Protein AF-A0A6P7YG13-F1 (afdb_monomer)

Foldseek 3Di:
DDDDDDDDDDDDDDDDDDDDDDDDDDDDDDDDDDDDDDPDPVVVVVVVVVVVVVVVVVVVVVVVVVVVVVVVVVVVVVVVVVVVVVVVVVVVVVVVVVVVVVVVVVVVVVVVVVVVVVVVVVVVVVVVVVVVVVVVVVVVVVVVVCVVVPDPDDDDDDDDDDDDDDDDDPPPPPDLPNFKDKDKDKDWDWFKDKDFAQKKKFFFPDLQLLVLLQVVQWDWFAFPNDIWIKGKDWAWTDKIKIWMKIKIWGQFKKKKAPADLVDDPVVSQVQVQVVQCDCVLLHHAWDDWAADNVRRMIMTGHPDGRSLVSNQVDQWDWRQDPVGTDIMGMHTDMDIDIGDIDIDTDTDSRMIMMHRGDDDPVCQVSVQVRVQVCQCDVVSSHRGIPDMGHHNHDMDIDIHGPPDPPPPPDD

Mean predicted aligned error: 18.88 Å

Organism: NCBI:txid1415580

Solvent-accessible surface area (backbone atoms only — not comparable to full-atom values): 24177 Å² total; per-residue (Å²): 140,83,84,90,81,90,85,86,84,89,77,90,81,88,79,82,86,85,85,89,82,81,90,86,89,80,86,90,90,88,84,92,88,80,82,85,91,80,89,78,73,63,60,59,64,52,48,54,51,53,51,54,50,50,53,50,51,51,54,48,52,50,51,51,50,54,50,51,52,53,52,51,51,55,47,52,56,50,50,52,53,48,49,54,50,50,52,52,51,53,53,49,52,53,53,50,52,50,51,52,52,51,51,51,54,52,49,57,52,51,52,53,51,51,52,53,52,52,52,51,53,53,50,52,52,50,51,53,52,50,53,49,53,55,49,50,53,50,50,52,54,47,48,55,53,43,64,77,60,67,70,92,64,82,79,76,93,71,93,80,80,92,86,81,87,82,87,79,74,82,88,81,58,94,52,84,65,86,51,42,52,80,43,79,43,85,47,72,52,66,32,71,41,82,45,44,42,28,26,30,42,41,30,32,74,46,46,68,33,35,52,43,35,50,73,61,29,66,48,74,46,72,56,99,87,42,80,34,52,34,34,43,41,79,34,78,49,62,75,28,48,35,33,32,43,40,35,36,37,37,31,30,25,29,34,38,30,68,50,79,83,89,55,57,68,70,63,46,41,56,50,49,48,62,55,43,37,35,57,90,74,29,29,34,60,65,70,46,69,51,76,40,80,90,76,30,30,31,41,40,31,34,72,51,76,49,27,26,58,48,34,48,74,46,52,71,43,88,44,80,55,98,90,48,78,45,68,28,34,38,38,61,30,68,51,76,43,85,42,75,76,41,78,48,68,50,63,48,59,28,34,37,32,35,33,71,46,73,71,68,82,89,39,51,65,61,53,38,51,48,52,48,60,50,41,48,33,60,92,65,35,26,38,65,72,70,44,76,49,59,34,58,70,64,74,49,77,47,73,45,74,80,92,61,95,62,75,93,79,77,132

Secondary structure (DSSP, 8-state):
--PPP----------------------------------SSHHHHHHHHHHHHHHHHHHHHHHHHHHHHHHHHHHHHHHHHHHHHHHHHHHHHHHHHHHHHHHHHHHHHHHHHHHHHHHHHHHHHHHHHHHHHHHHHHHHHHHHHHHHT----PPPP------------GGG-SSGGGGEEEEEEEEEPPEEEEEETTEEEEEESSHHHHHHHHHH-EEEEEETTEEEEEEEEEEEEEEEEEEEEEEEEEEEEEEEES--SSS-HHHHHHHHHHHHT-GGGT---EEEEEEETTTTEEEEEESSTTHHHHHTT-SEEEEE-SS-EEEEEEEEEEEEEEEEEEEEEEEEEEEEEEE-----TT-HHHHHHHHHHHHH-GGGT---EEEEEEESSSEEEEEE-----S-----

Structure (mmCIF, N/CA/C/O backbone):
data_AF-A0A6P7YG13-F1
#
_entry.id   AF-A0A6P7YG13-F1
#
loop_
_atom_site.group_PDB
_atom_site.id
_atom_site.type_symbol
_atom_site.label_atom_id
_atom_site.label_alt_id
_atom_site.label_comp_id
_atom_site.label_asym_id
_atom_site.label_entity_id
_atom_site.label_seq_id
_atom_site.pdbx_PDB_ins_code
_atom_site.Cartn_x
_atom_site.Cartn_y
_atom_site.Cartn_z
_atom_site.occupancy
_atom_site.B_iso_or_equiv
_atom_site.auth_seq_id
_atom_site.auth_comp_id
_atom_site.auth_asym_id
_atom_site.auth_atom_id
_atom_site.pdbx_PDB_model_num
ATOM 1 N N . MET A 1 1 ? -5.675 3.403 -57.516 1.00 39.41 1 MET A N 1
ATOM 2 C CA . MET A 1 1 ? -5.525 4.857 -57.701 1.00 39.41 1 MET A CA 1
ATOM 3 C C . MET A 1 1 ? -4.204 5.234 -57.063 1.00 39.41 1 MET A C 1
ATOM 5 O O . MET A 1 1 ? -4.060 4.993 -55.878 1.00 39.41 1 MET A O 1
ATOM 9 N N . ASP A 1 2 ? -3.159 5.697 -57.721 1.00 40.81 2 ASP A N 1
ATOM 10 C CA . ASP A 1 2 ? -2.789 5.782 -59.126 1.00 40.81 2 ASP A CA 1
ATOM 11 C C . ASP A 1 2 ? -1.257 5.713 -59.114 1.00 40.81 2 ASP A C 1
ATOM 13 O O . ASP A 1 2 ? -0.608 6.373 -58.304 1.00 40.81 2 ASP A O 1
ATOM 17 N N . MET A 1 3 ? -0.688 4.875 -59.974 1.00 40.44 3 MET A N 1
ATOM 18 C CA . MET A 1 3 ? 0.736 4.896 -60.305 1.00 40.44 3 MET A CA 1
ATOM 19 C C . MET A 1 3 ? 0.918 5.710 -61.588 1.00 40.44 3 MET A C 1
ATOM 21 O O . MET A 1 3 ? 0.089 5.562 -62.489 1.00 40.44 3 MET A O 1
ATOM 25 N N . PRO A 1 4 ? 2.031 6.437 -61.782 1.00 54.47 4 PRO A N 1
ATOM 26 C CA . PRO A 1 4 ? 2.436 6.841 -63.117 1.00 54.47 4 PRO A CA 1
ATOM 27 C C . PRO A 1 4 ? 3.324 5.776 -63.777 1.00 54.47 4 PRO A C 1
ATOM 29 O O . PRO A 1 4 ? 4.248 5.224 -63.179 1.00 54.47 4 PRO A O 1
ATOM 32 N N . ARG A 1 5 ? 2.994 5.507 -65.044 1.00 38.03 5 ARG A N 1
ATOM 33 C CA . ARG A 1 5 ? 3.626 4.564 -65.972 1.00 38.03 5 ARG A CA 1
ATOM 34 C C . ARG A 1 5 ? 4.939 5.079 -66.579 1.00 38.03 5 ARG A C 1
ATOM 36 O O . ARG A 1 5 ? 5.155 6.270 -66.754 1.00 38.03 5 ARG A O 1
ATOM 43 N N . ALA A 1 6 ? 5.713 4.076 -66.981 1.00 39.41 6 ALA A N 1
ATOM 44 C CA . ALA A 1 6 ? 6.891 3.999 -67.842 1.00 39.41 6 ALA A CA 1
ATOM 45 C C . ALA A 1 6 ? 6.974 4.890 -69.104 1.00 39.41 6 ALA A C 1
ATOM 47 O O . ALA A 1 6 ? 5.971 5.168 -69.759 1.00 39.41 6 ALA A O 1
ATOM 48 N N . ALA A 1 7 ? 8.223 5.120 -69.540 1.00 38.38 7 ALA A N 1
ATOM 49 C CA . ALA A 1 7 ? 8.634 5.238 -70.947 1.00 38.38 7 ALA A CA 1
ATOM 50 C C . ALA A 1 7 ? 10.020 4.556 -71.178 1.00 38.38 7 ALA A C 1
ATOM 52 O O . ALA A 1 7 ? 10.769 4.426 -70.208 1.00 38.38 7 ALA A O 1
ATOM 53 N N . PRO A 1 8 ? 10.353 4.070 -72.402 1.00 48.00 8 PRO A N 1
ATOM 54 C CA . PRO A 1 8 ? 11.296 2.955 -72.621 1.00 48.00 8 PRO A CA 1
ATOM 55 C C . PRO A 1 8 ? 12.539 3.385 -73.487 1.00 48.00 8 PRO A C 1
ATOM 57 O O . PRO A 1 8 ? 12.836 4.578 -73.502 1.00 48.00 8 PRO A O 1
ATOM 60 N N . PRO A 1 9 ? 13.363 2.506 -74.128 1.00 48.88 9 PRO A N 1
ATOM 61 C CA . PRO A 1 9 ? 14.831 2.601 -74.085 1.00 48.88 9 PRO A CA 1
ATOM 62 C C . PRO A 1 9 ? 15.502 3.100 -75.386 1.00 48.88 9 PRO A C 1
ATOM 64 O O . PRO A 1 9 ? 15.000 2.894 -76.490 1.00 48.88 9 PRO A O 1
ATOM 67 N N . TYR A 1 10 ? 16.708 3.671 -75.280 1.00 35.62 10 TYR A N 1
ATOM 68 C CA . TYR A 1 10 ? 17.528 4.045 -76.442 1.00 35.62 10 TYR A CA 1
ATOM 69 C C . TYR A 1 10 ? 18.450 2.904 -76.915 1.00 35.62 10 TYR A C 1
ATOM 71 O O . TYR A 1 10 ? 19.444 2.559 -76.285 1.00 35.62 10 TYR A O 1
ATOM 79 N N . SER A 1 11 ? 18.045 2.328 -78.050 1.00 37.72 11 SER A N 1
ATOM 80 C CA . SER A 1 11 ? 18.819 1.928 -79.240 1.00 37.72 11 SER A CA 1
ATOM 81 C C . SER A 1 11 ? 20.284 1.460 -79.119 1.00 37.72 11 SER A C 1
ATOM 83 O O . SER A 1 11 ? 21.211 2.252 -78.969 1.00 37.72 11 SER A O 1
ATOM 85 N N . ASN A 1 12 ? 20.469 0.172 -79.429 1.00 36.00 12 ASN A N 1
ATOM 86 C CA . ASN A 1 12 ? 21.680 -0.441 -79.985 1.00 36.00 12 ASN A CA 1
ATOM 87 C C . ASN A 1 12 ? 22.087 0.205 -81.325 1.00 36.00 12 ASN A C 1
ATOM 89 O O . ASN A 1 12 ? 21.314 0.157 -82.283 1.00 36.00 12 ASN A O 1
ATOM 93 N N . SER A 1 13 ? 23.334 0.660 -81.454 1.00 37.59 13 SER A N 1
ATOM 94 C CA . SER A 1 13 ? 23.982 0.910 -82.747 1.00 37.59 13 SER A CA 1
ATOM 95 C C . SER A 1 13 ? 25.093 -0.119 -82.988 1.00 37.59 13 SER A C 1
ATOM 97 O O . SER A 1 13 ? 26.220 -0.012 -82.516 1.00 37.59 13 SER A O 1
ATOM 99 N N . LYS A 1 14 ? 24.760 -1.158 -83.764 1.00 39.66 14 LYS A N 1
ATOM 100 C CA . LYS A 1 14 ? 25.746 -1.989 -84.465 1.00 39.66 14 LYS A CA 1
ATOM 101 C C . LYS A 1 14 ? 26.306 -1.162 -85.620 1.00 39.66 14 LYS A C 1
ATOM 103 O O . LYS A 1 14 ? 25.555 -0.845 -86.542 1.00 39.66 14 LYS A O 1
ATOM 108 N N . GLN A 1 15 ? 27.601 -0.856 -85.613 1.00 36.72 15 GLN A N 1
ATOM 109 C CA . GLN A 1 15 ? 28.272 -0.276 -86.776 1.00 36.72 15 GLN A CA 1
ATOM 110 C C . GLN A 1 15 ? 29.193 -1.310 -87.431 1.00 36.72 15 GLN A C 1
ATOM 112 O O . GLN A 1 15 ? 29.951 -2.026 -86.780 1.00 36.72 15 GLN A O 1
ATOM 117 N N . LYS A 1 16 ? 28.982 -1.437 -88.741 1.00 36.97 16 LYS A N 1
ATOM 118 C CA . LYS A 1 16 ? 29.449 -2.474 -89.660 1.00 36.97 16 LYS A CA 1
ATOM 119 C C . LYS A 1 16 ? 30.972 -2.510 -89.792 1.00 36.97 16 LYS A C 1
ATOM 121 O O . LYS A 1 16 ? 31.605 -1.489 -90.035 1.00 36.97 16 LYS A O 1
ATOM 126 N N . VAL A 1 17 ? 31.512 -3.725 -89.769 1.00 37.38 17 VAL A N 1
ATOM 127 C CA . VAL A 1 17 ? 32.840 -4.073 -90.281 1.00 37.38 17 VAL A CA 1
ATOM 128 C C . VAL A 1 17 ? 32.757 -4.077 -91.812 1.00 37.38 17 VAL A C 1
ATOM 130 O O . VAL A 1 17 ? 32.051 -4.901 -92.392 1.00 37.38 17 VAL A O 1
ATOM 133 N N . GLY A 1 18 ? 33.415 -3.121 -92.467 1.00 32.47 18 GLY A N 1
ATOM 134 C CA . GLY A 1 18 ? 33.535 -3.053 -93.924 1.00 32.47 18 GLY A CA 1
ATOM 135 C C . GLY A 1 18 ? 34.788 -3.785 -94.392 1.00 32.47 18 GLY A C 1
ATOM 136 O O . GLY A 1 18 ? 35.898 -3.299 -94.207 1.00 32.47 18 GLY A O 1
ATOM 137 N N . CYS A 1 19 ? 34.601 -4.962 -94.983 1.00 35.16 19 CYS A N 1
ATOM 138 C CA . CYS A 1 19 ? 35.624 -5.726 -95.689 1.00 35.16 19 CYS A CA 1
ATOM 139 C C . CYS A 1 19 ? 35.695 -5.207 -97.138 1.00 35.16 19 CYS A C 1
ATOM 141 O O . CYS A 1 19 ? 34.668 -5.202 -97.813 1.00 35.16 19 CYS A O 1
ATOM 143 N N . PHE A 1 20 ? 36.867 -4.790 -97.628 1.00 30.66 20 PHE A N 1
ATOM 144 C CA . PHE A 1 20 ? 37.090 -4.508 -99.053 1.00 30.66 20 PHE A CA 1
ATOM 145 C C . PHE A 1 20 ? 38.036 -5.567 -99.640 1.00 30.66 20 PHE A C 1
ATOM 147 O O . PHE A 1 20 ? 39.196 -5.679 -99.246 1.00 30.66 20 PHE A O 1
ATOM 154 N N . ARG A 1 21 ? 37.503 -6.362 -100.574 1.00 34.44 21 ARG A N 1
ATOM 155 C CA . ARG A 1 21 ? 38.194 -7.320 -101.453 1.00 34.44 21 ARG A CA 1
ATOM 156 C C . ARG A 1 21 ? 37.575 -7.190 -102.854 1.00 34.44 21 ARG A C 1
ATOM 158 O O . ARG A 1 21 ? 36.363 -7.028 -102.952 1.00 34.44 21 ARG A O 1
ATOM 165 N N . GLY A 1 22 ? 38.399 -7.328 -103.894 1.00 32.56 22 GLY A N 1
ATOM 166 C CA . GLY A 1 22 ? 38.042 -7.305 -105.329 1.00 32.56 22 GLY A CA 1
ATOM 167 C C . GLY A 1 22 ? 38.830 -6.193 -106.028 1.00 32.56 22 GLY A C 1
ATOM 168 O O . GLY A 1 22 ? 38.611 -5.033 -105.715 1.00 32.56 22 GLY A O 1
ATOM 169 N N . VAL A 1 23 ? 39.894 -6.420 -106.807 1.00 39.12 23 VAL A N 1
ATOM 170 C CA . VAL A 1 23 ? 40.117 -7.295 -107.981 1.00 39.12 23 VAL A CA 1
ATOM 171 C C . VAL A 1 23 ? 39.091 -7.055 -109.090 1.00 39.12 23 VAL A C 1
ATOM 173 O O . VAL A 1 23 ? 37.941 -7.461 -108.968 1.00 39.12 23 VAL A O 1
ATOM 176 N N . GLY A 1 24 ? 39.545 -6.432 -110.181 1.00 31.62 24 GLY A N 1
ATOM 177 C CA . GLY A 1 24 ? 38.806 -6.254 -111.429 1.00 31.62 24 GLY A CA 1
ATOM 178 C C . GLY A 1 24 ? 39.726 -5.697 -112.516 1.00 31.62 24 GLY A C 1
ATOM 179 O O . GLY A 1 24 ? 40.086 -4.525 -112.482 1.00 31.62 24 GLY A O 1
ATOM 180 N N . ALA A 1 25 ? 40.146 -6.572 -113.427 1.00 36.91 25 ALA A N 1
ATOM 181 C CA . ALA A 1 25 ? 40.834 -6.265 -114.678 1.00 36.91 25 ALA A CA 1
ATOM 182 C C . ALA A 1 25 ? 39.821 -5.890 -115.778 1.00 36.91 25 ALA A C 1
ATOM 184 O O . ALA A 1 25 ? 38.680 -6.326 -115.678 1.00 36.91 25 ALA A O 1
ATOM 185 N N . LEU A 1 26 ? 40.259 -5.147 -116.808 1.00 35.56 26 LEU A N 1
ATOM 186 C CA . LEU A 1 26 ? 39.712 -5.041 -118.185 1.00 35.56 26 LEU A CA 1
ATOM 187 C C . LEU A 1 26 ? 40.699 -4.154 -118.987 1.00 35.56 26 LEU A C 1
ATOM 189 O O . LEU A 1 26 ? 40.990 -3.036 -118.573 1.00 35.56 26 LEU A O 1
ATOM 193 N N . GLU A 1 27 ? 41.521 -4.708 -119.889 1.00 32.78 27 GLU A N 1
ATOM 194 C CA . GLU A 1 27 ? 41.313 -4.835 -121.355 1.00 32.78 27 GLU A CA 1
ATOM 195 C C . GLU A 1 27 ? 40.880 -3.526 -122.050 1.00 32.78 27 GLU A C 1
ATOM 197 O O . GLU A 1 27 ? 39.810 -3.001 -121.789 1.00 32.78 27 GLU A O 1
ATOM 202 N N . LYS A 1 28 ? 41.797 -2.845 -122.759 1.00 36.94 28 LYS A N 1
ATOM 203 C CA . LYS A 1 28 ? 42.150 -2.947 -124.201 1.00 36.94 28 LYS A CA 1
ATOM 204 C C . LYS A 1 28 ? 41.135 -2.279 -125.144 1.00 36.94 28 LYS A C 1
ATOM 206 O O . LYS A 1 28 ? 40.105 -2.859 -125.443 1.00 36.94 28 LYS A O 1
ATOM 211 N N . GLU A 1 29 ? 41.557 -1.183 -125.778 1.00 33.06 29 GLU A N 1
ATOM 212 C CA . GLU A 1 29 ? 41.127 -0.807 -127.132 1.00 33.06 29 GLU A CA 1
ATOM 213 C C . GLU A 1 29 ? 42.330 -0.337 -127.971 1.00 33.06 29 GLU A C 1
ATOM 215 O O . GLU A 1 29 ? 43.277 0.271 -127.470 1.00 33.06 29 GLU A O 1
ATOM 220 N N . ARG A 1 30 ? 42.302 -0.706 -129.257 1.00 34.28 30 ARG A N 1
ATOM 221 C CA . ARG A 1 30 ? 43.267 -0.401 -130.326 1.00 34.28 30 ARG A CA 1
ATOM 222 C C . ARG A 1 30 ? 42.595 0.518 -131.352 1.00 34.28 30 ARG A C 1
ATOM 224 O O . ARG A 1 30 ? 41.482 0.211 -131.751 1.00 34.28 30 ARG A O 1
ATOM 231 N N . SER A 1 31 ? 43.353 1.448 -131.934 1.00 31.62 31 SER A N 1
ATOM 232 C CA . SER A 1 31 ? 43.333 1.816 -133.373 1.00 31.62 31 SER A CA 1
ATOM 233 C C . SER A 1 31 ? 44.463 2.838 -133.612 1.00 31.62 31 SER A C 1
ATOM 235 O O . SER A 1 31 ? 44.502 3.835 -132.906 1.00 31.62 31 SER A O 1
ATOM 237 N N . ALA A 1 32 ? 45.540 2.593 -134.370 1.00 34.16 32 ALA A N 1
ATOM 238 C CA . ALA A 1 32 ? 45.721 2.296 -135.803 1.00 34.16 32 ALA A CA 1
ATOM 239 C C . ALA A 1 32 ? 45.992 3.554 -136.660 1.00 34.16 32 ALA A C 1
ATOM 241 O O . ALA A 1 32 ? 45.076 4.323 -136.918 1.00 34.16 32 ALA A O 1
ATOM 242 N N . THR A 1 33 ? 47.251 3.706 -137.105 1.00 31.30 33 THR A N 1
ATOM 243 C CA . THR A 1 33 ? 47.833 4.372 -138.312 1.00 31.30 33 THR A CA 1
ATOM 244 C C . THR A 1 33 ? 49.268 4.786 -137.939 1.00 31.30 33 THR A C 1
ATOM 246 O O . THR A 1 33 ? 49.494 5.199 -136.813 1.00 31.30 33 THR A O 1
ATOM 249 N N . GLY A 1 34 ? 50.343 4.695 -138.718 1.00 28.77 34 GLY A N 1
ATOM 250 C CA . GLY A 1 34 ? 50.681 4.278 -140.076 1.00 28.77 34 GLY A CA 1
ATOM 251 C C . GLY A 1 34 ? 52.128 4.779 -140.314 1.00 28.77 34 GLY A C 1
ATOM 252 O O . GLY A 1 34 ? 52.533 5.750 -139.685 1.00 28.77 34 GLY A O 1
ATOM 253 N N . GLY A 1 35 ? 52.908 4.142 -141.194 1.00 29.77 35 GLY A N 1
ATOM 254 C CA . GLY A 1 35 ? 54.095 4.774 -141.806 1.00 29.77 35 GLY A CA 1
ATOM 255 C C . GLY A 1 35 ? 55.477 4.554 -141.160 1.00 29.77 35 GLY A C 1
ATOM 256 O O . GLY A 1 35 ? 55.863 5.228 -140.219 1.00 29.77 35 GLY A O 1
ATOM 257 N N . GLY A 1 36 ? 56.230 3.625 -141.758 1.00 34.06 36 GLY A N 1
ATOM 258 C CA . GLY A 1 36 ? 57.643 3.719 -142.170 1.00 34.06 36 GLY A CA 1
ATOM 259 C C . GLY A 1 36 ? 58.702 4.508 -141.376 1.00 34.06 36 GLY A C 1
ATOM 260 O O . GLY A 1 36 ? 58.690 5.729 -141.335 1.00 34.06 36 GLY A O 1
ATOM 261 N N . LEU A 1 37 ? 59.755 3.762 -141.002 1.00 41.94 37 LEU A N 1
ATOM 262 C CA . LEU A 1 37 ? 61.182 4.144 -141.040 1.00 41.94 37 LEU A CA 1
ATOM 263 C C . LEU A 1 37 ? 61.666 5.267 -140.100 1.00 41.94 37 LEU A C 1
ATOM 265 O O . LEU A 1 37 ? 61.880 6.391 -140.533 1.00 41.94 37 LEU A O 1
ATOM 269 N N . GLN A 1 38 ? 61.995 4.901 -138.851 1.00 42.41 38 GLN A N 1
ATOM 270 C CA . GLN A 1 38 ? 63.160 5.410 -138.089 1.00 42.41 38 GLN A CA 1
ATOM 271 C C . GLN A 1 38 ? 63.307 4.647 -136.752 1.00 42.41 38 GLN A C 1
ATOM 273 O O . GLN A 1 38 ? 63.108 5.167 -135.655 1.00 42.41 38 GLN A O 1
ATOM 278 N N . GLN A 1 39 ? 63.641 3.357 -136.829 1.00 49.38 39 GLN A N 1
ATOM 279 C CA . GLN A 1 39 ? 64.084 2.575 -135.669 1.00 49.38 39 GLN A CA 1
ATOM 280 C C . GLN A 1 39 ? 65.565 2.882 -135.402 1.00 49.38 39 GLN A C 1
ATOM 282 O O . GLN A 1 39 ? 66.353 2.845 -136.339 1.00 49.38 39 GLN A O 1
ATOM 287 N N . ILE A 1 40 ? 65.904 3.179 -134.135 1.00 48.97 40 ILE A N 1
ATOM 288 C CA . ILE A 1 40 ? 67.207 3.020 -133.428 1.00 48.97 40 ILE A CA 1
ATOM 289 C C . ILE A 1 40 ? 67.533 4.188 -132.457 1.00 48.97 40 ILE A C 1
ATOM 291 O O . ILE A 1 40 ? 68.254 3.964 -131.492 1.00 48.97 40 ILE A O 1
ATOM 295 N N . LYS A 1 41 ? 66.933 5.391 -132.559 1.00 46.66 41 LYS A N 1
ATOM 296 C CA . LYS A 1 41 ? 67.161 6.484 -131.563 1.00 46.66 41 LYS A CA 1
ATOM 297 C C . LYS A 1 41 ? 66.035 6.729 -130.540 1.00 46.66 41 LYS A C 1
ATOM 299 O O . LYS A 1 41 ? 66.313 7.263 -129.470 1.00 46.66 41 LYS A O 1
ATOM 304 N N . HIS A 1 42 ? 64.803 6.278 -130.799 1.00 48.41 42 HIS A N 1
ATOM 305 C CA . HIS A 1 42 ? 63.671 6.407 -129.858 1.00 48.41 42 HIS A CA 1
ATOM 306 C C . HIS A 1 42 ? 63.563 5.282 -128.806 1.00 48.41 42 HIS A C 1
ATOM 308 O O . HIS A 1 42 ? 62.905 5.472 -127.785 1.00 48.41 42 HIS A O 1
ATOM 314 N N . SER A 1 43 ? 64.214 4.125 -129.000 1.00 52.41 43 SER A N 1
ATOM 315 C CA . SER A 1 43 ? 64.168 3.023 -128.020 1.00 52.41 43 SER A CA 1
ATOM 316 C C . SER A 1 43 ? 65.036 3.288 -126.785 1.00 52.41 43 SER A C 1
ATOM 318 O O . SER A 1 43 ? 64.658 2.883 -125.692 1.00 52.41 43 SER A O 1
ATOM 320 N N . SER A 1 44 ? 66.145 4.021 -126.935 1.00 52.28 44 SER A N 1
ATOM 321 C CA . SER A 1 44 ? 67.041 4.393 -125.829 1.00 52.28 44 SER A CA 1
ATOM 322 C C . SER A 1 44 ? 66.356 5.354 -124.844 1.00 52.28 44 SER A C 1
ATOM 324 O O . SER A 1 44 ? 66.251 5.082 -123.653 1.00 52.28 44 SER A O 1
ATOM 326 N N . THR A 1 45 ? 65.722 6.413 -125.361 1.00 57.59 45 THR A N 1
ATOM 327 C CA . THR A 1 45 ? 64.955 7.386 -124.559 1.00 57.59 45 THR A CA 1
ATOM 328 C C . THR A 1 45 ? 63.682 6.802 -123.935 1.00 57.59 45 THR A C 1
ATOM 330 O O . THR A 1 45 ? 63.254 7.260 -122.878 1.00 57.59 45 THR A O 1
ATOM 333 N N . SER A 1 46 ? 63.072 5.784 -124.552 1.00 64.19 46 SER A N 1
ATOM 334 C CA . SER A 1 46 ? 61.943 5.044 -123.968 1.00 64.19 46 SER A CA 1
ATOM 335 C C . SER A 1 46 ? 62.384 4.074 -122.866 1.00 64.19 46 SER A C 1
ATOM 337 O O . SER A 1 46 ? 61.657 3.879 -121.895 1.00 64.19 46 SER A O 1
ATOM 339 N N . MET A 1 47 ? 63.569 3.474 -123.004 1.00 70.56 47 MET A N 1
ATOM 340 C CA . MET A 1 47 ? 64.136 2.551 -122.021 1.00 70.56 47 MET A CA 1
ATOM 341 C C . MET A 1 47 ? 64.586 3.286 -120.751 1.00 70.56 47 MET A C 1
ATOM 343 O O . MET A 1 47 ? 64.353 2.790 -119.651 1.00 70.56 47 MET A O 1
ATOM 347 N N . GLU A 1 48 ? 65.156 4.488 -120.875 1.00 74.69 48 GLU A N 1
ATOM 348 C CA . GLU A 1 48 ? 65.489 5.337 -119.722 1.00 74.69 48 GLU A CA 1
ATOM 349 C C . GLU A 1 48 ? 64.242 5.740 -118.909 1.00 74.69 48 GLU A C 1
ATOM 351 O O . GLU A 1 48 ? 64.267 5.677 -117.680 1.00 74.69 48 GLU A O 1
ATOM 356 N N . LYS A 1 49 ? 63.122 6.080 -119.570 1.00 78.44 49 LYS A N 1
ATOM 357 C CA . LYS A 1 49 ? 61.847 6.399 -118.895 1.00 78.44 49 LYS A CA 1
ATOM 358 C C . LYS A 1 49 ? 61.293 5.212 -118.104 1.00 78.44 49 LYS A C 1
ATOM 360 O O . LYS A 1 49 ? 60.926 5.375 -116.946 1.00 78.44 49 LYS A O 1
ATOM 365 N N . LEU A 1 50 ? 61.313 4.015 -118.694 1.00 79.69 50 LEU A N 1
ATOM 366 C CA . LEU A 1 50 ? 60.883 2.779 -118.029 1.00 79.69 50 LEU A CA 1
ATOM 367 C C . LEU A 1 50 ? 61.762 2.428 -116.818 1.00 79.69 50 LEU A C 1
ATOM 369 O O . LEU A 1 50 ? 61.250 1.946 -115.811 1.00 79.69 50 LEU A O 1
ATOM 373 N N . LYS A 1 51 ? 63.074 2.700 -116.875 1.00 81.69 51 LYS A N 1
ATOM 374 C CA . LYS A 1 51 ? 63.973 2.535 -115.718 1.00 81.69 51 LYS A CA 1
ATOM 375 C C . LYS A 1 51 ? 63.656 3.525 -114.593 1.00 81.69 51 LYS A C 1
ATOM 377 O O . LYS A 1 51 ? 63.663 3.128 -113.432 1.00 81.69 51 LYS A O 1
ATOM 382 N N . MET A 1 52 ? 63.365 4.788 -114.919 1.00 84.69 52 MET A N 1
ATOM 383 C CA . MET A 1 52 ? 62.962 5.792 -113.922 1.00 84.69 52 MET A CA 1
ATOM 384 C C . MET A 1 52 ? 61.608 5.457 -113.287 1.00 84.69 52 MET A C 1
ATOM 386 O O . MET A 1 52 ? 61.455 5.599 -112.076 1.00 84.69 52 MET A O 1
ATOM 390 N N . GLU A 1 53 ? 60.645 4.968 -114.071 1.00 84.81 53 GLU A N 1
ATOM 391 C CA . GLU A 1 53 ? 59.359 4.484 -113.558 1.00 84.81 53 GLU A CA 1
ATOM 392 C C . GLU A 1 53 ? 59.530 3.249 -112.669 1.00 84.81 53 GLU A C 1
ATOM 394 O O . GLU A 1 53 ? 58.951 3.198 -111.587 1.00 84.81 53 GLU A O 1
ATOM 399 N N . LEU A 1 54 ? 60.361 2.281 -113.069 1.00 85.31 54 LEU A N 1
ATOM 400 C CA . LEU A 1 54 ? 60.667 1.110 -112.246 1.00 85.31 54 LEU A CA 1
ATOM 401 C C . LEU A 1 54 ? 61.291 1.520 -110.907 1.00 85.31 54 LEU A C 1
ATOM 403 O O . LEU A 1 54 ? 60.839 1.054 -109.866 1.00 85.31 54 LEU A O 1
ATOM 407 N N . ALA A 1 55 ? 62.272 2.425 -110.924 1.00 87.19 55 ALA A N 1
ATOM 408 C CA . ALA A 1 55 ? 62.885 2.963 -109.712 1.00 87.19 55 ALA A CA 1
ATOM 409 C C . ALA A 1 55 ? 61.873 3.728 -108.839 1.00 87.19 55 ALA A C 1
ATOM 411 O O . ALA A 1 55 ? 61.877 3.581 -107.617 1.00 87.19 55 ALA A O 1
ATOM 412 N N . HIS A 1 56 ? 60.964 4.500 -109.448 1.00 91.75 56 HIS A N 1
ATOM 413 C CA . HIS A 1 56 ? 59.880 5.172 -108.731 1.00 91.75 56 HIS A CA 1
ATOM 414 C C . HIS A 1 56 ? 58.960 4.166 -108.033 1.00 91.75 56 HIS A C 1
ATOM 416 O O . HIS A 1 56 ? 58.701 4.304 -106.838 1.00 91.75 56 HIS A O 1
ATOM 422 N N . TRP A 1 57 ? 58.496 3.138 -108.750 1.00 91.50 57 TRP A N 1
ATOM 423 C CA . TRP A 1 57 ? 57.629 2.100 -108.192 1.00 91.50 57 TRP A CA 1
ATOM 424 C C . TRP A 1 57 ? 58.336 1.260 -107.128 1.00 91.50 57 TRP A C 1
ATOM 426 O O . TRP A 1 57 ? 57.724 0.949 -106.112 1.00 91.50 57 TRP A O 1
ATOM 436 N N . GLN A 1 58 ? 59.624 0.956 -107.298 1.00 91.50 58 GLN A N 1
ATOM 437 C CA . GLN A 1 58 ? 60.435 0.281 -106.281 1.00 91.50 58 GLN A CA 1
ATOM 438 C C . GLN A 1 58 ? 60.538 1.108 -104.994 1.00 91.50 58 GLN A C 1
ATOM 440 O O . GLN A 1 58 ? 60.328 0.575 -103.907 1.00 91.50 58 GLN A O 1
ATOM 445 N N . GLU A 1 59 ? 60.780 2.416 -105.100 1.00 93.19 59 GLU A N 1
ATOM 446 C CA . GLU A 1 59 ? 60.834 3.314 -103.941 1.00 93.19 59 GLU A CA 1
ATOM 447 C C . GLU A 1 59 ? 59.455 3.518 -103.287 1.00 93.19 59 GLU A C 1
ATOM 449 O O . GLU A 1 59 ? 59.361 3.701 -102.073 1.00 93.19 59 GLU A O 1
ATOM 454 N N . GLN A 1 60 ? 58.365 3.482 -104.060 1.00 92.38 60 GLN A N 1
ATOM 455 C CA . GLN A 1 60 ? 57.002 3.484 -103.511 1.00 92.38 60 GLN A CA 1
ATOM 456 C C . GLN A 1 60 ? 56.683 2.175 -102.780 1.00 92.38 60 GLN A C 1
ATOM 458 O O . GLN A 1 60 ? 56.132 2.218 -101.682 1.00 92.38 60 GLN A O 1
ATOM 463 N N . CYS A 1 61 ? 57.067 1.021 -103.339 1.00 90.56 61 CYS A N 1
ATOM 464 C CA . CYS A 1 61 ? 56.933 -0.275 -102.671 1.00 90.56 61 CYS A CA 1
ATOM 465 C C . CYS A 1 61 ? 57.722 -0.301 -101.359 1.00 90.56 61 CYS A C 1
ATOM 467 O O . CYS A 1 61 ? 57.167 -0.679 -100.332 1.00 90.56 61 CYS A O 1
ATOM 469 N N . ARG A 1 62 ? 58.968 0.191 -101.368 1.00 93.69 62 ARG A N 1
ATOM 470 C CA . ARG A 1 62 ? 59.809 0.294 -100.169 1.00 93.69 62 ARG A CA 1
ATOM 471 C C . ARG A 1 62 ? 59.162 1.174 -99.095 1.00 93.69 62 ARG A C 1
ATOM 473 O O . ARG A 1 62 ? 59.045 0.756 -97.951 1.00 93.69 62 ARG A O 1
ATOM 480 N N . ARG A 1 63 ? 58.662 2.361 -99.464 1.00 92.88 63 ARG A N 1
ATOM 481 C CA . ARG A 1 63 ? 57.941 3.251 -98.534 1.00 92.88 63 ARG A CA 1
ATOM 482 C C . ARG A 1 63 ? 56.660 2.623 -97.985 1.00 92.88 63 ARG A C 1
ATOM 484 O O . ARG A 1 63 ? 56.361 2.790 -96.809 1.00 92.88 63 ARG A O 1
ATOM 491 N N . ALA A 1 64 ? 55.913 1.895 -98.812 1.00 93.06 64 ALA A N 1
ATOM 492 C CA . ALA A 1 64 ? 54.722 1.179 -98.368 1.00 93.06 64 ALA A CA 1
ATOM 493 C C . ALA A 1 64 ? 55.062 0.018 -97.414 1.00 93.06 64 ALA A C 1
ATOM 495 O O . ALA A 1 64 ? 54.302 -0.248 -96.483 1.00 93.06 64 ALA A O 1
ATOM 496 N N . GLU A 1 65 ? 56.194 -0.662 -97.615 1.00 92.50 65 GLU A N 1
ATOM 497 C CA . GLU A 1 65 ? 56.706 -1.694 -96.706 1.00 92.50 65 GLU A CA 1
ATOM 498 C C . GLU A 1 65 ? 57.173 -1.102 -95.367 1.00 92.50 65 GLU A C 1
ATOM 500 O O . GLU A 1 65 ? 56.791 -1.617 -94.311 1.00 92.50 65 GLU A O 1
ATOM 505 N N . ASP A 1 66 ? 57.899 0.018 -95.390 1.00 94.81 66 ASP A N 1
ATOM 506 C CA . ASP A 1 66 ? 58.292 0.765 -94.186 1.00 94.81 66 ASP A CA 1
ATOM 507 C C . ASP A 1 66 ? 57.046 1.235 -93.406 1.00 94.81 66 ASP A C 1
ATOM 509 O O . ASP A 1 66 ? 56.932 1.027 -92.199 1.00 94.81 66 ASP A O 1
ATOM 513 N N . GLU A 1 67 ? 56.040 1.785 -94.091 1.00 95.81 67 GLU A N 1
ATOM 514 C CA . GLU A 1 67 ? 54.785 2.203 -93.454 1.00 95.81 67 GLU A CA 1
ATOM 515 C C . GLU A 1 67 ? 54.011 1.009 -92.877 1.00 95.81 67 GLU A C 1
ATOM 517 O O . GLU A 1 67 ? 53.505 1.060 -91.755 1.00 95.81 67 GLU A O 1
ATOM 522 N N . LYS A 1 68 ? 53.960 -0.115 -93.603 1.00 94.81 68 LYS A N 1
ATOM 523 C CA . LYS A 1 68 ? 53.327 -1.351 -93.126 1.00 94.81 68 LYS A CA 1
ATOM 524 C C . LYS A 1 68 ? 53.993 -1.867 -91.851 1.00 94.81 68 LYS A C 1
ATOM 526 O O . LYS A 1 68 ? 53.288 -2.288 -90.933 1.00 94.81 68 LYS A O 1
ATOM 531 N N . THR A 1 69 ? 55.324 -1.864 -91.789 1.00 95.06 69 THR A N 1
ATOM 532 C CA . THR A 1 69 ? 56.060 -2.309 -90.593 1.00 95.06 69 THR A CA 1
ATOM 533 C C . THR A 1 69 ? 55.838 -1.365 -89.412 1.00 95.06 69 THR A C 1
ATOM 535 O O . THR A 1 69 ? 55.532 -1.839 -88.317 1.00 95.06 69 THR A O 1
ATOM 538 N N . ASN A 1 70 ? 55.850 -0.048 -89.640 1.00 95.31 70 ASN A N 1
ATOM 539 C CA . ASN A 1 70 ? 55.512 0.949 -88.620 1.00 95.31 70 ASN A CA 1
ATOM 540 C C . ASN A 1 70 ? 54.079 0.784 -88.087 1.00 95.31 70 ASN A C 1
ATOM 542 O O . ASN A 1 70 ? 53.856 0.821 -86.875 1.00 95.31 70 ASN A O 1
ATOM 546 N N . LEU A 1 71 ? 53.096 0.555 -88.964 1.00 95.75 71 LEU A N 1
ATOM 547 C CA . LEU A 1 71 ? 51.708 0.311 -88.560 1.00 95.75 71 LEU A CA 1
ATOM 548 C C . LEU A 1 71 ? 51.558 -0.977 -87.745 1.00 95.75 71 LEU A C 1
ATOM 550 O O . LEU A 1 71 ? 50.790 -1.002 -86.783 1.00 95.75 71 LEU A O 1
ATOM 554 N N . LEU A 1 72 ? 52.287 -2.039 -88.102 1.00 95.62 72 LEU A N 1
ATOM 555 C CA . LEU A 1 72 ? 52.290 -3.287 -87.339 1.00 95.62 72 LEU A CA 1
ATOM 556 C C . LEU A 1 72 ? 52.856 -3.089 -85.931 1.00 95.62 72 LEU A C 1
ATOM 558 O O . LEU A 1 72 ? 52.257 -3.591 -84.984 1.00 95.62 72 LEU A O 1
ATOM 562 N N . LEU A 1 73 ? 53.944 -2.327 -85.786 1.00 95.12 73 LEU A N 1
ATOM 563 C CA . LEU A 1 73 ? 54.521 -2.018 -84.476 1.00 95.12 73 LEU A CA 1
ATOM 564 C C . LEU A 1 73 ? 53.530 -1.235 -83.602 1.00 95.12 73 LEU A C 1
ATOM 566 O O . LEU A 1 73 ? 53.208 -1.667 -82.501 1.00 95.12 73 LEU A O 1
ATOM 570 N N . ARG A 1 74 ? 52.929 -0.165 -84.143 1.00 94.88 74 ARG A N 1
ATOM 571 C CA . ARG A 1 74 ? 51.907 0.625 -83.428 1.00 94.88 74 ARG A CA 1
ATOM 572 C C . ARG A 1 74 ? 50.684 -0.202 -83.035 1.00 94.88 74 ARG A C 1
ATOM 574 O O . ARG A 1 74 ? 50.063 0.064 -82.009 1.00 94.88 74 ARG A O 1
ATOM 581 N N . LYS A 1 75 ? 50.299 -1.174 -83.867 1.00 96.69 75 LYS A N 1
ATOM 582 C CA . LYS A 1 75 ? 49.200 -2.095 -83.569 1.00 96.69 75 LYS A CA 1
ATOM 583 C C . LYS A 1 75 ? 49.560 -3.018 -82.402 1.00 96.69 75 LYS A C 1
ATOM 585 O O . LYS A 1 75 ? 48.712 -3.215 -81.542 1.00 96.69 75 LYS A O 1
ATOM 590 N N . LEU A 1 76 ? 50.779 -3.561 -82.374 1.00 95.94 76 LEU A N 1
ATOM 591 C CA . LEU A 1 76 ? 51.250 -4.392 -81.262 1.00 95.94 76 LEU A CA 1
ATOM 592 C C . LEU A 1 76 ? 51.249 -3.599 -79.950 1.00 95.94 76 LEU A C 1
ATOM 594 O O . LEU A 1 76 ? 50.631 -4.052 -78.992 1.00 95.94 76 LEU A O 1
ATOM 598 N N . ASP A 1 77 ? 51.794 -2.377 -79.950 1.00 95.25 77 ASP A N 1
ATOM 599 C CA . ASP A 1 77 ? 51.761 -1.495 -78.774 1.00 95.25 77 ASP A CA 1
ATOM 600 C C . ASP A 1 77 ? 50.317 -1.221 -78.311 1.00 95.25 77 ASP A C 1
ATOM 602 O O . ASP A 1 77 ? 50.004 -1.247 -77.121 1.00 95.25 77 ASP A O 1
ATOM 606 N N . ALA A 1 78 ? 49.400 -0.980 -79.255 1.00 94.81 78 ALA A N 1
ATOM 607 C CA . ALA A 1 78 ? 47.989 -0.759 -78.948 1.00 94.81 78 ALA A CA 1
ATOM 608 C C . ALA A 1 78 ? 47.286 -2.019 -78.409 1.00 94.81 78 ALA A C 1
ATOM 610 O O . ALA A 1 78 ? 46.430 -1.905 -77.528 1.00 94.81 78 ALA A O 1
ATOM 611 N N . ASP A 1 79 ? 47.620 -3.205 -78.924 1.00 95.12 79 ASP A N 1
ATOM 612 C CA . ASP A 1 79 ? 47.076 -4.485 -78.462 1.00 95.12 79 ASP A CA 1
ATOM 613 C C . ASP A 1 79 ? 47.584 -4.823 -77.047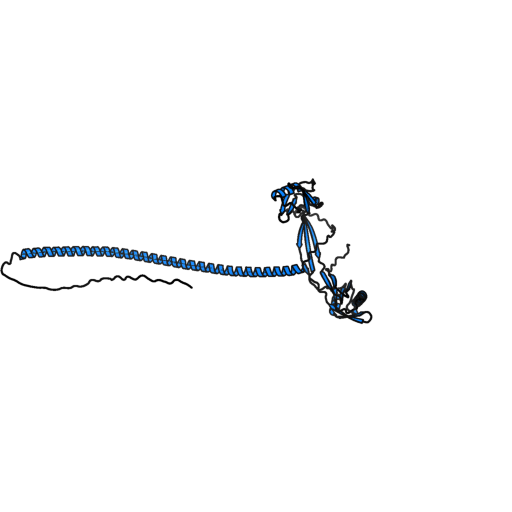 1.00 95.12 79 ASP A C 1
ATOM 615 O O . ASP A 1 79 ? 46.787 -5.265 -76.212 1.00 95.12 79 ASP A O 1
ATOM 619 N N . ASP A 1 80 ? 48.852 -4.534 -76.738 1.00 96.00 80 ASP A N 1
ATOM 620 C CA . ASP A 1 80 ? 49.426 -4.698 -75.396 1.00 96.00 80 ASP A CA 1
ATOM 621 C C . ASP A 1 80 ? 48.781 -3.735 -74.389 1.00 96.00 80 ASP A C 1
ATOM 623 O O . ASP A 1 80 ? 48.273 -4.170 -73.351 1.00 96.00 80 ASP A O 1
ATOM 627 N N . LEU A 1 81 ? 48.656 -2.447 -74.736 1.00 96.19 81 LEU A N 1
ATOM 628 C CA . LEU A 1 81 ? 47.943 -1.465 -73.905 1.00 96.19 81 LEU A CA 1
ATOM 629 C C . LEU A 1 81 ? 46.476 -1.854 -73.681 1.00 96.19 81 LEU A C 1
ATOM 631 O O . LEU A 1 81 ? 45.931 -1.697 -72.584 1.00 96.19 81 LEU A O 1
ATOM 635 N N . LYS A 1 82 ? 45.811 -2.383 -74.714 1.00 95.75 82 LYS A N 1
ATOM 636 C CA . LYS A 1 82 ? 44.437 -2.880 -74.608 1.00 95.75 82 LYS A CA 1
ATOM 637 C C . LYS A 1 82 ? 44.357 -4.074 -73.662 1.00 95.75 82 LYS A C 1
ATOM 639 O O . LYS A 1 82 ? 43.419 -4.140 -72.866 1.00 95.75 82 LYS A O 1
ATOM 644 N N . LYS A 1 83 ? 45.307 -5.008 -73.734 1.00 96.69 83 LYS A N 1
ATOM 645 C CA . LYS A 1 83 ? 45.364 -6.170 -72.842 1.00 96.69 83 LYS A CA 1
ATOM 646 C C . LYS A 1 83 ? 45.532 -5.732 -71.387 1.00 96.69 83 LYS A C 1
ATOM 648 O O . LYS A 1 83 ? 44.733 -6.143 -70.546 1.00 96.69 83 LYS A O 1
ATOM 653 N N . GLU A 1 84 ? 46.473 -4.832 -71.109 1.00 96.62 84 GLU A N 1
ATOM 654 C CA . GLU A 1 84 ? 46.680 -4.273 -69.767 1.00 96.62 84 GLU A CA 1
ATOM 655 C C . GLU A 1 84 ? 45.427 -3.556 -69.238 1.00 96.62 84 GLU A C 1
ATOM 657 O O . GLU A 1 84 ? 45.021 -3.745 -68.086 1.00 96.62 84 GLU A O 1
ATOM 662 N N . ALA A 1 85 ? 44.762 -2.764 -70.087 1.00 95.50 85 ALA A N 1
ATOM 663 C CA . ALA A 1 85 ? 43.523 -2.084 -69.725 1.00 95.50 85 ALA A CA 1
ATOM 664 C C . ALA A 1 85 ? 42.395 -3.078 -69.395 1.00 95.50 85 ALA A C 1
ATOM 666 O O . ALA A 1 85 ? 41.697 -2.905 -68.392 1.00 95.50 85 ALA A O 1
ATOM 667 N N . VAL A 1 86 ? 42.234 -4.140 -70.193 1.00 96.12 86 VAL A N 1
ATOM 668 C CA . VAL A 1 86 ? 41.232 -5.194 -69.961 1.00 96.12 86 VAL A CA 1
ATOM 669 C C . VAL A 1 86 ? 41.510 -5.944 -68.659 1.00 96.12 86 VAL A C 1
ATOM 671 O O . VAL A 1 86 ? 40.583 -6.165 -67.875 1.00 96.12 86 VAL A O 1
ATOM 674 N N . GLU A 1 87 ? 42.765 -6.294 -68.379 1.00 96.12 87 GLU A N 1
ATOM 675 C CA . GLU A 1 87 ? 43.153 -6.947 -67.124 1.00 96.12 87 GLU A CA 1
ATOM 676 C C . GLU A 1 87 ? 42.864 -6.049 -65.913 1.00 96.12 87 GLU A C 1
ATOM 678 O O . GLU A 1 87 ? 42.283 -6.501 -64.919 1.00 96.12 87 GLU A O 1
ATOM 683 N N . LYS A 1 88 ? 43.181 -4.751 -66.010 1.00 97.06 88 LYS A N 1
ATOM 684 C CA . LYS A 1 88 ? 42.893 -3.768 -64.958 1.00 97.06 88 LYS A CA 1
ATOM 685 C C . LYS A 1 88 ? 41.393 -3.630 -64.701 1.00 97.06 88 LYS A C 1
ATOM 687 O O . LYS A 1 88 ? 40.977 -3.666 -63.543 1.00 97.06 88 LYS A O 1
ATOM 692 N N . VAL A 1 89 ? 40.582 -3.512 -65.754 1.00 95.88 89 VAL A N 1
ATOM 693 C CA . VAL A 1 89 ? 39.115 -3.431 -65.642 1.00 95.88 89 VAL A CA 1
ATOM 694 C C . VAL A 1 89 ? 38.550 -4.709 -65.029 1.00 95.88 89 VAL A C 1
ATOM 696 O O . VAL A 1 89 ? 37.766 -4.635 -64.087 1.00 95.88 89 VAL A O 1
ATOM 699 N N . THR A 1 90 ? 39.002 -5.879 -65.483 1.00 95.25 90 THR A N 1
ATOM 700 C CA . THR A 1 90 ? 38.555 -7.174 -64.944 1.00 95.25 90 THR A CA 1
ATOM 701 C C . THR A 1 90 ? 38.861 -7.285 -63.450 1.00 95.25 90 THR A C 1
ATOM 703 O O . THR A 1 90 ? 38.001 -7.675 -62.662 1.00 95.25 90 THR A O 1
ATOM 706 N N . ARG A 1 91 ? 40.057 -6.860 -63.025 1.00 96.75 91 ARG A N 1
ATOM 707 C CA . ARG A 1 91 ? 40.452 -6.851 -61.611 1.00 96.75 91 ARG A CA 1
ATOM 708 C C . ARG A 1 91 ? 39.605 -5.898 -60.767 1.00 96.75 91 ARG A C 1
ATOM 710 O O . ARG A 1 91 ? 39.282 -6.228 -59.628 1.00 96.75 91 ARG A O 1
ATOM 717 N N . LEU A 1 92 ? 39.276 -4.719 -61.298 1.00 95.88 92 LEU A N 1
ATOM 718 C CA . LEU A 1 92 ? 38.410 -3.755 -60.615 1.00 95.88 92 LEU A CA 1
ATOM 719 C C . LEU A 1 92 ? 36.978 -4.285 -60.487 1.00 95.88 92 LEU A C 1
ATOM 721 O O . LEU A 1 92 ? 36.434 -4.227 -59.388 1.00 95.88 92 LEU A O 1
ATOM 725 N N . MET A 1 93 ? 36.423 -4.883 -61.546 1.00 94.25 93 MET A N 1
ATOM 726 C CA . MET A 1 93 ? 35.093 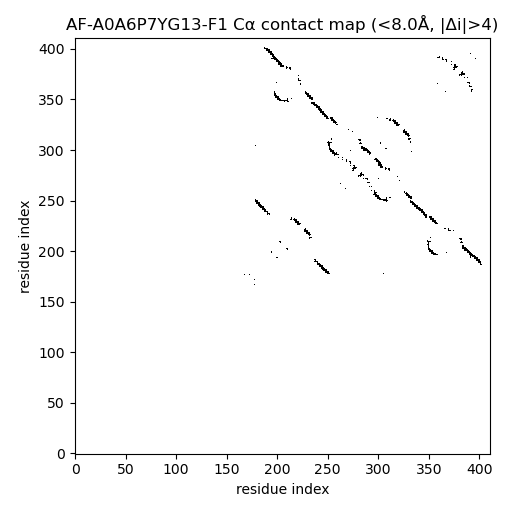-5.505 -61.506 1.00 94.25 93 MET A CA 1
ATOM 727 C C . MET A 1 93 ? 35.009 -6.629 -60.466 1.00 94.25 93 MET A C 1
ATOM 729 O O . MET A 1 93 ? 34.033 -6.705 -59.722 1.00 94.25 93 MET A O 1
ATOM 733 N N . SER A 1 94 ? 36.036 -7.481 -60.356 1.00 94.12 94 SER A N 1
ATOM 734 C CA . SER A 1 94 ? 36.064 -8.527 -59.323 1.00 94.12 94 SER A CA 1
ATOM 735 C C . SER A 1 94 ? 36.062 -7.941 -57.908 1.00 94.12 94 SER A C 1
ATOM 737 O O . SER A 1 94 ? 35.287 -8.387 -57.066 1.00 94.12 94 SER A O 1
ATOM 739 N N . LYS A 1 95 ? 36.862 -6.894 -57.657 1.00 95.25 95 LYS A N 1
ATOM 740 C CA . LYS A 1 95 ? 36.897 -6.203 -56.355 1.00 95.25 95 LYS A CA 1
ATOM 741 C C . LYS A 1 95 ? 35.581 -5.500 -56.020 1.00 95.25 95 LYS A C 1
ATOM 743 O O . LYS A 1 95 ? 35.190 -5.451 -54.858 1.00 95.25 95 LYS A O 1
ATOM 748 N N . GLU A 1 96 ? 34.914 -4.921 -57.013 1.00 94.31 96 GLU A N 1
ATOM 749 C CA . GLU A 1 96 ? 33.601 -4.296 -56.834 1.00 94.31 96 GLU A CA 1
ATOM 750 C C . GLU A 1 96 ? 32.548 -5.341 -56.450 1.00 94.31 96 GLU A C 1
ATOM 752 O O . GLU A 1 96 ? 31.843 -5.172 -55.456 1.00 94.31 96 GLU A O 1
ATOM 757 N N . LYS A 1 97 ? 32.544 -6.487 -57.140 1.00 94.12 97 LYS A N 1
ATOM 758 C CA . LYS A 1 97 ? 31.659 -7.614 -56.828 1.00 94.12 97 LYS A CA 1
ATOM 759 C C . LYS A 1 97 ? 31.887 -8.181 -55.422 1.00 94.12 97 LYS A C 1
ATOM 761 O O . LYS A 1 97 ? 30.923 -8.529 -54.743 1.00 94.12 97 LYS A O 1
ATOM 766 N N . GLU A 1 98 ? 33.139 -8.276 -54.975 1.00 95.00 98 GLU A N 1
ATOM 767 C CA . GLU A 1 98 ? 33.475 -8.684 -53.603 1.00 95.00 98 GLU A CA 1
ATOM 768 C C . GLU A 1 98 ? 32.908 -7.704 -52.571 1.00 95.00 98 GLU A C 1
ATOM 770 O O . GLU A 1 98 ? 32.217 -8.128 -51.643 1.00 95.00 98 GLU A O 1
ATOM 775 N N . LYS A 1 99 ? 33.116 -6.396 -52.775 1.00 93.94 99 LYS A N 1
ATOM 776 C CA . LYS A 1 99 ? 32.574 -5.351 -51.894 1.00 93.94 99 LYS A CA 1
ATOM 777 C C . LYS A 1 99 ? 31.052 -5.372 -51.832 1.00 93.94 99 LYS A C 1
ATOM 779 O O . LYS A 1 99 ? 30.484 -5.189 -50.758 1.00 93.94 99 LYS A O 1
ATOM 784 N N . ASP A 1 100 ? 30.378 -5.586 -52.955 1.00 93.88 100 ASP A N 1
ATOM 785 C CA . ASP A 1 100 ? 28.918 -5.657 -52.969 1.00 93.88 100 ASP A CA 1
ATOM 786 C C . ASP A 1 100 ? 28.406 -6.914 -52.261 1.00 93.88 100 ASP A C 1
ATOM 788 O O . ASP A 1 100 ? 27.445 -6.835 -51.497 1.00 93.88 100 ASP A O 1
ATOM 792 N N . ASN A 1 101 ? 29.096 -8.048 -52.404 1.00 94.88 101 ASN A N 1
ATOM 793 C CA . ASN A 1 101 ? 28.777 -9.259 -51.651 1.00 94.88 101 ASN A CA 1
ATOM 794 C C . ASN A 1 101 ? 28.970 -9.065 -50.133 1.00 94.88 101 ASN A C 1
ATOM 796 O O . ASN A 1 101 ? 28.146 -9.513 -49.337 1.00 94.88 101 ASN A O 1
ATOM 800 N N . GLU A 1 102 ? 30.028 -8.367 -49.711 1.00 95.25 102 GLU A N 1
ATOM 801 C CA . GLU A 1 102 ? 30.239 -8.005 -48.303 1.00 95.25 102 GLU A CA 1
ATOM 802 C C . GLU A 1 102 ? 29.137 -7.083 -47.770 1.00 95.25 102 GLU A C 1
ATOM 804 O O . GLU A 1 102 ? 28.610 -7.328 -46.683 1.00 95.25 102 GLU A O 1
ATOM 809 N N . LYS A 1 103 ? 28.732 -6.066 -48.543 1.00 94.19 103 LYS A N 1
ATOM 810 C CA . LYS A 1 103 ? 27.617 -5.179 -48.176 1.00 94.19 103 LYS A CA 1
ATOM 811 C C . LYS A 1 103 ? 26.309 -5.948 -48.002 1.00 94.19 103 LYS A C 1
ATOM 813 O O . LYS A 1 103 ? 25.586 -5.681 -47.045 1.00 94.19 103 LYS A O 1
ATOM 818 N N . VAL A 1 104 ? 26.011 -6.896 -48.894 1.00 96.06 104 VAL A N 1
ATOM 819 C CA . VAL A 1 104 ? 24.806 -7.738 -48.802 1.00 96.06 104 VAL A CA 1
ATOM 820 C C . VAL A 1 104 ? 24.836 -8.577 -47.526 1.00 96.06 104 VAL A C 1
ATOM 822 O O . VAL A 1 104 ? 23.905 -8.496 -46.727 1.00 96.06 104 VAL A O 1
ATOM 825 N N . LYS A 1 105 ? 25.941 -9.285 -47.258 1.00 95.19 105 LYS A N 1
ATOM 826 C CA . LYS A 1 105 ? 26.103 -10.079 -46.026 1.00 95.19 105 LYS A CA 1
ATOM 827 C C . LYS A 1 105 ? 25.976 -9.233 -44.760 1.00 95.19 105 LYS A C 1
ATOM 829 O O . LYS A 1 105 ? 25.391 -9.669 -43.766 1.00 95.19 105 LYS A O 1
ATOM 834 N N . LEU A 1 106 ? 26.534 -8.023 -44.778 1.00 95.19 106 LEU A N 1
ATOM 835 C CA . LEU A 1 106 ? 26.450 -7.098 -43.654 1.00 95.19 106 LEU A CA 1
ATOM 836 C C . LEU A 1 106 ? 25.005 -6.632 -43.429 1.00 95.19 106 LEU A C 1
ATOM 838 O O . LEU A 1 106 ? 24.540 -6.622 -42.290 1.00 95.19 106 LEU A O 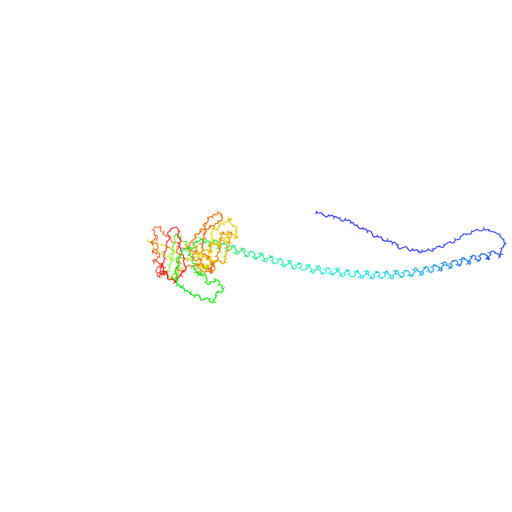1
ATOM 842 N N . LYS A 1 107 ? 24.276 -6.316 -44.505 1.00 95.94 107 LYS A N 1
ATOM 843 C CA . LYS A 1 107 ? 22.859 -5.943 -44.447 1.00 95.94 107 LYS A CA 1
ATOM 844 C C . LYS A 1 107 ? 22.000 -7.066 -43.854 1.00 95.94 107 LYS A C 1
ATOM 846 O O . LYS A 1 107 ? 21.268 -6.816 -42.902 1.00 95.94 107 LYS A O 1
ATOM 851 N N . GLU A 1 108 ? 22.176 -8.303 -44.316 1.00 95.69 108 GLU A N 1
ATOM 852 C CA . GLU A 1 108 ? 21.480 -9.487 -43.780 1.00 95.69 108 GLU A CA 1
ATOM 853 C C . GLU A 1 108 ? 21.807 -9.751 -42.297 1.00 95.69 108 GLU A C 1
ATOM 855 O O . GLU A 1 108 ? 20.993 -10.283 -41.539 1.00 95.69 108 GLU A O 1
ATOM 860 N N . CYS A 1 109 ? 23.018 -9.405 -41.847 1.00 95.06 109 CYS A N 1
ATOM 861 C CA . CYS A 1 109 ? 23.396 -9.486 -40.435 1.00 95.06 109 CYS A CA 1
ATOM 862 C C . CYS A 1 109 ? 22.636 -8.457 -39.584 1.00 95.06 109 CYS A C 1
ATOM 864 O O . CYS A 1 109 ? 22.142 -8.793 -38.506 1.00 95.06 109 CYS A O 1
ATOM 866 N N . TYR A 1 110 ? 22.510 -7.218 -40.069 1.00 92.69 110 TYR A N 1
ATOM 867 C CA . TYR A 1 110 ? 21.749 -6.177 -39.378 1.00 92.69 110 TYR A CA 1
ATOM 868 C C . TYR A 1 110 ? 20.245 -6.458 -39.369 1.00 92.69 110 TYR A C 1
ATOM 870 O O . TYR A 1 110 ? 19.623 -6.289 -38.324 1.00 92.69 110 TYR A O 1
ATOM 878 N N . GLU A 1 111 ? 19.677 -6.947 -40.472 1.00 95.44 111 GLU A N 1
ATOM 879 C CA . GLU A 1 111 ? 18.260 -7.335 -40.544 1.00 95.44 111 GLU A CA 1
ATOM 880 C C . GLU A 1 111 ? 17.924 -8.414 -39.503 1.00 95.44 111 GLU A C 1
ATOM 882 O O . GLU A 1 111 ? 16.986 -8.246 -38.726 1.00 95.44 111 GLU A O 1
ATOM 887 N N . ARG A 1 112 ? 18.769 -9.446 -39.358 1.00 96.19 112 ARG A N 1
ATOM 888 C CA . ARG A 1 112 ? 18.595 -10.467 -38.307 1.00 96.19 112 ARG A CA 1
ATOM 889 C C . ARG A 1 112 ? 18.632 -9.893 -36.891 1.00 96.19 112 ARG A C 1
ATOM 891 O O . ARG A 1 112 ? 17.844 -10.313 -36.046 1.00 96.19 112 ARG A O 1
ATOM 898 N N . LYS A 1 113 ? 19.530 -8.940 -36.619 1.00 96.25 113 LYS A N 1
ATOM 899 C CA . LYS A 1 113 ? 19.596 -8.269 -35.307 1.00 96.25 113 LYS A CA 1
ATOM 900 C C . LYS A 1 113 ? 18.345 -7.435 -35.038 1.00 96.25 113 LYS A C 1
ATOM 902 O O . LYS A 1 113 ? 17.850 -7.442 -33.915 1.00 96.25 113 LYS A O 1
ATOM 907 N N . ILE A 1 114 ? 17.833 -6.738 -36.051 1.00 96.62 114 ILE A N 1
ATOM 908 C CA . ILE A 1 114 ? 16.592 -5.962 -35.949 1.00 96.62 114 ILE A CA 1
ATOM 909 C C . ILE A 1 114 ? 15.414 -6.891 -35.639 1.00 96.62 114 ILE A C 1
ATOM 911 O O . ILE A 1 114 ? 14.645 -6.604 -34.725 1.00 96.62 114 ILE A O 1
ATOM 915 N N . ASP A 1 115 ? 15.310 -8.033 -36.320 1.00 96.38 115 ASP A N 1
ATOM 916 C CA . ASP A 1 115 ? 14.261 -9.022 -36.055 1.00 96.38 115 ASP A CA 1
ATOM 917 C C . ASP A 1 115 ? 14.341 -9.592 -34.636 1.00 96.38 115 ASP A C 1
ATOM 919 O O . ASP A 1 115 ? 13.318 -9.749 -33.967 1.00 96.38 115 ASP A O 1
ATOM 923 N N . GLU A 1 116 ? 15.549 -9.878 -34.146 1.00 96.94 116 GLU A N 1
ATOM 924 C CA . GLU A 1 116 ? 15.754 -10.349 -32.776 1.00 96.94 116 GLU A CA 1
ATOM 925 C C . GLU A 1 116 ? 15.331 -9.294 -31.743 1.00 96.94 116 GLU A C 1
ATOM 927 O O . GLU A 1 116 ? 14.606 -9.612 -30.798 1.00 96.94 116 GLU A O 1
ATOM 932 N N . ILE A 1 117 ? 15.728 -8.034 -31.944 1.00 97.12 117 ILE A N 1
ATOM 933 C CA . ILE A 1 117 ? 15.325 -6.913 -31.085 1.00 97.12 117 ILE A CA 1
ATOM 934 C C . ILE A 1 117 ? 13.803 -6.739 -31.115 1.00 97.12 117 ILE A C 1
ATOM 936 O O . ILE A 1 117 ? 13.183 -6.599 -30.064 1.00 97.12 117 ILE A O 1
ATOM 940 N N . ASN A 1 118 ? 13.178 -6.808 -32.292 1.00 96.00 118 ASN A N 1
ATOM 941 C CA . ASN A 1 118 ? 11.729 -6.678 -32.433 1.00 96.00 118 ASN A CA 1
ATOM 942 C C . ASN A 1 118 ? 10.973 -7.807 -31.721 1.00 96.00 118 ASN A C 1
ATOM 944 O O . ASN A 1 118 ? 9.961 -7.543 -31.070 1.00 96.00 118 ASN A O 1
ATOM 948 N N . ARG A 1 119 ? 11.476 -9.048 -31.783 1.00 96.69 119 ARG A N 1
ATOM 949 C CA . ARG A 1 119 ? 10.909 -10.177 -31.026 1.00 96.69 119 ARG A CA 1
ATOM 950 C C . ARG A 1 119 ? 11.002 -9.944 -29.520 1.00 96.69 119 ARG A C 1
ATOM 952 O O . ARG A 1 119 ? 9.984 -10.058 -28.842 1.00 96.69 119 ARG A O 1
ATOM 959 N N . LYS A 1 120 ? 12.177 -9.549 -29.016 1.00 97.19 120 LYS A N 1
ATOM 960 C CA . LYS A 1 120 ? 12.378 -9.241 -27.587 1.00 97.19 120 LYS A CA 1
ATOM 961 C C . LYS A 1 120 ? 11.490 -8.086 -27.126 1.00 97.19 120 LYS A C 1
ATOM 963 O O . LYS A 1 120 ? 10.849 -8.183 -26.088 1.00 97.19 120 LYS A O 1
ATOM 968 N N . ASN A 1 121 ? 11.376 -7.025 -27.923 1.00 96.19 121 ASN A N 1
ATOM 969 C CA . ASN A 1 121 ? 10.497 -5.895 -27.620 1.00 96.19 121 ASN A CA 1
ATOM 970 C C . ASN A 1 121 ? 9.021 -6.312 -27.563 1.00 96.19 121 ASN A C 1
ATOM 972 O O . ASN A 1 121 ? 8.284 -5.846 -26.696 1.00 96.19 121 ASN A O 1
ATOM 976 N N . ALA A 1 122 ? 8.579 -7.197 -28.461 1.00 96.81 122 ALA A N 1
ATOM 977 C CA . ALA A 1 122 ? 7.215 -7.716 -28.441 1.00 96.81 122 ALA A CA 1
ATOM 978 C C . ALA A 1 122 ? 6.941 -8.586 -27.203 1.00 96.81 122 ALA A C 1
ATOM 980 O O . ALA A 1 122 ? 5.856 -8.502 -26.631 1.00 96.81 122 ALA A O 1
ATOM 981 N N . GLU A 1 123 ? 7.912 -9.394 -26.779 1.00 96.62 123 GLU A N 1
ATOM 982 C CA . GLU A 1 123 ? 7.826 -10.212 -25.565 1.00 96.62 123 GLU A CA 1
ATOM 983 C C . GLU A 1 123 ? 7.777 -9.347 -24.300 1.00 96.62 123 GLU A C 1
ATOM 985 O O . GLU A 1 123 ? 6.838 -9.467 -23.516 1.00 96.62 123 GLU A O 1
ATOM 990 N N . ILE A 1 124 ? 8.696 -8.386 -24.166 1.00 96.75 124 ILE A N 1
ATOM 991 C CA . ILE A 1 124 ? 8.711 -7.427 -23.051 1.00 96.75 124 ILE A CA 1
ATOM 992 C C . ILE A 1 124 ? 7.390 -6.654 -22.983 1.00 96.75 124 ILE A C 1
ATOM 994 O O . ILE A 1 124 ? 6.822 -6.485 -21.907 1.00 96.75 124 ILE A O 1
ATOM 998 N N . LYS A 1 125 ? 6.849 -6.222 -24.128 1.00 96.38 125 LYS A N 1
ATOM 999 C CA . LYS A 1 125 ? 5.565 -5.511 -24.172 1.00 96.38 125 LYS A CA 1
ATOM 1000 C C . LYS A 1 125 ? 4.398 -6.377 -23.686 1.00 96.38 125 LYS A C 1
ATOM 1002 O O . LYS A 1 125 ? 3.504 -5.858 -23.019 1.00 96.38 125 LYS A O 1
ATOM 1007 N N . LYS A 1 126 ? 4.395 -7.678 -23.999 1.00 96.19 126 LYS A N 1
ATOM 1008 C CA . LYS A 1 126 ? 3.390 -8.619 -23.476 1.00 96.19 126 LYS A CA 1
ATOM 1009 C C . LYS A 1 126 ? 3.519 -8.790 -21.966 1.00 96.19 126 LYS A C 1
ATOM 1011 O O . LYS A 1 126 ? 2.496 -8.785 -21.289 1.00 96.19 126 LYS A O 1
ATOM 1016 N N . GLU A 1 127 ? 4.742 -8.887 -21.450 1.00 96.44 127 GLU A N 1
ATOM 1017 C CA . GLU A 1 127 ? 4.973 -9.028 -20.010 1.00 96.44 127 GLU A CA 1
ATOM 1018 C C . GLU A 1 127 ? 4.541 -7.773 -19.246 1.00 96.44 127 GLU A C 1
ATOM 1020 O O . GLU A 1 127 ? 3.832 -7.876 -18.251 1.00 96.44 127 GLU A O 1
ATOM 1025 N N . ILE A 1 128 ? 4.852 -6.579 -19.766 1.00 95.31 128 ILE A N 1
ATOM 1026 C CA . ILE A 1 128 ? 4.367 -5.310 -19.201 1.00 95.31 128 ILE A CA 1
ATOM 1027 C C . ILE A 1 128 ? 2.836 -5.285 -19.158 1.00 95.31 128 ILE A C 1
ATOM 1029 O O . ILE A 1 128 ? 2.264 -4.911 -18.138 1.00 95.31 128 ILE A O 1
ATOM 1033 N N . GLN A 1 129 ? 2.159 -5.703 -20.234 1.00 95.81 129 GLN A N 1
ATOM 1034 C CA . GLN A 1 129 ? 0.695 -5.738 -20.256 1.00 95.81 129 GLN A CA 1
ATOM 1035 C C . GLN A 1 129 ? 0.130 -6.729 -19.233 1.00 95.81 129 GLN A C 1
ATOM 1037 O O . GLN A 1 129 ? -0.851 -6.427 -18.557 1.00 95.81 129 GLN A O 1
ATOM 1042 N N . LYS A 1 130 ? 0.741 -7.912 -19.118 1.00 96.62 130 LYS A N 1
ATOM 1043 C CA . LYS A 1 130 ? 0.330 -8.941 -18.163 1.00 96.62 130 LYS A CA 1
ATOM 1044 C C . LYS A 1 130 ? 0.489 -8.450 -16.723 1.00 96.62 130 LYS A C 1
ATOM 1046 O O . LYS A 1 130 ? -0.474 -8.504 -15.966 1.00 96.62 130 LYS A O 1
ATOM 1051 N N . LEU A 1 131 ? 1.659 -7.913 -16.382 1.00 94.81 131 LEU A N 1
ATOM 1052 C CA . LEU A 1 131 ? 1.932 -7.339 -15.064 1.00 94.81 131 LEU A CA 1
ATOM 1053 C C . LEU A 1 131 ? 1.013 -6.150 -14.763 1.00 94.81 131 LEU A C 1
ATOM 1055 O O . LEU A 1 131 ? 0.529 -6.032 -13.643 1.00 94.81 131 LEU A O 1
ATOM 1059 N N . GLY A 1 132 ? 0.723 -5.305 -15.757 1.00 95.06 132 GLY A N 1
ATOM 1060 C CA . GLY A 1 132 ? -0.238 -4.209 -15.625 1.00 95.06 132 GLY A CA 1
ATOM 1061 C C . GLY A 1 132 ? -1.644 -4.704 -15.282 1.00 95.06 132 GLY A C 1
ATOM 1062 O O . GLY A 1 132 ? -2.256 -4.196 -14.349 1.00 95.06 132 GLY A O 1
ATOM 1063 N N . ASN A 1 133 ? -2.129 -5.742 -15.969 1.00 94.00 133 ASN A N 1
ATOM 1064 C CA . ASN A 1 133 ? -3.435 -6.339 -15.681 1.00 94.00 133 ASN A CA 1
ATOM 1065 C C . ASN A 1 133 ? -3.477 -7.017 -14.298 1.00 94.00 133 ASN A C 1
ATOM 1067 O O . ASN A 1 133 ? -4.476 -6.907 -13.594 1.00 94.00 133 ASN A O 1
ATOM 1071 N N . GLU A 1 134 ? -2.411 -7.722 -13.902 1.00 94.62 134 GLU A N 1
ATOM 1072 C CA . GLU A 1 134 ? -2.306 -8.330 -12.566 1.00 94.62 134 GLU A CA 1
ATOM 1073 C C . GLU A 1 134 ? -2.290 -7.270 -11.460 1.00 94.62 134 GLU A C 1
ATOM 1075 O O . GLU A 1 134 ? -2.899 -7.460 -10.406 1.00 94.62 134 GLU A O 1
ATOM 1080 N N . LEU A 1 135 ? -1.603 -6.153 -11.699 1.00 90.56 135 LEU A N 1
ATOM 1081 C CA . LEU A 1 135 ? -1.540 -5.037 -10.768 1.00 90.56 135 LEU A CA 1
ATOM 1082 C C . LEU A 1 135 ? -2.903 -4.350 -10.633 1.00 90.56 135 LEU A C 1
ATOM 1084 O O . LEU A 1 135 ? -3.347 -4.127 -9.511 1.00 90.56 135 LEU A O 1
ATOM 1088 N N . GLU A 1 136 ? -3.587 -4.088 -11.748 1.00 93.44 136 GLU A N 1
ATOM 1089 C CA . GLU A 1 136 ? -4.943 -3.529 -11.754 1.00 93.44 136 GLU A CA 1
ATOM 1090 C C . GLU A 1 136 ? -5.917 -4.438 -10.994 1.00 93.44 136 GLU A C 1
ATOM 1092 O O . GLU A 1 136 ? -6.613 -3.980 -10.097 1.00 93.44 136 GLU A O 1
ATOM 1097 N N . ALA A 1 137 ? -5.891 -5.750 -11.255 1.00 91.06 137 ALA A N 1
ATOM 1098 C CA . ALA A 1 137 ? -6.731 -6.709 -10.539 1.00 91.06 137 ALA A CA 1
ATOM 1099 C C . ALA A 1 137 ? -6.460 -6.710 -9.025 1.00 91.06 137 ALA A C 1
ATOM 1101 O O . ALA A 1 137 ? -7.393 -6.811 -8.226 1.00 91.06 137 ALA A O 1
ATOM 1102 N N . LYS A 1 138 ? -5.192 -6.566 -8.610 1.00 87.38 138 LYS A N 1
ATOM 1103 C CA . LYS A 1 138 ? -4.842 -6.414 -7.191 1.00 87.38 138 LYS A CA 1
ATOM 1104 C C . LYS A 1 138 ? -5.337 -5.095 -6.609 1.00 87.38 138 LYS A C 1
ATOM 1106 O O . LYS A 1 138 ? -5.790 -5.104 -5.468 1.00 87.38 138 LYS A O 1
ATOM 1111 N N . TYR A 1 139 ? -5.263 -3.992 -7.353 1.00 77.81 139 TYR A N 1
ATOM 1112 C CA . TYR A 1 139 ? -5.798 -2.706 -6.908 1.00 77.81 139 TYR A CA 1
ATOM 1113 C C . TYR A 1 139 ? -7.320 -2.731 -6.791 1.00 77.81 139 TYR A C 1
ATOM 1115 O O . TYR A 1 139 ? -7.824 -2.280 -5.771 1.00 77.81 139 TYR A O 1
ATOM 1123 N N . SER A 1 140 ? -8.043 -3.323 -7.746 1.00 81.56 140 SER A N 1
ATOM 1124 C CA . SER A 1 140 ? -9.499 -3.481 -7.650 1.00 81.56 140 SER A CA 1
ATOM 1125 C C . SER A 1 140 ? -9.893 -4.365 -6.465 1.00 81.56 140 SER A C 1
ATOM 1127 O O . SER A 1 140 ? -10.745 -3.976 -5.676 1.00 81.56 140 SER A O 1
ATOM 1129 N N . ALA A 1 141 ? -9.218 -5.503 -6.259 1.00 78.00 141 ALA A N 1
ATOM 1130 C CA . ALA A 1 141 ? -9.465 -6.360 -5.095 1.00 78.00 141 ALA A CA 1
ATOM 1131 C C . ALA A 1 141 ? -9.138 -5.651 -3.767 1.00 78.00 141 ALA A C 1
ATOM 1133 O O . ALA A 1 141 ? -9.836 -5.825 -2.769 1.00 78.00 141 ALA A O 1
ATOM 1134 N N . TYR A 1 142 ? -8.076 -4.837 -3.746 1.00 71.75 142 TYR A N 1
ATOM 1135 C CA . TYR A 1 142 ? -7.755 -3.989 -2.602 1.00 71.75 142 TYR A CA 1
ATOM 1136 C C . TYR A 1 142 ? -8.812 -2.907 -2.385 1.00 71.75 142 TYR A C 1
ATOM 1138 O O . TYR A 1 142 ? -9.150 -2.636 -1.241 1.00 71.75 142 TYR A O 1
ATOM 1146 N N . GLU A 1 143 ? -9.339 -2.293 -3.442 1.00 72.06 143 GLU A N 1
ATOM 1147 C CA . GLU A 1 143 ? -10.365 -1.259 -3.345 1.00 72.06 143 GLU A CA 1
ATOM 1148 C C . GLU A 1 143 ? -11.696 -1.835 -2.853 1.00 72.06 143 GLU A C 1
ATOM 1150 O O . GLU A 1 143 ? -12.295 -1.251 -1.956 1.00 72.06 143 GLU A O 1
ATOM 1155 N N . GLU A 1 144 ? -12.114 -3.002 -3.348 1.00 71.44 144 GLU A N 1
ATOM 1156 C CA . GLU A 1 144 ? -13.275 -3.743 -2.838 1.00 71.44 144 GLU A CA 1
ATOM 1157 C C . GLU A 1 144 ? -13.105 -4.063 -1.345 1.00 71.44 144 GLU A C 1
ATOM 1159 O O . GLU A 1 144 ? -13.943 -3.687 -0.524 1.00 71.44 144 GLU A O 1
ATOM 1164 N N . MET A 1 145 ? -11.960 -4.642 -0.962 1.00 59.44 145 MET A N 1
ATOM 1165 C CA . MET A 1 145 ? -11.640 -4.936 0.440 1.00 59.44 145 MET A CA 1
ATOM 1166 C C . MET A 1 145 ? -11.543 -3.660 1.293 1.00 59.44 145 MET A C 1
ATOM 1168 O O . MET A 1 145 ? -11.996 -3.627 2.432 1.00 59.44 145 MET A O 1
ATOM 1172 N N . SER A 1 146 ? -10.987 -2.576 0.752 1.00 60.91 146 SER A N 1
ATOM 1173 C CA . SER A 1 146 ? -10.891 -1.284 1.429 1.00 60.91 146 SER A CA 1
ATOM 1174 C C . SER A 1 146 ? -12.271 -0.671 1.635 1.00 60.91 146 SER A C 1
ATOM 1176 O O . SER A 1 146 ? -12.535 -0.163 2.718 1.00 60.91 146 SER A O 1
ATOM 1178 N N . GLN A 1 147 ? -13.164 -0.739 0.644 1.00 60.31 147 GLN A N 1
ATOM 1179 C CA . GLN A 1 147 ? -14.543 -0.264 0.756 1.00 60.31 147 GLN A CA 1
ATOM 1180 C C . GLN A 1 147 ? -15.328 -1.045 1.815 1.00 60.31 147 GLN A C 1
ATOM 1182 O O . GLN A 1 147 ? -16.062 -0.429 2.586 1.00 60.31 147 GLN A O 1
ATOM 1187 N N . GLU A 1 148 ? -15.125 -2.360 1.912 1.00 55.03 148 GLU A N 1
ATOM 1188 C CA . GLU A 1 148 ? -15.702 -3.193 2.978 1.00 55.03 148 GLU A CA 1
ATOM 1189 C C . GLU A 1 148 ? -15.131 -2.865 4.368 1.00 55.03 148 GLU A C 1
ATOM 1191 O O . GLU A 1 148 ? -15.828 -2.985 5.376 1.00 55.03 148 GLU A O 1
ATOM 1196 N N . LEU A 1 149 ? -13.875 -2.412 4.425 1.00 52.12 149 LEU A N 1
ATOM 1197 C CA . LEU A 1 149 ? -13.156 -2.068 5.652 1.00 52.12 149 LEU A CA 1
ATOM 1198 C C . LEU A 1 149 ? -13.065 -0.555 5.907 1.00 52.12 149 LEU A C 1
ATOM 1200 O O . LEU A 1 149 ? -12.267 -0.138 6.751 1.00 52.12 149 LEU A O 1
ATOM 1204 N N . LYS A 1 150 ? -13.855 0.283 5.212 1.00 42.59 150 LYS A N 1
ATOM 1205 C CA . LYS A 1 150 ? -13.912 1.738 5.441 1.00 42.59 150 LYS A CA 1
ATOM 1206 C C . LYS A 1 150 ? -14.502 2.017 6.824 1.00 42.59 150 LYS A C 1
ATOM 1208 O O . LYS A 1 150 ? -15.685 2.298 6.995 1.00 42.59 150 LYS A O 1
ATOM 1213 N N . PHE A 1 151 ? -13.634 1.954 7.822 1.00 52.00 151 PHE A N 1
ATOM 1214 C CA . PHE A 1 151 ? -13.869 2.403 9.179 1.00 52.00 151 PHE A CA 1
ATOM 1215 C C . PHE A 1 151 ? -13.096 3.703 9.369 1.00 52.00 151 PHE A C 1
ATOM 1217 O O . PHE A 1 151 ? -11.964 3.705 9.844 1.00 52.00 151 PHE A O 1
ATOM 1224 N N . GLU A 1 152 ? -13.705 4.825 8.996 1.00 41.03 152 GLU A N 1
ATOM 1225 C CA . GLU A 1 152 ? -13.245 6.118 9.492 1.00 41.03 152 GLU A CA 1
ATOM 1226 C C . GLU A 1 152 ? -13.777 6.251 10.921 1.00 41.03 152 GLU A C 1
ATOM 1228 O O . GLU A 1 152 ? -14.927 6.615 11.164 1.00 41.03 152 GLU A O 1
ATOM 1233 N N . LYS A 1 153 ? -12.970 5.803 11.881 1.00 51.03 153 LYS A N 1
ATOM 1234 C CA . LYS A 1 153 ? -13.226 6.016 13.301 1.00 51.03 153 LYS A CA 1
ATOM 1235 C C . LYS A 1 153 ? -12.014 6.700 13.890 1.00 51.03 153 LYS A C 1
ATOM 1237 O O . LYS A 1 153 ? -10.906 6.171 13.819 1.00 51.03 153 LYS A O 1
ATOM 1242 N N . GLU A 1 154 ? -12.245 7.863 14.482 1.00 47.84 154 GLU A N 1
ATOM 1243 C CA . GLU A 1 154 ? -11.271 8.486 15.364 1.00 47.84 154 GLU A CA 1
ATOM 1244 C C . GLU A 1 154 ? -10.924 7.483 16.468 1.00 47.84 154 GLU A C 1
ATOM 1246 O O . GLU A 1 154 ? -11.808 6.856 17.066 1.00 47.84 154 GLU A O 1
ATOM 1251 N N . LEU A 1 155 ? -9.625 7.261 16.678 1.00 53.62 155 LEU A N 1
ATOM 1252 C CA . LEU A 1 155 ? -9.177 6.415 17.772 1.00 53.62 155 LEU A CA 1
ATOM 1253 C C . LEU A 1 155 ? -9.639 7.072 19.076 1.00 53.62 155 LEU A C 1
ATOM 1255 O O . LEU A 1 155 ? -9.376 8.259 19.269 1.00 53.62 155 LEU A O 1
ATOM 1259 N N . PRO A 1 156 ? -10.331 6.336 19.960 1.00 57.97 156 PRO A N 1
ATOM 1260 C CA . PRO A 1 156 ? -10.809 6.913 21.202 1.00 57.97 156 PRO A CA 1
ATOM 1261 C C . PRO A 1 156 ? -9.618 7.364 22.048 1.00 57.97 156 PRO A C 1
ATOM 1263 O O . PRO A 1 156 ? -8.613 6.653 22.149 1.00 57.97 156 PRO A O 1
ATOM 1266 N N . GLU A 1 157 ? -9.748 8.527 22.683 1.00 56.19 157 GLU A N 1
ATOM 1267 C CA . GLU A 1 157 ? -8.800 8.953 23.706 1.00 56.19 157 GLU A CA 1
ATOM 1268 C C . GLU A 1 157 ? -8.784 7.906 24.826 1.00 56.19 157 GLU A C 1
ATOM 1270 O O . GLU A 1 157 ? -9.826 7.534 25.371 1.00 56.19 157 GLU A O 1
ATOM 1275 N N . LYS A 1 158 ? -7.595 7.380 25.135 1.00 62.16 158 LYS A N 1
ATOM 1276 C CA . LYS A 1 158 ? -7.415 6.368 26.174 1.00 62.16 158 LYS A CA 1
ATOM 1277 C C . LYS A 1 158 ? -6.321 6.797 27.133 1.00 62.16 158 LYS A C 1
ATOM 1279 O O . LYS A 1 158 ? -5.186 7.041 26.725 1.00 62.16 158 LYS A O 1
ATOM 1284 N N . GLU A 1 159 ? -6.662 6.832 28.415 1.00 60.72 159 GLU A N 1
ATOM 1285 C CA . GLU A 1 159 ? -5.692 7.046 29.480 1.00 60.72 159 GLU A CA 1
ATOM 1286 C C . GLU A 1 159 ? -4.749 5.840 29.570 1.00 60.72 159 GLU A C 1
ATOM 1288 O O . GLU A 1 159 ? -5.176 4.682 29.615 1.00 60.72 159 GLU A O 1
ATOM 1293 N N . VAL A 1 160 ? -3.447 6.111 29.577 1.00 62.28 160 VAL A N 1
ATOM 1294 C CA . VAL A 1 160 ? -2.404 5.089 29.703 1.00 62.28 160 VAL A CA 1
ATOM 1295 C C . VAL A 1 160 ? -1.740 5.192 31.070 1.00 62.28 160 VAL A C 1
ATOM 1297 O O . VAL A 1 160 ? -1.526 6.285 31.592 1.00 62.28 160 VAL A O 1
ATOM 1300 N N . LYS A 1 161 ? -1.403 4.041 31.658 1.00 52.44 161 LYS A N 1
ATOM 1301 C CA . LYS A 1 161 ? -0.673 3.958 32.929 1.00 52.44 161 LYS A CA 1
ATOM 1302 C C . LYS A 1 161 ? 0.783 3.613 32.643 1.00 52.44 161 LYS A C 1
ATOM 1304 O O . LYS A 1 161 ? 1.069 2.712 31.859 1.00 52.44 161 LYS A O 1
ATOM 1309 N N . PHE A 1 162 ? 1.696 4.329 33.286 1.00 54.44 162 PHE A N 1
ATOM 1310 C CA . PHE A 1 162 ? 3.121 4.037 33.221 1.00 54.44 162 PHE A CA 1
ATOM 1311 C C . PHE A 1 162 ? 3.423 2.774 34.038 1.00 54.44 162 PHE A C 1
ATOM 1313 O O . PHE A 1 162 ? 3.193 2.763 35.246 1.00 54.44 162 PHE A O 1
ATOM 1320 N N . THR A 1 163 ? 3.894 1.707 33.392 1.00 62.12 163 THR A N 1
ATOM 1321 C CA . THR A 1 163 ? 4.111 0.402 34.045 1.00 62.12 163 THR A CA 1
ATOM 1322 C C . THR A 1 163 ? 5.577 0.110 34.352 1.00 62.12 163 THR A C 1
ATOM 1324 O O . THR A 1 163 ? 5.859 -0.577 35.331 1.00 62.12 163 THR A O 1
ATOM 1327 N N . HIS A 1 164 ? 6.516 0.615 33.547 1.00 56.44 164 HIS A N 1
ATOM 1328 C CA . HIS A 1 164 ? 7.937 0.301 33.685 1.00 56.44 164 HIS A CA 1
ATOM 1329 C C . HIS A 1 164 ? 8.826 1.351 32.997 1.00 56.44 164 HIS A C 1
ATOM 1331 O O . HIS A 1 164 ? 8.475 1.843 31.926 1.00 56.44 164 HIS A O 1
ATOM 1337 N N . LEU A 1 165 ? 9.979 1.672 33.602 1.00 56.78 165 LEU A N 1
ATOM 1338 C CA . LEU A 1 165 ? 11.041 2.500 33.019 1.00 56.78 165 LEU A CA 1
ATOM 1339 C C . LEU A 1 165 ? 12.287 1.630 32.831 1.00 56.78 165 LEU A C 1
ATOM 1341 O O . LEU A 1 165 ? 12.863 1.192 33.826 1.00 56.78 165 LEU A O 1
ATOM 1345 N N . GLU A 1 166 ? 12.721 1.417 31.593 1.00 58.47 166 GLU A N 1
ATOM 1346 C CA . GLU A 1 166 ? 13.983 0.736 31.295 1.00 58.47 166 GLU A CA 1
ATOM 1347 C C . GLU A 1 166 ? 15.015 1.776 30.834 1.00 58.47 166 GLU A C 1
ATOM 1349 O O . GLU A 1 166 ? 14.763 2.547 29.909 1.00 58.47 166 GLU A O 1
ATOM 1354 N N . ILE A 1 167 ? 16.158 1.851 31.521 1.00 55.91 167 ILE A N 1
ATOM 1355 C CA . ILE A 1 167 ? 17.238 2.791 31.190 1.00 55.91 167 ILE A CA 1
ATOM 1356 C C . ILE A 1 167 ? 18.158 2.101 30.180 1.00 55.91 167 ILE A C 1
ATOM 1358 O O . ILE A 1 167 ? 18.928 1.211 30.546 1.00 55.91 167 ILE A O 1
ATOM 1362 N N . ILE A 1 168 ? 18.073 2.501 28.911 1.00 57.34 168 ILE A N 1
ATOM 1363 C CA . ILE A 1 168 ? 18.953 2.004 27.846 1.00 57.34 168 ILE A CA 1
ATOM 1364 C C . ILE A 1 168 ? 20.341 2.635 28.036 1.00 57.34 168 ILE A C 1
ATOM 1366 O O . ILE A 1 168 ? 20.458 3.851 28.177 1.00 57.34 168 ILE A O 1
ATOM 1370 N N . LYS A 1 169 ? 21.394 1.808 28.085 1.00 48.31 169 LYS A N 1
ATOM 1371 C CA . LYS A 1 169 ? 22.786 2.269 28.221 1.00 48.31 169 LYS A CA 1
ATOM 1372 C C . LYS A 1 169 ? 23.259 2.913 26.912 1.00 48.31 169 LYS A C 1
ATOM 1374 O O . LYS A 1 169 ? 22.999 2.386 25.838 1.00 48.31 169 LYS A O 1
ATOM 1379 N N . GLU A 1 170 ? 23.976 4.026 27.029 1.00 51.81 170 GLU A N 1
ATOM 1380 C CA . GLU A 1 170 ? 24.347 4.968 25.955 1.00 51.81 170 GLU A CA 1
ATOM 1381 C C . GLU A 1 170 ? 25.318 4.423 24.877 1.00 51.81 170 GLU A C 1
ATOM 1383 O O . GLU A 1 170 ? 25.671 5.157 23.957 1.00 51.81 170 GLU A O 1
ATOM 1388 N N . GLU A 1 171 ? 25.759 3.161 24.947 1.00 46.50 171 GLU A N 1
ATOM 1389 C CA . GLU A 1 171 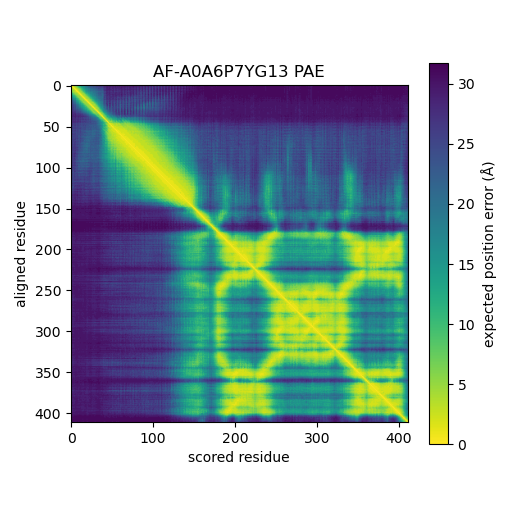? 26.835 2.636 24.081 1.00 46.50 171 GLU A CA 1
ATOM 1390 C C . GLU A 1 171 ? 26.393 2.225 22.658 1.00 46.50 171 GLU A C 1
ATOM 1392 O O . GLU A 1 171 ? 27.255 2.064 21.800 1.00 46.50 171 GLU A O 1
ATOM 1397 N N . ASP A 1 172 ? 25.089 2.138 22.354 1.00 44.28 172 ASP A N 1
ATOM 1398 C CA . ASP A 1 172 ? 24.579 1.648 21.050 1.00 44.28 172 ASP A CA 1
ATOM 1399 C C . ASP A 1 172 ? 23.957 2.730 20.135 1.00 44.28 172 ASP A C 1
ATOM 1401 O O . ASP A 1 172 ? 23.288 2.422 19.143 1.00 44.28 172 ASP A O 1
ATOM 1405 N N . THR A 1 173 ? 24.133 4.021 20.432 1.00 48.03 173 THR A N 1
ATOM 1406 C CA . THR A 1 173 ? 23.351 5.093 19.780 1.00 48.03 173 THR A CA 1
ATOM 1407 C C . THR A 1 173 ? 24.181 6.103 18.993 1.00 48.03 173 THR A C 1
ATOM 1409 O O . THR A 1 173 ? 24.182 7.294 19.284 1.00 48.03 173 THR A O 1
ATOM 1412 N N . GLU A 1 174 ? 24.804 5.644 17.903 1.00 49.16 174 GLU A N 1
ATOM 1413 C CA . GLU A 1 174 ? 25.202 6.523 16.783 1.00 49.16 174 GLU A CA 1
ATOM 1414 C C . GLU A 1 174 ? 23.989 7.024 15.975 1.00 49.16 174 GLU A C 1
ATOM 1416 O O . GLU A 1 174 ? 24.079 7.997 15.230 1.00 49.16 174 GLU A O 1
ATOM 1421 N N . ASN A 1 175 ? 22.820 6.405 16.155 1.00 47.53 175 ASN A N 1
ATOM 1422 C CA . ASN A 1 175 ? 21.572 6.852 15.555 1.00 47.53 175 ASN A CA 1
ATOM 1423 C C . ASN A 1 175 ? 20.652 7.446 16.624 1.00 47.53 175 ASN A C 1
ATOM 1425 O O . ASN A 1 175 ? 20.485 6.877 17.698 1.00 47.53 175 ASN A O 1
ATOM 1429 N N . ASN A 1 176 ? 20.005 8.560 16.276 1.00 51.88 176 ASN A N 1
ATOM 1430 C CA . ASN A 1 176 ? 18.996 9.365 16.994 1.00 51.88 176 ASN A CA 1
ATOM 1431 C C . ASN A 1 176 ? 17.787 8.593 17.612 1.00 51.88 176 ASN A C 1
ATOM 1433 O O . ASN A 1 176 ? 16.763 9.197 17.927 1.00 51.88 176 ASN A O 1
ATOM 1437 N N . ALA A 1 177 ? 17.856 7.267 17.743 1.00 49.97 177 ALA A N 1
ATOM 1438 C CA . ALA A 1 177 ? 16.831 6.379 18.279 1.00 49.97 177 ALA A CA 1
ATOM 1439 C C . ALA A 1 177 ? 16.680 6.464 19.809 1.00 49.97 177 ALA A C 1
ATOM 1441 O O . ALA A 1 177 ? 15.574 6.262 20.294 1.00 49.97 177 ALA A O 1
ATOM 1442 N N . ALA A 1 178 ? 17.728 6.837 20.557 1.00 54.09 178 ALA A N 1
ATOM 1443 C CA . ALA A 1 178 ? 17.671 6.978 22.024 1.00 54.09 178 ALA A CA 1
ATOM 1444 C C . ALA A 1 178 ? 16.694 8.060 22.522 1.00 54.09 178 ALA A C 1
ATOM 1446 O O . ALA A 1 178 ? 16.324 8.073 23.692 1.00 54.09 178 ALA A O 1
ATOM 1447 N N . PHE A 1 179 ? 16.294 8.988 21.650 1.00 63.06 179 PHE A N 1
ATOM 1448 C CA . PHE A 1 179 ? 15.533 10.185 22.016 1.00 63.06 179 PHE A CA 1
ATOM 1449 C C . PHE A 1 179 ? 14.080 10.151 21.534 1.00 63.06 179 PHE A C 1
ATOM 1451 O O . PHE A 1 179 ? 13.425 11.192 21.461 1.00 63.06 179 PHE A O 1
ATOM 1458 N N . ASN A 1 180 ? 13.570 8.980 21.156 1.00 72.81 180 ASN A N 1
ATOM 1459 C CA . ASN A 1 180 ? 12.174 8.817 20.772 1.00 72.81 180 ASN A CA 1
ATOM 1460 C C . ASN A 1 180 ? 11.461 7.932 21.797 1.00 72.81 180 ASN A C 1
ATOM 1462 O O . ASN A 1 180 ? 12.022 6.965 22.299 1.00 72.81 180 ASN A O 1
ATOM 1466 N N . ILE A 1 181 ? 10.215 8.274 22.111 1.00 77.31 181 ILE A N 1
ATOM 1467 C CA . ILE A 1 181 ? 9.341 7.432 22.926 1.00 77.31 181 ILE A CA 1
ATOM 1468 C C . ILE A 1 181 ? 8.622 6.484 21.970 1.00 77.31 181 ILE A C 1
ATOM 1470 O O . ILE A 1 181 ? 7.830 6.932 21.137 1.00 77.31 181 ILE A O 1
ATOM 1474 N N . ASP A 1 182 ? 8.903 5.190 22.092 1.00 79.38 182 ASP A N 1
ATOM 1475 C CA . ASP A 1 182 ? 8.222 4.130 21.353 1.00 79.38 182 ASP A CA 1
ATOM 1476 C C . ASP A 1 182 ? 6.967 3.676 22.112 1.00 79.38 182 ASP A C 1
ATOM 1478 O O . ASP A 1 182 ? 7.030 3.154 23.226 1.00 79.38 182 ASP A O 1
ATOM 1482 N N . CYS A 1 183 ? 5.802 3.854 21.498 1.00 75.19 183 CYS A N 1
ATOM 1483 C CA . CYS A 1 183 ? 4.526 3.363 22.000 1.00 75.19 183 CYS A CA 1
ATOM 1484 C C . CYS A 1 183 ? 3.977 2.288 21.061 1.00 75.19 183 CYS A C 1
ATOM 1486 O O . CYS A 1 183 ? 3.892 2.485 19.848 1.00 75.19 183 CYS A O 1
ATOM 1488 N N . ARG A 1 184 ? 3.563 1.151 21.627 1.00 79.75 184 ARG A N 1
ATOM 1489 C CA . ARG A 1 184 ? 2.935 0.055 20.883 1.00 79.75 184 ARG A CA 1
ATOM 1490 C C . ARG A 1 184 ? 1.524 -0.164 21.399 1.00 79.75 184 ARG A C 1
ATOM 1492 O O . ARG A 1 184 ? 1.337 -0.513 22.561 1.00 79.75 184 ARG A O 1
ATOM 1499 N N . PHE A 1 185 ? 0.543 0.015 20.525 1.00 78.75 185 PHE A N 1
ATOM 1500 C CA . PHE A 1 185 ? -0.864 -0.191 20.843 1.00 78.75 185 PHE A CA 1
ATOM 1501 C C . PHE A 1 185 ? -1.395 -1.369 20.039 1.00 78.75 185 PHE A C 1
ATOM 1503 O O . PHE A 1 185 ? -1.321 -1.354 18.815 1.00 78.75 185 PHE A O 1
ATOM 1510 N N . LEU A 1 186 ? -1.943 -2.377 20.713 1.00 81.12 186 LEU A N 1
ATOM 1511 C CA . LEU A 1 186 ? -2.714 -3.425 20.054 1.00 81.12 186 LEU A CA 1
ATOM 1512 C C . LEU A 1 186 ? -4.166 -2.960 19.941 1.00 81.12 186 LEU A C 1
ATOM 1514 O O . LEU A 1 186 ? -4.807 -2.674 20.953 1.00 81.12 186 LEU A O 1
ATOM 1518 N N . VAL A 1 187 ? -4.674 -2.886 18.715 1.00 77.69 187 VAL A N 1
ATOM 1519 C CA . VAL A 1 187 ? -6.057 -2.515 18.426 1.00 77.69 187 VAL A CA 1
ATOM 1520 C C . VAL A 1 187 ? -6.779 -3.734 17.868 1.00 77.69 187 VAL A C 1
ATOM 1522 O O . VAL A 1 187 ? -6.398 -4.269 16.827 1.00 77.69 187 VAL A O 1
ATOM 1525 N N . THR A 1 188 ? -7.839 -4.147 18.559 1.00 77.88 188 THR A N 1
ATOM 1526 C CA . THR A 1 188 ? -8.747 -5.213 18.122 1.00 77.88 188 THR A CA 1
ATOM 1527 C C . THR A 1 188 ? -10.131 -4.608 17.919 1.00 77.88 188 THR A C 1
ATOM 1529 O O . THR A 1 188 ? -10.728 -4.072 18.855 1.00 77.88 188 THR A O 1
ATOM 1532 N N . ALA A 1 189 ? -10.634 -4.647 16.687 1.00 74.88 189 ALA A N 1
ATOM 1533 C CA . ALA A 1 189 ? -11.939 -4.094 16.356 1.00 74.88 189 ALA A CA 1
ATOM 1534 C C . ALA A 1 189 ? -13.060 -5.039 16.809 1.00 74.88 189 ALA A C 1
ATOM 1536 O O . ALA A 1 189 ? -13.050 -6.232 16.504 1.00 74.88 189 ALA A O 1
ATOM 1537 N N . LYS A 1 190 ? -14.068 -4.490 17.497 1.00 80.25 190 LYS A N 1
ATOM 1538 C CA . LYS A 1 190 ? -15.282 -5.243 17.832 1.00 80.25 190 LYS A CA 1
ATOM 1539 C C . LYS A 1 190 ? -16.065 -5.545 16.554 1.00 80.25 190 LYS A C 1
ATOM 1541 O O . LYS A 1 190 ? -16.336 -4.625 15.780 1.00 80.25 190 LYS A O 1
ATOM 1546 N N . ILE A 1 191 ? -16.463 -6.798 16.349 1.00 82.69 191 ILE A N 1
ATOM 1547 C CA . ILE A 1 191 ? -17.193 -7.221 15.150 1.00 82.69 191 ILE A CA 1
ATOM 1548 C C . ILE A 1 191 ? -18.696 -6.990 15.356 1.00 82.69 191 ILE A C 1
ATOM 1550 O O . ILE A 1 191 ? -19.277 -7.611 16.249 1.00 82.69 191 ILE A O 1
ATOM 1554 N N . PRO A 1 192 ? -19.356 -6.136 14.554 1.00 84.31 192 PRO A N 1
ATOM 1555 C CA . PRO A 1 192 ? -20.798 -5.962 14.632 1.00 84.31 192 PRO A CA 1
ATOM 1556 C C . PRO A 1 192 ? -21.531 -7.163 14.018 1.00 84.31 192 PRO A C 1
ATOM 1558 O O . PRO A 1 192 ? -21.221 -7.611 12.919 1.00 84.31 192 PRO A O 1
ATOM 1561 N N . PHE A 1 193 ? -22.567 -7.639 14.698 1.00 88.12 193 PHE A N 1
ATOM 1562 C CA . PHE A 1 193 ? -23.478 -8.672 14.223 1.00 88.12 193 PHE A CA 1
ATOM 1563 C C . PHE A 1 193 ? -24.917 -8.171 14.338 1.00 88.12 193 PHE A C 1
ATOM 1565 O O . PHE A 1 193 ? -25.335 -7.698 15.396 1.00 88.12 193 PHE A O 1
ATOM 1572 N N . THR A 1 194 ? -25.687 -8.264 13.254 1.00 90.06 194 THR A N 1
ATOM 1573 C CA . THR A 1 194 ? -27.082 -7.805 13.253 1.00 90.06 194 THR A CA 1
ATOM 1574 C C . THR A 1 194 ? -28.002 -8.933 13.706 1.00 90.06 194 THR A C 1
ATOM 1576 O O . THR A 1 194 ? -28.138 -9.940 13.020 1.00 90.06 194 THR A O 1
ATOM 1579 N N . LEU A 1 195 ? -28.656 -8.738 14.851 1.00 92.12 195 LEU A N 1
ATOM 1580 C CA . LEU A 1 195 ? -29.716 -9.601 15.356 1.00 92.12 195 LEU A CA 1
ATOM 1581 C C . LEU A 1 195 ? -31.069 -9.079 14.858 1.00 92.12 195 LEU A C 1
ATOM 1583 O O . LEU A 1 195 ? -31.403 -7.909 15.079 1.00 92.12 195 LEU A O 1
ATOM 1587 N N . HIS A 1 196 ? -31.841 -9.935 14.194 1.00 91.25 196 HIS A N 1
ATOM 1588 C CA . HIS A 1 196 ? -33.166 -9.610 13.665 1.00 91.25 196 HIS A CA 1
ATOM 1589 C C . HIS A 1 196 ? -34.286 -10.084 14.602 1.00 91.25 196 HIS A C 1
ATOM 1591 O O . HIS A 1 196 ? -34.084 -10.958 15.441 1.00 91.25 196 HIS A O 1
ATOM 1597 N N . GLY A 1 197 ? -35.480 -9.503 14.461 1.00 90.44 197 GLY A N 1
ATOM 1598 C CA . GLY A 1 197 ? -36.675 -9.964 15.171 1.00 90.44 197 GLY A CA 1
ATOM 1599 C C . GLY A 1 197 ? -36.983 -11.443 14.897 1.00 90.44 197 GLY A C 1
ATOM 1600 O O . GLY A 1 197 ? -36.821 -11.910 13.769 1.00 90.44 197 GLY A O 1
ATOM 1601 N N . GLY A 1 198 ? -37.415 -12.171 15.926 1.00 88.88 198 GLY A N 1
ATOM 1602 C CA . GLY A 1 198 ? -37.609 -13.623 15.898 1.00 88.88 198 GLY A CA 1
ATOM 1603 C C . GLY A 1 198 ? -36.313 -14.431 16.044 1.00 88.88 198 GLY A C 1
ATOM 1604 O O . GLY A 1 198 ? -36.302 -15.628 15.747 1.00 88.88 198 GLY A O 1
ATOM 1605 N N . GLN A 1 199 ? -35.216 -13.795 16.472 1.00 93.44 199 GLN A N 1
ATOM 1606 C CA . GLN A 1 199 ? -33.931 -14.451 16.714 1.00 93.44 199 GLN A CA 1
ATOM 1607 C C . GLN A 1 199 ? -33.443 -14.225 18.145 1.00 93.44 199 GLN A C 1
ATOM 1609 O O . GLN A 1 199 ? -33.699 -13.179 18.746 1.00 93.44 199 GLN A O 1
ATOM 1614 N N . ALA A 1 200 ? -32.690 -15.189 18.673 1.00 92.75 200 ALA A N 1
ATOM 1615 C CA . ALA A 1 200 ? -31.972 -15.043 19.935 1.00 92.75 200 ALA A CA 1
ATOM 1616 C C . ALA A 1 200 ? -30.494 -15.388 19.770 1.00 92.75 200 ALA A C 1
ATOM 1618 O O . ALA A 1 200 ? -30.138 -16.332 19.070 1.00 92.75 200 ALA A O 1
ATOM 1619 N N . LEU A 1 201 ? -29.637 -14.627 20.436 1.00 94.44 201 LEU A N 1
ATOM 1620 C CA . LEU A 1 201 ? -28.215 -14.905 20.553 1.00 94.44 201 LEU A CA 1
ATOM 1621 C C . LEU A 1 201 ? -27.966 -15.539 21.925 1.00 94.44 201 LEU A C 1
ATOM 1623 O O . LEU A 1 201 ? -28.393 -14.968 22.928 1.00 94.44 201 LEU A O 1
ATOM 1627 N N . VAL A 1 202 ? -27.293 -16.688 21.974 1.00 93.88 202 VAL A N 1
ATOM 1628 C CA . VAL A 1 202 ? -26.959 -17.366 23.238 1.00 93.88 202 VAL A CA 1
ATOM 1629 C C . VAL A 1 202 ? -25.470 -17.677 23.258 1.00 93.88 202 VAL A C 1
ATOM 1631 O O . VAL A 1 202 ? -24.979 -18.377 22.373 1.00 93.88 202 VAL A O 1
ATOM 1634 N N . THR A 1 203 ? -24.765 -17.145 24.249 1.00 93.38 203 THR A N 1
ATOM 1635 C CA . THR A 1 203 ? -23.343 -17.366 24.515 1.00 93.38 203 THR A CA 1
ATOM 1636 C C . THR A 1 203 ? -23.204 -18.251 25.747 1.00 93.38 203 THR A C 1
ATOM 1638 O O . THR A 1 203 ? -23.814 -17.980 26.779 1.00 93.38 203 THR A O 1
ATOM 1641 N N . PHE A 1 204 ? -22.404 -19.305 25.627 1.00 92.62 204 PHE A N 1
ATOM 1642 C CA . PHE A 1 204 ? -22.124 -20.270 26.688 1.00 92.62 204 PHE A CA 1
ATOM 1643 C C . PHE A 1 204 ? -20.727 -20.054 27.258 1.00 92.62 204 PHE A C 1
ATOM 1645 O O . PHE A 1 204 ? -19.830 -19.608 26.539 1.00 92.62 204 PHE A O 1
ATOM 1652 N N . GLU A 1 205 ? -20.520 -20.437 28.516 1.00 90.75 205 GLU A N 1
ATOM 1653 C CA . GLU A 1 205 ? -19.176 -20.416 29.102 1.00 90.75 205 GLU A CA 1
ATOM 1654 C C . GLU A 1 205 ? -18.242 -21.397 28.372 1.00 90.75 205 GLU A C 1
ATOM 1656 O O . GLU A 1 205 ? -17.117 -21.047 28.012 1.00 90.75 205 GLU A O 1
ATOM 1661 N N . GLU A 1 206 ? -18.745 -22.597 28.055 1.00 90.62 206 GLU A N 1
ATOM 1662 C CA . GLU A 1 206 ? -17.994 -23.666 27.393 1.00 90.62 206 GLU A CA 1
ATOM 1663 C C . GLU A 1 206 ? -18.302 -23.790 25.886 1.00 90.62 206 GLU A C 1
ATOM 1665 O O . GLU A 1 206 ? -19.453 -23.904 25.458 1.00 90.62 206 GLU A O 1
ATOM 1670 N N . GLU A 1 207 ? -17.255 -23.892 25.058 1.00 91.19 207 GLU A N 1
ATOM 1671 C CA . GLU A 1 207 ? -17.372 -24.130 23.605 1.00 91.19 207 GLU A CA 1
ATOM 1672 C C . GLU A 1 207 ? -18.061 -25.470 23.269 1.00 91.19 207 GLU A C 1
ATOM 1674 O O . GLU A 1 207 ? -18.795 -25.579 22.280 1.00 91.19 207 GLU A O 1
ATOM 1679 N N . GLU A 1 208 ? -17.851 -26.507 24.081 1.00 90.94 208 GLU A N 1
ATOM 1680 C CA . GLU A 1 208 ? -18.402 -27.842 23.817 1.00 90.94 208 GLU A CA 1
ATOM 1681 C C . GLU A 1 208 ? -19.935 -27.876 23.920 1.00 90.94 208 GLU A C 1
ATOM 1683 O O . GLU A 1 208 ? -20.591 -28.608 23.170 1.00 90.94 208 GLU A O 1
ATOM 1688 N N . VAL A 1 209 ? -20.521 -27.028 24.772 1.00 92.31 209 VAL A N 1
ATOM 1689 C CA . VAL A 1 209 ? -21.978 -26.868 24.904 1.00 92.31 209 VAL A CA 1
ATOM 1690 C C . VAL A 1 209 ? -22.569 -26.337 23.598 1.00 92.31 209 VAL A C 1
ATOM 1692 O O . VAL A 1 209 ? -23.470 -26.956 23.022 1.00 92.31 209 VAL A O 1
ATOM 1695 N N . ALA A 1 210 ? -21.996 -25.259 23.053 1.00 91.81 210 ALA A N 1
ATOM 1696 C CA . ALA A 1 210 ? -22.426 -24.687 21.779 1.00 91.81 210 ALA A CA 1
ATOM 1697 C C . ALA A 1 210 ? -22.350 -25.720 20.639 1.00 91.81 210 ALA A C 1
ATOM 1699 O O . ALA A 1 210 ? -23.312 -25.893 19.884 1.00 91.81 210 ALA A O 1
ATOM 1700 N N . LYS A 1 211 ? -21.251 -26.488 20.549 1.00 91.88 211 LYS A N 1
ATOM 1701 C CA . LYS A 1 211 ? -21.108 -27.573 19.558 1.00 91.88 211 LYS A CA 1
ATOM 1702 C C . LYS A 1 211 ? -22.193 -28.638 19.699 1.00 91.88 211 LYS A C 1
ATOM 1704 O O . LYS A 1 211 ? -22.730 -29.101 18.692 1.00 91.88 211 LYS A O 1
ATOM 1709 N N . ASN A 1 212 ? -22.516 -29.054 20.921 1.00 91.50 212 ASN A N 1
ATOM 1710 C CA . ASN A 1 212 ? -23.520 -30.089 21.165 1.00 91.50 212 ASN A CA 1
ATOM 1711 C C . ASN A 1 212 ? -24.933 -29.624 20.797 1.00 91.50 212 ASN A C 1
ATOM 1713 O O . ASN A 1 212 ? -25.695 -30.383 20.189 1.00 91.50 212 ASN A O 1
ATOM 1717 N N . ILE A 1 213 ? -25.257 -28.363 21.076 1.00 90.69 213 ILE A N 1
ATOM 1718 C CA . ILE A 1 213 ? -26.529 -27.750 20.686 1.00 90.69 213 ILE A CA 1
ATOM 1719 C C . ILE A 1 213 ? -26.641 -27.642 19.158 1.00 90.69 213 ILE A C 1
ATOM 1721 O O . ILE A 1 213 ? -27.680 -27.994 18.588 1.00 90.69 213 ILE A O 1
ATOM 1725 N N . LEU A 1 214 ? -25.557 -27.239 18.485 1.00 91.62 214 LEU A N 1
ATOM 1726 C CA . LEU A 1 214 ? -25.482 -27.162 17.023 1.00 91.62 214 LEU A CA 1
ATOM 1727 C C . LEU A 1 214 ? -25.577 -28.537 16.347 1.00 91.62 214 LEU A C 1
ATOM 1729 O O . LEU A 1 214 ? -26.136 -28.632 15.257 1.00 91.62 214 LEU A O 1
ATOM 1733 N N . LYS A 1 215 ? -25.100 -29.618 16.983 1.00 90.88 215 LYS A N 1
ATOM 1734 C CA . LYS A 1 215 ? -25.293 -30.994 16.479 1.00 90.88 215 LYS A CA 1
ATOM 1735 C C . LYS A 1 215 ? -26.767 -31.407 16.480 1.00 90.88 215 LYS A C 1
ATOM 1737 O O . LYS A 1 215 ? -27.195 -32.098 15.560 1.00 90.88 215 LYS A O 1
ATOM 1742 N N . LYS A 1 216 ? -27.542 -30.992 17.490 1.00 86.50 216 LYS A N 1
ATOM 1743 C CA . LYS A 1 216 ? -28.983 -31.295 17.584 1.00 86.50 216 LYS A CA 1
ATOM 1744 C C . LYS A 1 216 ? -29.835 -30.445 16.635 1.00 86.50 216 LYS A C 1
ATOM 1746 O O . LYS A 1 216 ? -30.859 -30.933 16.168 1.00 86.50 216 LYS A O 1
ATOM 1751 N N . GLN A 1 217 ? -29.397 -29.221 16.316 1.00 85.75 217 GLN A N 1
ATOM 1752 C CA . GLN A 1 217 ? -30.011 -28.227 15.410 1.00 85.75 217 GLN A CA 1
ATOM 1753 C C . GLN A 1 217 ? -31.431 -27.756 15.754 1.00 85.75 217 GLN A C 1
ATOM 1755 O O . GLN A 1 217 ? -31.700 -26.566 15.644 1.00 85.75 217 GLN A O 1
ATOM 1760 N N . ARG A 1 218 ? -32.355 -28.640 16.134 1.00 90.25 218 ARG A N 1
ATOM 1761 C CA . ARG A 1 218 ? -33.753 -28.312 16.430 1.00 90.25 218 ARG A CA 1
ATOM 1762 C C . ARG A 1 218 ? -34.053 -28.547 17.898 1.00 90.25 218 ARG A C 1
ATOM 1764 O O . ARG A 1 218 ? -33.722 -29.599 18.441 1.00 90.25 218 ARG A O 1
ATOM 1771 N N . HIS A 1 219 ? -34.728 -27.579 18.493 1.00 89.25 219 HIS A N 1
ATOM 1772 C CA . HIS A 1 219 ? -35.153 -27.595 19.883 1.00 89.25 219 HIS A CA 1
ATOM 1773 C C . HIS A 1 219 ? -36.591 -27.093 19.953 1.00 89.25 219 HIS A C 1
ATOM 1775 O O . HIS A 1 219 ? -37.030 -26.331 19.093 1.00 89.25 219 HIS A O 1
ATOM 1781 N N . THR A 1 220 ? -37.324 -27.527 20.968 1.00 86.81 220 THR A N 1
ATOM 1782 C CA . THR A 1 220 ? -38.704 -27.092 21.189 1.00 86.81 220 THR A CA 1
ATOM 1783 C C . THR A 1 220 ? -38.824 -26.649 22.637 1.00 86.81 220 THR A C 1
ATOM 1785 O O . THR A 1 220 ? -38.518 -27.420 23.552 1.00 86.81 220 THR A O 1
ATOM 1788 N N . ILE A 1 221 ? -39.272 -25.414 22.840 1.00 85.44 221 ILE A N 1
ATOM 1789 C CA . ILE A 1 221 ? -39.572 -24.853 24.160 1.00 85.44 221 ILE A CA 1
ATOM 1790 C C . ILE A 1 221 ? -41.082 -24.753 24.345 1.00 85.44 221 ILE A C 1
ATOM 1792 O O . ILE A 1 221 ? -41.844 -24.742 23.379 1.00 85.44 221 ILE A O 1
ATOM 1796 N N . ASN A 1 222 ? -41.511 -24.718 25.601 1.00 81.50 222 ASN A N 1
ATOM 1797 C CA . ASN A 1 222 ? -42.904 -24.503 25.960 1.00 81.50 222 ASN A CA 1
ATOM 1798 C C . ASN A 1 222 ? -43.016 -23.100 26.558 1.00 81.50 222 ASN A C 1
ATOM 1800 O O . ASN A 1 222 ? -42.390 -22.849 27.586 1.00 81.50 222 ASN A O 1
ATOM 1804 N N . VAL A 1 223 ? -43.764 -22.213 25.906 1.00 75.44 223 VAL A N 1
ATOM 1805 C CA . VAL A 1 223 ? -44.010 -20.834 26.349 1.00 75.44 223 VAL A CA 1
ATOM 1806 C C . VAL A 1 223 ? -45.501 -20.725 26.635 1.00 75.44 223 VAL A C 1
ATOM 1808 O O . VAL A 1 223 ? -46.301 -20.897 25.724 1.00 75.44 223 VAL A O 1
ATOM 1811 N N . ASP A 1 224 ? -45.879 -20.542 27.901 1.00 66.44 224 ASP A N 1
ATOM 1812 C CA . ASP A 1 224 ? -47.268 -20.325 28.344 1.00 66.44 224 ASP A CA 1
ATOM 1813 C C . ASP A 1 224 ? -48.327 -21.278 27.745 1.00 66.44 224 ASP A C 1
ATOM 1815 O O . ASP A 1 224 ? -49.490 -20.921 27.573 1.00 66.44 224 ASP A O 1
ATOM 1819 N N . SER A 1 225 ? -47.945 -22.549 27.539 1.00 68.25 225 SER A N 1
ATOM 1820 C CA . SER A 1 225 ? -48.734 -23.671 26.974 1.00 68.25 225 SER A CA 1
ATOM 1821 C C . SER A 1 225 ? -48.649 -23.873 25.456 1.00 68.25 225 SER A C 1
ATOM 1823 O O . SER A 1 225 ? -49.164 -24.881 24.964 1.00 68.25 225 SER A O 1
ATOM 1825 N N . ASP A 1 226 ? -47.941 -23.001 24.737 1.00 75.75 226 ASP A N 1
ATOM 1826 C CA . ASP A 1 226 ? -47.642 -23.150 23.314 1.00 75.75 226 ASP A CA 1
ATOM 1827 C C . ASP A 1 226 ? -46.239 -23.726 23.074 1.00 75.75 226 ASP A C 1
ATOM 1829 O O . ASP A 1 226 ? -45.246 -23.377 23.719 1.00 75.75 226 ASP A O 1
ATOM 1833 N N . ARG A 1 227 ? -46.141 -24.627 22.089 1.00 81.62 227 ARG A N 1
ATOM 1834 C CA . ARG A 1 227 ? -44.866 -25.216 21.662 1.00 81.62 227 ARG A CA 1
ATOM 1835 C C . ARG A 1 227 ? -44.215 -24.341 20.605 1.00 81.62 227 ARG A C 1
ATOM 1837 O O . ARG A 1 227 ? -44.708 -24.255 19.481 1.00 81.62 227 ARG A O 1
ATOM 1844 N N . VAL A 1 228 ? -43.074 -23.761 20.952 1.00 83.88 228 VAL A N 1
ATOM 1845 C CA . VAL A 1 228 ? -42.268 -22.952 20.040 1.00 83.88 228 VAL A CA 1
ATOM 1846 C C . VAL A 1 228 ? -41.069 -23.775 19.586 1.00 83.88 228 VAL A C 1
ATOM 1848 O O . VAL A 1 228 ? -40.211 -24.152 20.386 1.00 83.88 228 VAL A O 1
ATOM 1851 N N . ASP A 1 229 ? -41.021 -24.064 18.290 1.00 87.00 229 ASP A N 1
ATOM 1852 C CA . ASP A 1 229 ? -39.861 -24.680 17.655 1.00 87.00 229 ASP A CA 1
ATOM 1853 C C . ASP A 1 229 ? -38.809 -23.613 17.364 1.00 87.00 229 ASP A C 1
ATOM 1855 O O . ASP A 1 229 ? -39.119 -22.545 16.841 1.00 87.00 229 ASP A O 1
ATOM 1859 N N . LEU A 1 230 ? -37.555 -23.927 17.667 1.00 90.56 230 LEU A N 1
ATOM 1860 C CA . LEU A 1 230 ? -36.420 -23.060 17.397 1.00 90.56 230 LEU A CA 1
ATOM 1861 C C . LEU A 1 230 ? -35.257 -23.844 16.804 1.00 90.56 230 LEU A C 1
ATOM 1863 O O . LEU A 1 230 ? -35.011 -25.014 17.122 1.00 90.56 230 LEU A O 1
ATOM 1867 N N . LYS A 1 231 ? -34.542 -23.183 15.898 1.00 93.38 231 LYS A N 1
ATOM 1868 C CA . LYS A 1 231 ? -33.425 -23.767 15.165 1.00 93.38 231 LYS A CA 1
ATOM 1869 C C . LYS A 1 231 ? -32.123 -23.085 15.552 1.00 93.38 231 LYS A C 1
ATOM 1871 O O . LYS A 1 231 ? -31.961 -21.887 15.325 1.00 93.38 231 LYS A O 1
ATOM 1876 N N . ALA A 1 232 ? -31.193 -23.868 16.085 1.00 93.69 232 ALA A N 1
ATOM 1877 C CA . ALA A 1 232 ? -29.835 -23.448 16.379 1.00 93.69 232 ALA A CA 1
ATOM 1878 C C . ALA A 1 232 ? -28.981 -23.482 15.107 1.00 93.69 232 ALA A C 1
ATOM 1880 O O . ALA A 1 232 ? -28.849 -24.520 14.452 1.00 93.69 232 ALA A O 1
ATOM 1881 N N . VAL A 1 233 ? -28.390 -22.340 14.772 1.00 93.81 233 VAL A N 1
ATOM 1882 C CA . VAL A 1 233 ? -27.451 -22.170 13.663 1.00 93.81 233 VAL A CA 1
ATOM 1883 C C . VAL A 1 233 ? -26.163 -21.506 14.163 1.00 93.81 233 VAL A C 1
ATOM 1885 O O . VAL A 1 233 ? -26.194 -20.744 15.135 1.00 93.81 233 VAL A O 1
ATOM 1888 N N . PRO A 1 234 ? -25.009 -21.807 13.542 1.00 92.88 234 PRO A N 1
ATOM 1889 C CA . PRO A 1 234 ? -23.752 -21.166 13.905 1.00 92.88 234 PRO A CA 1
ATOM 1890 C C . PRO A 1 234 ? -23.790 -19.662 13.604 1.00 92.88 234 PRO A C 1
ATOM 1892 O O . PRO A 1 234 ? -24.373 -19.237 12.605 1.00 92.88 234 PRO A O 1
ATOM 1895 N N . VAL A 1 235 ? -23.132 -18.859 14.445 1.00 91.56 235 VAL A N 1
ATOM 1896 C CA . VAL A 1 235 ? -22.967 -17.419 14.202 1.00 91.56 235 VAL A CA 1
ATOM 1897 C C . VAL A 1 235 ? -21.766 -17.200 13.290 1.00 91.56 235 VAL A C 1
ATOM 1899 O O . VAL A 1 235 ? -20.623 -17.297 13.736 1.00 91.56 235 VAL A O 1
ATOM 1902 N N . THR A 1 236 ? -22.017 -16.885 12.022 1.00 88.94 236 THR A N 1
ATOM 1903 C CA . THR A 1 236 ? -20.971 -16.460 11.083 1.00 88.94 236 THR A CA 1
ATOM 1904 C C . THR A 1 236 ? -20.681 -14.977 11.283 1.00 88.94 236 THR A C 1
ATOM 1906 O O . THR A 1 236 ? -21.565 -14.140 11.096 1.00 88.94 236 THR A O 1
ATOM 1909 N N . LEU A 1 237 ? -19.449 -14.650 11.669 1.00 85.00 237 LEU A N 1
ATOM 1910 C CA . LEU A 1 237 ? -19.010 -13.276 11.896 1.00 85.00 237 LEU A CA 1
ATOM 1911 C C . LEU A 1 237 ? -18.405 -12.687 10.617 1.00 85.00 237 LEU A C 1
ATOM 1913 O O . LEU A 1 237 ? -17.720 -13.385 9.864 1.00 85.00 237 LEU A O 1
ATOM 1917 N N . SER A 1 238 ? -18.636 -11.394 10.384 1.00 76.44 238 SER A N 1
ATOM 1918 C CA . SER A 1 238 ? -17.924 -10.651 9.342 1.00 76.44 238 SER A CA 1
ATOM 1919 C C . SER A 1 238 ? -16.429 -10.549 9.679 1.00 76.44 238 SER A C 1
ATOM 1921 O O . SER A 1 238 ? -16.066 -10.688 10.851 1.00 76.44 238 SER A O 1
ATOM 1923 N N . PRO A 1 239 ? -15.555 -10.280 8.692 1.00 76.00 239 PRO A N 1
ATOM 1924 C CA . PRO A 1 239 ? -14.131 -10.104 8.945 1.00 76.00 239 PRO A CA 1
ATOM 1925 C C . PRO A 1 239 ? -13.869 -9.057 10.039 1.00 76.00 239 PRO A C 1
ATOM 1927 O O . PRO A 1 239 ? -14.306 -7.911 9.939 1.00 76.00 239 PRO A O 1
ATOM 1930 N N . GLY A 1 240 ? -13.176 -9.467 11.098 1.00 74.88 240 GLY A N 1
ATOM 1931 C CA . GLY A 1 240 ? -12.626 -8.594 12.125 1.00 74.88 240 GLY A CA 1
ATOM 1932 C C . GLY A 1 240 ? -11.196 -8.177 11.796 1.00 74.88 240 GLY A C 1
ATOM 1933 O O . GLY A 1 240 ? -10.509 -8.819 10.997 1.00 74.88 240 GLY A O 1
ATOM 1934 N N . LEU A 1 241 ? -10.753 -7.090 12.428 1.00 77.81 241 LEU A N 1
ATOM 1935 C CA . LEU A 1 241 ? -9.428 -6.506 12.235 1.00 77.81 241 LEU A CA 1
ATOM 1936 C C . LEU A 1 241 ? -8.667 -6.459 13.555 1.00 77.81 241 LEU A C 1
ATOM 1938 O O . LEU A 1 241 ? -9.176 -5.967 14.564 1.00 77.81 241 LEU A O 1
ATOM 1942 N N . LYS A 1 242 ? -7.423 -6.928 13.516 1.00 82.00 242 LYS A N 1
ATOM 1943 C CA . LYS A 1 242 ? -6.452 -6.818 14.603 1.00 82.00 242 LYS A CA 1
ATOM 1944 C C . LYS A 1 242 ? -5.164 -6.246 14.036 1.00 82.00 242 LYS A C 1
ATOM 1946 O O . LYS A 1 242 ? -4.656 -6.752 13.040 1.00 82.00 242 LYS A O 1
ATOM 1951 N N . PHE A 1 243 ? -4.650 -5.180 14.626 1.00 82.94 243 PHE A N 1
ATOM 1952 C CA . PHE A 1 243 ? -3.419 -4.544 14.164 1.00 82.94 243 PHE A CA 1
ATOM 1953 C C . PHE A 1 243 ? -2.674 -3.882 15.316 1.00 82.94 243 PHE A C 1
ATOM 1955 O O . PHE A 1 243 ? -3.241 -3.591 16.368 1.00 82.94 243 PHE A O 1
ATOM 1962 N N . GLU A 1 244 ? -1.384 -3.640 15.112 1.00 84.88 244 GLU A N 1
ATOM 1963 C CA . GLU A 1 244 ? -0.556 -2.889 16.045 1.00 84.88 244 GLU A CA 1
ATOM 1964 C C . GLU A 1 244 ? -0.267 -1.494 15.486 1.00 84.88 244 GLU A C 1
ATOM 1966 O O . GLU A 1 244 ? 0.178 -1.348 14.349 1.00 84.88 244 GLU A O 1
ATOM 1971 N N . ILE A 1 245 ? -0.479 -0.462 16.299 1.00 82.81 245 ILE A N 1
ATOM 1972 C CA . ILE A 1 245 ? -0.018 0.898 16.020 1.00 82.81 245 ILE A CA 1
ATOM 1973 C C . ILE A 1 245 ? 1.317 1.076 16.728 1.00 82.81 245 ILE A C 1
ATOM 1975 O O . ILE A 1 245 ? 1.388 1.017 17.957 1.00 82.81 245 ILE A O 1
ATOM 1979 N N . HIS A 1 246 ? 2.376 1.281 15.952 1.00 85.44 246 HIS A N 1
ATOM 1980 C CA . HIS A 1 246 ? 3.699 1.630 16.456 1.00 85.44 246 HIS A CA 1
ATOM 1981 C C . HIS A 1 246 ? 3.875 3.129 16.269 1.00 85.44 246 HIS A C 1
ATOM 1983 O O . HIS A 1 246 ? 3.962 3.617 15.143 1.00 85.44 246 HIS A O 1
ATOM 1989 N N . ALA A 1 247 ? 3.868 3.861 17.372 1.00 83.06 247 ALA A N 1
ATOM 1990 C CA . ALA A 1 247 ? 3.963 5.306 17.396 1.00 83.06 247 ALA A CA 1
ATOM 1991 C C . ALA A 1 247 ? 5.301 5.723 18.007 1.00 83.06 247 ALA A C 1
ATOM 1993 O O . ALA A 1 247 ? 5.599 5.367 19.144 1.00 83.06 247 ALA A O 1
ATOM 1994 N N . LYS A 1 248 ? 6.087 6.494 17.257 1.00 84.00 248 LYS A N 1
ATOM 1995 C CA . LYS A 1 248 ? 7.348 7.085 17.704 1.00 84.00 248 LYS A CA 1
ATOM 1996 C C . LYS A 1 248 ? 7.151 8.569 17.938 1.00 84.00 248 LYS A C 1
ATOM 1998 O O . LYS A 1 248 ? 6.877 9.319 17.003 1.00 84.00 248 LYS A O 1
ATOM 2003 N N . ILE A 1 249 ? 7.286 8.994 19.187 1.00 84.81 249 ILE A N 1
ATOM 2004 C CA . ILE A 1 249 ? 7.197 10.403 19.571 1.00 84.81 249 ILE A CA 1
ATOM 2005 C C . ILE A 1 249 ? 8.614 10.940 19.711 1.00 84.81 249 ILE A C 1
ATOM 2007 O O . ILE A 1 249 ? 9.365 10.477 20.568 1.00 84.81 249 ILE A O 1
ATOM 2011 N N . SER A 1 250 ? 8.987 11.930 18.905 1.00 84.38 250 SER A N 1
ATOM 2012 C CA . SER A 1 250 ? 10.327 12.506 18.997 1.00 84.38 250 SER A CA 1
ATOM 2013 C C . SER A 1 250 ? 10.458 13.501 20.149 1.00 84.38 250 SER A C 1
ATOM 2015 O O . SER A 1 250 ? 9.643 14.413 20.280 1.00 84.38 250 SER A O 1
ATOM 2017 N N . GLN A 1 251 ? 11.527 13.383 20.945 1.00 82.94 251 GLN A N 1
ATOM 2018 C CA . GLN A 1 251 ? 11.862 14.358 21.997 1.00 82.94 251 GLN A CA 1
ATOM 2019 C C . GLN A 1 251 ? 12.689 15.548 21.482 1.00 82.94 251 GLN A C 1
ATOM 2021 O O . GLN A 1 251 ? 12.937 16.502 22.227 1.00 82.94 251 GLN A O 1
ATOM 2026 N N . LYS A 1 252 ? 13.117 15.505 20.213 1.00 86.69 252 LYS A N 1
ATOM 2027 C CA . LYS A 1 252 ? 13.896 16.565 19.550 1.00 86.69 252 LYS A CA 1
ATOM 2028 C C . LYS A 1 252 ? 13.142 17.274 18.434 1.00 86.69 252 LYS A C 1
ATOM 2030 O O . LYS A 1 252 ? 13.591 18.323 17.991 1.00 86.69 252 LYS A O 1
ATOM 2035 N N . LYS A 1 253 ? 12.024 16.725 17.954 1.00 90.19 253 LYS A N 1
ATOM 2036 C CA . LYS A 1 253 ? 11.307 17.271 16.797 1.00 90.19 253 LYS A CA 1
ATOM 2037 C C . LYS A 1 253 ? 9.908 17.741 17.155 1.00 90.19 253 LYS A C 1
ATOM 2039 O O . LYS A 1 253 ? 9.153 17.036 17.827 1.00 90.19 253 LYS A O 1
ATOM 2044 N N . ILE A 1 254 ? 9.536 18.896 16.622 1.00 91.81 254 ILE A N 1
ATOM 2045 C CA . ILE A 1 254 ? 8.172 19.429 16.683 1.00 91.81 254 ILE A CA 1
ATOM 2046 C C . ILE A 1 254 ? 7.621 19.639 15.280 1.00 91.81 254 ILE A C 1
ATOM 2048 O O . ILE A 1 254 ? 8.375 19.869 14.335 1.00 91.81 254 ILE A O 1
ATOM 2052 N N . ASN A 1 255 ? 6.299 19.590 15.168 1.00 92.38 255 ASN A N 1
ATOM 2053 C CA . ASN A 1 255 ? 5.573 19.998 13.979 1.00 92.38 255 ASN A CA 1
ATOM 2054 C C . ASN A 1 255 ? 4.840 21.315 14.254 1.00 92.38 255 ASN A C 1
ATOM 2056 O O . ASN A 1 255 ? 4.062 21.413 15.210 1.00 92.38 255 ASN A O 1
ATOM 2060 N N . VAL A 1 256 ? 5.086 22.309 13.406 1.00 92.06 256 VAL A N 1
ATOM 2061 C CA . VAL A 1 256 ? 4.480 23.639 13.453 1.00 92.06 256 VAL A CA 1
ATOM 2062 C C . VAL A 1 256 ? 3.563 23.790 12.248 1.00 92.06 256 VAL A C 1
ATOM 2064 O O . VAL A 1 256 ? 4.028 23.764 11.116 1.00 92.06 256 VAL A O 1
ATOM 2067 N N . SER A 1 257 ? 2.268 23.957 12.477 1.00 91.75 257 SER A N 1
ATOM 2068 C CA . SER A 1 257 ? 1.239 24.052 11.435 1.00 91.75 257 SER A CA 1
ATOM 2069 C C . SER A 1 257 ? 0.534 25.409 11.459 1.00 91.75 257 SER A C 1
ATOM 2071 O O . SER A 1 257 ? 0.749 26.219 12.364 1.00 91.75 257 SER A O 1
ATOM 2073 N N . HIS A 1 258 ? -0.320 25.650 10.458 1.00 88.88 258 HIS A N 1
ATOM 2074 C CA . HIS A 1 258 ? -0.994 26.934 10.219 1.00 88.88 258 HIS A CA 1
ATOM 2075 C C . HIS A 1 258 ? -0.023 28.078 9.8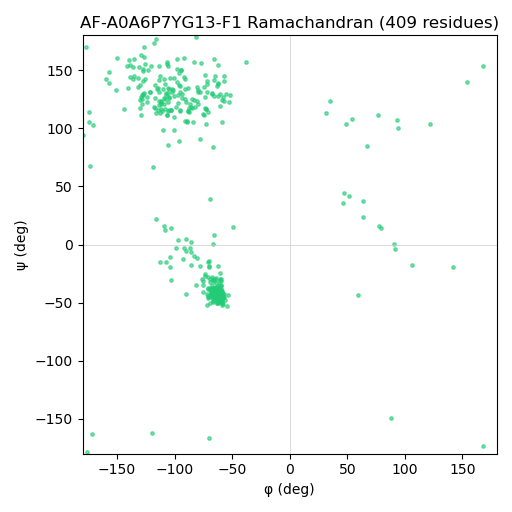93 1.00 88.88 258 HIS A C 1
ATOM 2077 O O . HIS A 1 258 ? -0.224 29.222 10.295 1.00 88.88 258 HIS A O 1
ATOM 2083 N N . LEU A 1 259 ? 1.034 27.774 9.136 1.00 88.06 259 LEU A N 1
ATOM 2084 C CA . LEU A 1 259 ? 2.023 28.776 8.764 1.00 88.06 259 LEU A CA 1
ATOM 2085 C C . LEU A 1 259 ? 1.492 29.755 7.696 1.00 88.06 259 LEU A C 1
ATOM 2087 O O . LEU A 1 259 ? 0.726 29.360 6.806 1.00 88.06 259 LEU A O 1
ATOM 2091 N N . PRO A 1 260 ? 1.917 31.030 7.757 1.00 83.81 260 PRO A N 1
ATOM 2092 C CA . PRO A 1 260 ? 1.571 32.056 6.776 1.00 83.81 260 PRO A CA 1
ATOM 2093 C C . PRO A 1 260 ? 2.108 31.696 5.381 1.00 83.81 260 PRO A C 1
ATOM 2095 O O . PRO A 1 260 ? 3.228 31.210 5.240 1.00 83.81 260 PRO A O 1
ATOM 2098 N N . GLY A 1 261 ? 1.295 31.914 4.342 1.00 79.75 261 GLY A N 1
ATOM 2099 C CA . GLY A 1 261 ? 1.632 31.570 2.949 1.00 79.75 261 GLY A CA 1
ATOM 2100 C C . GLY A 1 261 ? 2.149 32.741 2.105 1.00 79.75 261 GLY A C 1
ATOM 2101 O O . GLY A 1 261 ? 2.481 32.557 0.939 1.00 79.75 261 GLY A O 1
ATOM 2102 N N . ASP A 1 262 ? 2.176 33.940 2.677 1.00 80.12 262 ASP A N 1
ATOM 2103 C CA . ASP A 1 262 ? 2.602 35.205 2.070 1.00 80.12 262 ASP A CA 1
ATOM 2104 C C . ASP A 1 262 ? 4.116 35.455 2.191 1.00 80.12 262 ASP A C 1
ATOM 2106 O O . ASP A 1 262 ? 4.630 36.438 1.659 1.00 80.12 262 ASP A O 1
ATOM 2110 N N . ILE A 1 263 ? 4.842 34.556 2.862 1.00 81.88 263 ILE A N 1
ATOM 2111 C CA . ILE A 1 263 ? 6.280 34.670 3.113 1.00 81.88 263 ILE A CA 1
ATOM 2112 C C . ILE A 1 263 ? 7.042 33.700 2.199 1.00 81.88 263 ILE A C 1
ATOM 2114 O O . ILE A 1 263 ? 6.650 32.535 2.092 1.00 81.88 263 ILE A O 1
ATOM 2118 N N . PRO A 1 264 ? 8.141 34.140 1.556 1.00 85.94 264 PRO A N 1
ATOM 2119 C CA . PRO A 1 264 ? 9.040 33.245 0.835 1.00 85.94 264 PRO A CA 1
ATOM 2120 C C . PRO A 1 264 ? 9.586 32.138 1.743 1.00 85.94 264 PRO A C 1
ATOM 2122 O O . PRO A 1 264 ? 9.856 32.371 2.918 1.00 85.94 264 PRO A O 1
ATOM 2125 N N . GLU A 1 265 ? 9.783 30.946 1.187 1.00 86.25 265 GLU A N 1
ATOM 2126 C CA . GLU A 1 265 ? 10.177 29.754 1.945 1.00 86.25 265 GLU A CA 1
ATOM 2127 C C . GLU A 1 265 ? 11.470 29.941 2.748 1.00 86.25 265 GLU A C 1
ATOM 2129 O O . GLU A 1 265 ? 11.487 29.634 3.937 1.00 86.25 265 GLU A O 1
ATOM 2134 N N . GLU A 1 266 ? 12.520 30.488 2.132 1.00 85.62 266 GLU A N 1
ATOM 2135 C CA . GLU A 1 266 ? 13.801 30.744 2.806 1.00 85.62 266 GLU A CA 1
ATOM 2136 C C . GLU A 1 266 ? 13.610 31.683 4.005 1.00 85.62 266 GLU A C 1
ATOM 2138 O O . GLU A 1 266 ? 13.948 31.345 5.135 1.00 85.62 266 GLU A O 1
ATOM 2143 N N . SER A 1 267 ? 12.921 32.810 3.797 1.00 86.56 267 SER A N 1
ATOM 2144 C CA . SER A 1 267 ? 12.639 33.771 4.869 1.00 86.56 267 SER A CA 1
ATOM 2145 C C . SER A 1 267 ? 11.731 33.213 5.968 1.00 86.56 267 SER A C 1
ATOM 2147 O O . SER A 1 267 ? 11.799 33.668 7.110 1.00 86.56 267 SER A O 1
ATOM 2149 N N . LEU A 1 268 ? 10.831 32.280 5.643 1.00 88.81 268 LEU A N 1
ATOM 2150 C CA . LEU A 1 268 ? 9.974 31.632 6.631 1.00 88.81 268 LEU A CA 1
ATOM 2151 C C . LEU A 1 268 ? 10.779 30.659 7.496 1.00 88.81 268 LEU A C 1
ATOM 2153 O O . LEU A 1 268 ? 10.593 30.662 8.712 1.00 88.81 268 LEU A O 1
ATOM 2157 N N . ARG A 1 269 ? 11.684 29.877 6.893 1.00 90.50 269 ARG A N 1
ATOM 2158 C CA . ARG A 1 269 ? 12.587 28.973 7.620 1.00 90.50 269 ARG A CA 1
ATOM 2159 C C . ARG A 1 269 ? 13.459 29.747 8.605 1.00 90.50 269 ARG A C 1
ATOM 2161 O O . ARG A 1 269 ? 13.399 29.443 9.793 1.00 90.50 269 ARG A O 1
ATOM 2168 N N . ASP A 1 270 ? 14.115 30.817 8.155 1.00 90.12 270 ASP A N 1
ATOM 2169 C CA . ASP A 1 270 ? 14.958 31.664 9.014 1.00 90.12 270 ASP A CA 1
ATOM 2170 C C . ASP A 1 270 ? 14.166 32.262 10.192 1.00 90.12 270 ASP A C 1
ATOM 2172 O O . ASP A 1 270 ? 14.627 32.317 11.334 1.00 90.12 270 ASP A O 1
ATOM 2176 N N . LYS A 1 271 ? 12.928 32.711 9.936 1.00 90.00 271 LYS A N 1
ATOM 2177 C CA . LYS A 1 271 ? 12.054 33.263 10.984 1.00 90.00 271 LYS A CA 1
ATOM 2178 C C . LYS A 1 271 ? 11.601 32.204 11.982 1.00 90.00 271 LYS A C 1
ATOM 2180 O O . LYS A 1 271 ? 11.486 32.516 13.167 1.00 90.00 271 LYS A O 1
ATOM 2185 N N . LEU A 1 272 ? 11.310 30.991 11.519 1.00 90.56 272 LEU A N 1
ATOM 2186 C CA . LEU A 1 272 ? 10.944 29.873 12.383 1.00 90.56 272 LEU A CA 1
ATOM 2187 C C . LEU A 1 272 ? 12.125 29.463 13.256 1.00 90.56 272 LEU A C 1
ATOM 2189 O O . LEU A 1 272 ? 11.962 29.364 14.470 1.00 90.56 272 LEU A O 1
ATOM 2193 N N . GLU A 1 273 ? 13.307 29.323 12.664 1.00 91.94 273 GLU A N 1
ATOM 2194 C CA . GLU A 1 273 ? 14.542 29.041 13.386 1.00 91.94 273 GLU A CA 1
ATOM 2195 C C . GLU A 1 273 ? 14.772 30.079 14.489 1.00 91.94 273 GLU A C 1
ATOM 2197 O O . GLU A 1 273 ? 14.832 29.732 15.667 1.00 91.94 273 GLU A O 1
ATOM 2202 N N . LEU A 1 274 ? 14.744 31.374 14.154 1.00 90.06 274 LEU A N 1
ATOM 2203 C CA . LEU A 1 274 ? 14.947 32.449 15.129 1.00 90.06 274 LEU A CA 1
ATOM 2204 C C . LEU A 1 274 ? 13.852 32.512 16.209 1.00 90.06 274 LEU A C 1
ATOM 2206 O O . LEU A 1 274 ? 14.114 32.922 17.346 1.00 90.06 274 LEU A O 1
ATOM 2210 N N . TYR A 1 275 ? 12.608 32.170 15.867 1.00 88.75 275 TYR A N 1
ATOM 2211 C CA . TYR A 1 275 ? 11.500 32.163 16.821 1.00 88.75 275 TYR A CA 1
ATOM 2212 C C . TYR A 1 275 ? 11.666 31.038 17.843 1.00 88.75 275 TYR A C 1
ATOM 2214 O O . TYR A 1 275 ? 11.610 31.291 19.050 1.00 88.75 275 TYR A O 1
ATOM 2222 N N . PHE A 1 276 ? 11.919 29.820 17.362 1.00 89.75 276 PHE A N 1
ATOM 2223 C CA . PHE A 1 276 ? 12.041 28.623 18.188 1.00 89.75 276 PHE A CA 1
ATOM 2224 C C . PHE A 1 276 ? 13.432 28.437 18.802 1.00 89.75 276 PHE A C 1
ATOM 2226 O O . PHE A 1 276 ? 13.565 27.665 19.745 1.00 89.75 276 PHE A O 1
ATOM 2233 N N . TYR A 1 277 ? 14.427 29.221 18.389 1.00 88.81 277 TYR A N 1
ATOM 2234 C CA . TYR A 1 277 ? 15.704 29.337 19.092 1.00 88.81 277 TYR A CA 1
ATOM 2235 C C . TYR A 1 277 ? 15.545 29.943 20.499 1.00 88.81 277 TYR A C 1
ATOM 2237 O O . TYR A 1 277 ? 16.307 29.667 21.426 1.00 88.81 277 TYR A O 1
ATOM 2245 N N . LYS A 1 278 ? 14.529 30.792 20.706 1.00 86.50 278 LYS A N 1
ATOM 2246 C CA . LYS A 1 278 ? 14.356 31.533 21.963 1.00 86.50 278 LYS A CA 1
ATOM 2247 C C . LYS A 1 278 ? 13.872 30.620 23.092 1.00 86.50 278 LYS A C 1
ATOM 2249 O O . LYS A 1 278 ? 12.719 30.195 23.118 1.00 86.50 278 LYS A O 1
ATOM 2254 N N . SER A 1 279 ? 14.672 30.479 24.147 1.00 79.44 279 SER A N 1
ATOM 2255 C CA . SER A 1 279 ? 14.275 29.727 25.351 1.00 79.44 279 SER A CA 1
ATOM 2256 C C . SER A 1 279 ? 13.032 30.303 26.049 1.00 79.44 279 SER A C 1
ATOM 2258 O O . SER A 1 279 ? 12.305 29.568 26.711 1.00 79.44 279 SER A O 1
ATOM 2260 N N . LYS A 1 280 ? 12.734 31.603 25.867 1.00 80.44 280 LYS A N 1
ATOM 2261 C CA . LYS A 1 280 ? 11.538 32.270 26.428 1.00 80.44 280 LYS A CA 1
ATOM 2262 C C . LYS A 1 280 ? 10.218 31.657 25.959 1.00 80.44 280 LYS A C 1
ATOM 2264 O O . LYS A 1 280 ? 9.255 31.685 26.714 1.00 80.44 280 LYS A O 1
ATOM 2269 N N . VAL A 1 281 ? 10.170 31.127 24.736 1.00 80.94 281 VAL A N 1
ATOM 2270 C CA . VAL A 1 281 ? 8.975 30.444 24.212 1.00 80.94 281 VAL A CA 1
ATOM 2271 C C . VAL A 1 281 ? 8.984 28.945 24.523 1.00 80.94 281 VAL A C 1
ATOM 2273 O O . VAL A 1 281 ? 8.091 28.230 24.095 1.00 80.94 281 VAL A O 1
ATOM 2276 N N . GLY A 1 282 ? 9.970 28.459 25.286 1.00 81.62 282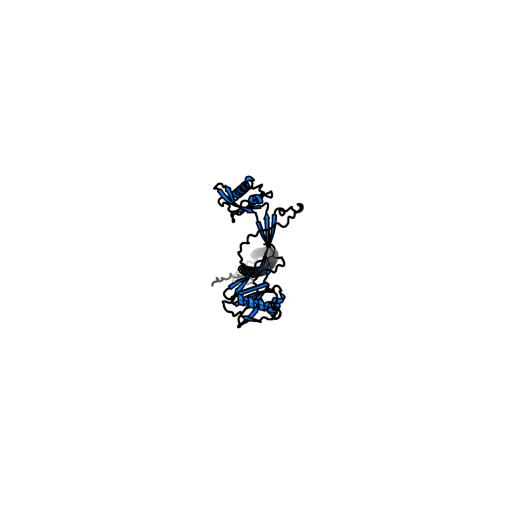 GLY A N 1
ATOM 2277 C CA . GLY A 1 282 ? 10.193 27.035 25.544 1.00 81.62 282 GLY A CA 1
ATOM 2278 C C . GLY A 1 282 ? 11.124 26.360 24.534 1.00 81.62 282 GLY A C 1
ATOM 2279 O O . GLY A 1 282 ? 11.405 25.175 24.695 1.00 81.62 282 GLY A O 1
ATOM 2280 N N . GLY A 1 283 ? 11.626 27.112 23.550 1.00 84.19 283 GLY A N 1
ATOM 2281 C CA . GLY A 1 283 ? 12.534 26.659 22.499 1.00 84.19 283 GLY A CA 1
ATOM 2282 C C . GLY A 1 283 ? 13.958 26.323 22.953 1.00 84.19 283 GLY A C 1
ATOM 2283 O O . GLY A 1 283 ? 14.223 26.176 24.152 1.00 84.19 283 GLY A O 1
ATOM 2284 N N . GLY A 1 284 ? 14.870 26.187 21.994 1.00 88.38 284 GLY A N 1
ATOM 2285 C CA . GLY A 1 284 ? 16.268 25.795 22.204 1.00 88.38 284 GLY A CA 1
ATOM 2286 C C . GLY A 1 284 ? 17.065 25.827 20.901 1.00 88.38 284 GLY A C 1
ATOM 2287 O O . GLY A 1 284 ? 16.515 26.184 19.864 1.00 88.38 284 GLY A O 1
ATOM 2288 N N . GLU A 1 285 ? 18.344 25.458 20.952 1.00 90.12 285 GLU A N 1
ATOM 2289 C CA . GLU A 1 285 ? 19.206 25.431 19.766 1.00 90.12 285 GLU A CA 1
ATOM 2290 C C . GLU A 1 285 ? 18.610 24.534 18.672 1.00 90.12 285 GLU A C 1
ATOM 2292 O O . GLU A 1 285 ? 18.271 23.369 18.916 1.00 90.12 285 GLU A O 1
ATOM 2297 N N . VAL A 1 2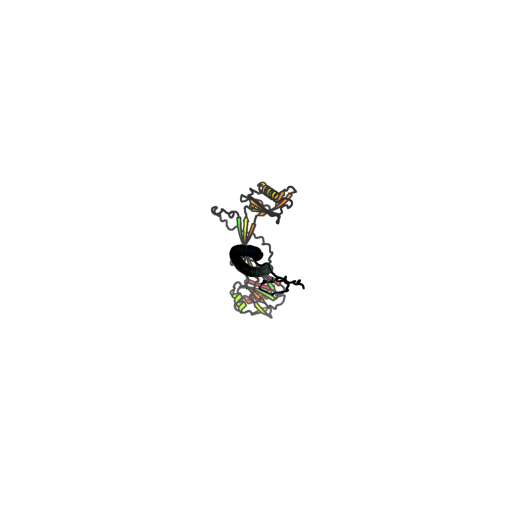86 ? 18.415 25.118 17.490 1.00 91.56 286 VAL A N 1
ATOM 2298 C CA . VAL A 1 286 ? 17.783 24.472 16.339 1.00 91.56 286 VAL A CA 1
ATOM 2299 C C . VAL A 1 286 ? 18.879 23.859 15.476 1.00 91.56 286 VAL A C 1
ATOM 2301 O O . VAL A 1 286 ? 19.852 24.523 15.149 1.00 91.56 286 VAL A O 1
ATOM 2304 N N . ASP A 1 287 ? 18.709 22.587 15.136 1.00 90.88 287 ASP A N 1
ATOM 2305 C CA . ASP A 1 287 ? 19.594 21.818 14.257 1.00 90.88 287 ASP A CA 1
ATOM 2306 C C . ASP A 1 287 ? 19.147 21.927 12.789 1.00 90.88 287 ASP A C 1
ATOM 2308 O O . ASP A 1 287 ? 19.966 22.114 11.896 1.00 90.88 287 ASP A O 1
ATOM 2312 N N . ASP A 1 288 ? 17.833 21.846 12.529 1.00 91.00 288 ASP A N 1
ATOM 2313 C CA . ASP A 1 288 ? 17.285 21.895 11.166 1.00 91.00 288 ASP A CA 1
ATOM 2314 C C . ASP A 1 288 ? 15.814 22.345 11.131 1.00 91.00 288 ASP A C 1
ATOM 2316 O O . ASP A 1 288 ? 15.024 22.032 12.031 1.00 91.00 288 ASP A O 1
ATOM 2320 N N . VAL A 1 289 ? 15.422 23.023 10.046 1.00 92.69 289 VAL A N 1
ATOM 2321 C CA . VAL A 1 289 ? 14.042 23.454 9.766 1.00 92.69 289 VAL A CA 1
ATOM 2322 C C . VAL A 1 289 ? 13.625 23.017 8.361 1.00 92.69 289 VAL A C 1
ATOM 2324 O O . VAL A 1 289 ? 14.067 23.562 7.344 1.00 92.69 289 VAL A O 1
ATOM 2327 N N . LYS A 1 290 ? 12.681 22.072 8.298 1.00 92.19 290 LYS A N 1
ATOM 2328 C CA . LYS A 1 290 ? 12.092 21.579 7.045 1.00 92.19 290 LYS A CA 1
ATOM 2329 C C . LYS A 1 290 ? 10.679 22.106 6.881 1.00 92.19 290 LYS A C 1
ATOM 2331 O O . LYS A 1 290 ? 9.781 21.691 7.606 1.00 92.19 290 LYS A O 1
ATOM 2336 N N . TYR A 1 291 ? 10.478 22.993 5.913 1.00 91.38 291 TYR A N 1
ATOM 2337 C CA . TYR A 1 291 ? 9.160 23.523 5.575 1.00 91.38 291 TYR A CA 1
ATOM 2338 C C . TYR A 1 291 ? 8.522 22.740 4.425 1.00 91.38 291 TYR A C 1
ATOM 2340 O O . TYR A 1 291 ? 9.174 22.466 3.418 1.00 91.38 291 TYR A O 1
ATOM 2348 N N . ASP A 1 292 ? 7.237 22.428 4.567 1.00 89.06 292 ASP A N 1
ATOM 2349 C CA . ASP A 1 292 ? 6.387 21.882 3.520 1.00 89.06 292 ASP A CA 1
ATOM 2350 C C . ASP A 1 292 ? 5.316 22.907 3.123 1.00 89.06 292 ASP A C 1
ATOM 2352 O O . ASP A 1 292 ? 4.388 23.242 3.869 1.00 89.06 292 ASP A O 1
ATOM 2356 N N . LYS A 1 293 ? 5.443 23.391 1.886 1.00 85.81 293 LYS A N 1
ATOM 2357 C CA . LYS A 1 293 ? 4.546 24.380 1.291 1.00 85.81 293 LYS A CA 1
ATOM 2358 C C . LYS A 1 293 ? 3.143 23.833 1.018 1.00 85.81 293 LYS A C 1
ATOM 2360 O O . LYS A 1 293 ? 2.191 24.614 1.035 1.00 85.81 293 LYS A O 1
ATOM 2365 N N . GLN A 1 294 ? 2.996 22.534 0.749 1.00 86.19 294 GLN A N 1
ATOM 2366 C CA . GLN A 1 294 ? 1.695 21.941 0.421 1.00 86.19 294 GLN A CA 1
ATOM 2367 C C . GLN A 1 294 ? 0.796 21.881 1.656 1.00 86.19 294 GLN A C 1
ATOM 2369 O O . GLN A 1 294 ? -0.370 22.266 1.597 1.00 86.19 294 GLN A O 1
ATOM 2374 N N . THR A 1 295 ? 1.363 21.467 2.789 1.00 86.19 295 THR A N 1
ATOM 2375 C CA . THR A 1 295 ? 0.649 21.335 4.069 1.00 86.19 295 THR A CA 1
ATOM 2376 C C . THR A 1 295 ? 0.725 22.590 4.945 1.00 86.19 295 THR A C 1
ATOM 2378 O O . THR A 1 295 ? 0.125 22.622 6.021 1.00 86.19 295 THR A O 1
ATOM 2381 N N . ARG A 1 296 ? 1.456 23.630 4.507 1.00 89.31 296 ARG A N 1
ATOM 2382 C CA . ARG A 1 296 ? 1.762 24.851 5.283 1.00 89.31 296 ARG A CA 1
ATOM 2383 C C . ARG A 1 296 ? 2.243 24.528 6.701 1.00 89.31 296 ARG A C 1
ATOM 2385 O O . ARG A 1 296 ? 1.800 25.144 7.677 1.00 89.31 296 ARG A O 1
ATOM 2392 N N . SER A 1 297 ? 3.131 23.545 6.796 1.00 92.25 297 SER A N 1
ATOM 2393 C CA . SER A 1 297 ? 3.667 23.044 8.059 1.00 92.25 297 SER A CA 1
ATOM 2394 C C . SER A 1 297 ? 5.191 22.954 8.001 1.00 92.25 297 SER A C 1
ATOM 2396 O O . SER A 1 297 ? 5.772 22.834 6.926 1.00 92.25 297 SER A O 1
ATOM 2398 N N . ALA A 1 298 ? 5.855 23.056 9.148 1.00 92.44 298 ALA A N 1
ATOM 2399 C CA . ALA A 1 298 ? 7.299 22.922 9.272 1.00 92.44 298 ALA A CA 1
ATOM 2400 C C . ALA A 1 298 ? 7.656 21.936 10.379 1.00 92.44 298 ALA A C 1
ATOM 2402 O O . ALA A 1 298 ? 7.099 21.988 11.475 1.00 92.44 298 ALA A O 1
ATOM 2403 N N . VAL A 1 299 ? 8.640 21.085 10.108 1.00 93.56 299 VAL A N 1
ATOM 2404 C CA . VAL A 1 299 ? 9.277 20.245 11.117 1.00 93.56 299 VAL A CA 1
ATOM 2405 C C . VAL A 1 299 ? 10.553 20.934 11.572 1.00 93.56 299 VAL A C 1
ATOM 2407 O O . VAL A 1 299 ? 11.434 21.213 10.759 1.00 93.56 299 VAL A O 1
ATOM 2410 N N . ILE A 1 300 ? 10.643 21.198 12.871 1.00 92.69 300 ILE A N 1
ATOM 2411 C CA . ILE A 1 300 ? 11.815 21.811 13.500 1.00 92.69 300 ILE A CA 1
ATOM 2412 C C . ILE A 1 300 ? 12.498 20.746 14.345 1.00 92.69 300 ILE A C 1
ATOM 2414 O O . ILE A 1 300 ? 11.851 20.109 15.180 1.00 92.69 300 ILE A O 1
ATOM 2418 N N . THR A 1 301 ? 13.791 20.554 14.109 1.00 91.38 301 THR A N 1
ATOM 2419 C CA . THR A 1 301 ? 14.654 19.640 14.858 1.00 91.38 301 THR A CA 1
ATOM 2420 C C . THR A 1 301 ? 15.544 20.461 15.778 1.00 91.38 301 THR A C 1
ATOM 2422 O O . THR A 1 301 ? 16.204 21.388 15.325 1.00 91.38 301 THR A O 1
ATOM 2425 N N . PHE A 1 302 ? 15.556 20.131 17.064 1.00 90.62 302 PHE A N 1
ATOM 2426 C CA . PHE A 1 302 ? 16.424 20.748 18.062 1.00 90.62 302 PHE A CA 1
ATOM 2427 C C . PHE A 1 302 ? 17.657 19.883 18.320 1.00 90.62 302 PHE A C 1
ATOM 2429 O O . PHE A 1 302 ? 17.591 18.653 18.241 1.00 90.62 302 PHE A O 1
ATOM 2436 N N . LEU A 1 303 ? 18.760 20.527 18.695 1.00 86.56 303 LEU A N 1
ATOM 2437 C CA . LEU A 1 303 ? 19.996 19.844 19.067 1.00 86.56 303 LEU A CA 1
ATOM 2438 C C . LEU A 1 303 ? 19.830 19.104 20.411 1.00 86.56 303 LEU A C 1
ATOM 2440 O O . LEU A 1 303 ? 20.171 17.920 20.541 1.00 86.56 303 LEU A O 1
ATOM 2444 N N . GLU A 1 304 ? 19.218 19.781 21.389 1.00 82.19 304 GLU A N 1
ATOM 2445 C CA . GLU A 1 304 ? 18.953 19.275 22.740 1.00 82.19 304 GLU A CA 1
ATOM 2446 C C . GLU A 1 304 ? 17.585 18.586 22.871 1.00 82.19 304 GLU A C 1
ATOM 2448 O O . GLU A 1 304 ? 16.563 19.045 22.350 1.00 82.19 304 GLU A O 1
ATOM 2453 N N . THR A 1 305 ? 17.532 17.512 23.662 1.00 77.50 305 THR A N 1
ATOM 2454 C CA . THR A 1 305 ? 16.264 16.917 24.101 1.00 77.50 305 THR A CA 1
ATOM 2455 C C . THR A 1 305 ? 15.558 17.796 25.127 1.00 77.50 305 THR A C 1
ATOM 2457 O O . THR A 1 305 ? 16.181 18.355 26.028 1.00 77.50 305 THR A O 1
ATOM 2460 N N . GLY A 1 306 ? 14.232 17.886 25.028 1.00 78.81 306 GLY A N 1
ATOM 2461 C CA . GLY A 1 306 ? 13.388 18.581 26.005 1.00 78.81 306 GLY A CA 1
ATOM 2462 C C . GLY A 1 306 ? 12.844 19.929 25.531 1.00 78.81 306 GLY A C 1
ATOM 2463 O O . GLY A 1 306 ? 11.835 20.385 26.068 1.00 78.81 306 GLY A O 1
ATOM 2464 N N . ALA A 1 307 ? 13.419 20.540 24.486 1.00 84.81 307 ALA A N 1
ATOM 2465 C CA . ALA A 1 307 ? 12.789 21.681 23.809 1.00 84.81 307 ALA A CA 1
ATOM 2466 C C . ALA A 1 307 ? 11.415 21.290 23.237 1.00 84.81 307 ALA A C 1
ATOM 2468 O O . ALA A 1 307 ? 10.427 21.990 23.463 1.00 84.81 307 ALA A O 1
ATOM 2469 N N . ALA A 1 308 ? 11.321 20.111 22.610 1.00 85.44 308 ALA A N 1
ATOM 2470 C CA . ALA A 1 308 ? 10.055 19.588 22.102 1.00 85.44 308 ALA A CA 1
ATOM 2471 C C . ALA A 1 308 ? 9.015 19.367 23.216 1.00 85.44 308 ALA A C 1
ATOM 2473 O O . ALA A 1 308 ? 7.842 19.679 23.028 1.00 85.44 308 ALA A O 1
ATOM 2474 N N . ASP A 1 309 ? 9.427 18.900 24.399 1.00 82.62 309 ASP A N 1
ATOM 2475 C CA . ASP A 1 309 ? 8.519 18.671 25.531 1.00 82.62 309 ASP A CA 1
ATOM 2476 C C . ASP A 1 309 ? 8.005 19.958 26.164 1.00 82.62 309 ASP A C 1
ATOM 2478 O O . ASP A 1 309 ? 6.844 20.030 26.568 1.00 82.62 309 ASP A O 1
ATOM 2482 N N . ARG A 1 310 ? 8.852 20.989 26.254 1.00 85.50 310 ARG A N 1
ATOM 2483 C CA . ARG A 1 310 ? 8.430 22.313 26.725 1.00 85.50 310 ARG A CA 1
ATOM 2484 C C . ARG A 1 310 ? 7.440 22.944 25.756 1.00 85.50 310 ARG A C 1
ATOM 2486 O O . ARG A 1 310 ? 6.436 23.491 26.205 1.00 85.50 310 ARG A O 1
ATOM 2493 N N . LEU A 1 311 ? 7.715 22.830 24.458 1.00 86.81 311 LEU A N 1
ATOM 2494 C CA . LEU A 1 311 ? 6.863 23.374 23.406 1.00 86.81 311 LEU A CA 1
ATOM 2495 C C . LEU A 1 311 ? 5.548 22.607 23.245 1.00 86.81 311 LEU A C 1
ATOM 2497 O O . LEU A 1 311 ? 4.542 23.197 22.888 1.00 86.81 311 LEU A O 1
ATOM 2501 N N . ALA A 1 312 ? 5.512 21.318 23.582 1.00 81.12 312 ALA A N 1
ATOM 2502 C CA . ALA A 1 312 ? 4.286 20.525 23.547 1.00 81.12 312 ALA A CA 1
ATOM 2503 C C . ALA A 1 312 ? 3.255 20.905 24.628 1.00 81.12 312 ALA A C 1
ATOM 2505 O O . ALA A 1 312 ? 2.107 20.474 24.545 1.00 81.12 312 ALA A O 1
ATOM 2506 N N . LYS A 1 313 ? 3.637 21.683 25.654 1.00 81.69 313 LYS A N 1
ATOM 2507 C CA . LYS A 1 313 ? 2.725 22.089 26.743 1.00 81.69 313 LYS A CA 1
ATOM 2508 C C . LYS A 1 313 ? 1.704 23.141 26.317 1.00 81.69 313 LYS A C 1
ATOM 2510 O O . LYS A 1 313 ? 0.660 23.252 26.949 1.00 81.69 313 LYS A O 1
ATOM 2515 N N . CYS A 1 314 ? 2.016 23.927 25.292 1.00 80.19 314 CYS A N 1
ATOM 2516 C CA . CYS A 1 314 ? 1.116 24.923 24.729 1.00 80.19 314 CYS A CA 1
ATOM 2517 C C . CYS A 1 314 ? 0.921 24.586 23.256 1.00 80.19 314 CYS A C 1
ATOM 2519 O O . CYS A 1 314 ? 1.883 24.339 22.548 1.00 80.19 314 CYS A O 1
ATOM 2521 N N . THR A 1 315 ? -0.313 24.540 22.775 1.00 79.88 315 THR A N 1
ATOM 2522 C CA . THR A 1 315 ? -0.583 24.125 21.390 1.00 79.88 315 THR A CA 1
ATOM 2523 C C . THR A 1 315 ? -0.651 25.298 20.423 1.00 79.88 315 THR A C 1
ATOM 2525 O O . THR A 1 315 ? -0.600 25.073 19.220 1.00 79.88 315 THR A O 1
ATOM 2528 N N . ALA A 1 316 ? -0.727 26.533 20.926 1.00 87.56 316 ALA A N 1
ATOM 2529 C CA . ALA A 1 316 ? -0.861 27.762 20.151 1.00 87.56 316 ALA A CA 1
ATOM 2530 C C . ALA A 1 316 ? 0.233 28.771 20.527 1.00 87.56 316 ALA A C 1
ATOM 2532 O O . ALA A 1 316 ? 0.450 29.047 21.708 1.00 87.56 316 ALA A O 1
ATOM 2533 N N . TYR A 1 317 ? 0.914 29.326 19.523 1.00 87.00 317 TYR A N 1
ATOM 2534 C CA . TYR A 1 317 ? 2.000 30.289 19.700 1.00 87.00 317 TYR A CA 1
ATOM 2535 C C . TYR A 1 317 ? 1.818 31.511 18.790 1.00 87.00 317 TYR A C 1
ATOM 2537 O O . TYR A 1 317 ? 1.541 31.351 17.600 1.00 87.00 317 TYR A O 1
ATOM 2545 N N . PRO A 1 318 ? 2.013 32.743 19.300 1.00 86.62 318 PRO A N 1
ATOM 2546 C CA . PRO A 1 318 ? 1.949 33.942 18.474 1.00 86.62 318 PRO A CA 1
ATOM 2547 C C . PRO A 1 318 ? 3.215 34.069 17.619 1.00 86.62 318 PRO A C 1
ATOM 2549 O O . PRO A 1 318 ? 4.305 34.316 18.141 1.00 86.62 318 PRO A O 1
ATOM 2552 N N . PHE A 1 319 ? 3.072 33.926 16.307 1.00 86.06 319 PHE A N 1
ATOM 2553 C CA . PHE A 1 319 ? 4.136 34.044 15.320 1.00 86.06 319 PHE A CA 1
ATOM 2554 C C . PHE A 1 319 ? 4.057 35.391 14.599 1.00 86.06 319 PHE A C 1
ATOM 2556 O O . PHE A 1 319 ? 3.103 35.699 13.878 1.00 86.06 319 PHE A O 1
ATOM 2563 N N . TYR A 1 320 ? 5.088 36.205 14.802 1.00 83.38 320 TYR A N 1
ATOM 2564 C CA . TYR A 1 320 ? 5.170 37.549 14.246 1.00 83.38 320 TYR A CA 1
ATOM 2565 C C . TYR A 1 320 ? 5.921 37.534 12.922 1.00 83.38 320 TYR A C 1
ATOM 2567 O O . TYR A 1 320 ? 7.060 37.078 12.823 1.00 83.38 320 TYR A O 1
ATOM 2575 N N . THR A 1 321 ? 5.279 38.088 11.906 1.00 76.12 321 THR A N 1
ATOM 2576 C CA . THR A 1 321 ? 5.803 38.196 10.550 1.00 76.12 321 THR A CA 1
ATOM 2577 C C . THR A 1 321 ? 5.968 39.667 10.176 1.00 76.12 321 THR A C 1
ATOM 2579 O O . THR A 1 321 ? 5.636 40.565 10.945 1.00 76.12 321 THR A O 1
ATOM 2582 N N . SER A 1 322 ? 6.501 39.934 8.985 1.00 71.56 322 SER A N 1
ATOM 2583 C CA . SER A 1 322 ? 6.622 41.306 8.472 1.00 71.56 322 SER A CA 1
ATOM 2584 C C . SER A 1 322 ? 5.268 41.921 8.103 1.00 71.56 322 SER A C 1
ATOM 2586 O O . SER A 1 322 ? 5.167 43.137 7.998 1.00 71.56 322 SER A O 1
ATOM 2588 N N . THR A 1 323 ? 4.246 41.090 7.899 1.00 69.00 323 THR A N 1
ATOM 2589 C CA . THR A 1 323 ? 2.914 41.463 7.402 1.00 69.00 323 THR A CA 1
ATOM 2590 C C . THR A 1 323 ? 1.835 41.401 8.489 1.00 69.00 323 THR A C 1
ATOM 2592 O O . THR A 1 323 ? 0.771 41.988 8.316 1.00 69.00 323 THR A O 1
ATOM 2595 N N . GLY A 1 324 ? 2.103 40.757 9.632 1.00 78.94 324 GLY A N 1
ATOM 2596 C CA . GLY A 1 324 ? 1.179 40.694 10.767 1.00 78.94 324 GLY A CA 1
ATOM 2597 C C . GLY A 1 324 ? 1.560 39.666 11.838 1.00 78.94 324 GLY A C 1
ATOM 2598 O O . GLY A 1 324 ? 2.622 39.044 11.785 1.00 78.94 324 GLY A O 1
ATOM 2599 N N . CYS A 1 325 ? 0.679 39.477 12.821 1.00 82.06 325 CYS A N 1
ATOM 2600 C CA . CYS A 1 325 ? 0.772 38.403 13.812 1.00 82.06 325 CYS A CA 1
ATOM 2601 C C . CYS A 1 325 ? -0.220 37.298 13.443 1.00 82.06 325 CYS A C 1
ATOM 2603 O O . CYS A 1 325 ? -1.386 37.583 13.171 1.00 82.06 325 CYS A O 1
ATOM 2605 N N . CYS A 1 326 ? 0.242 36.053 13.438 1.00 82.56 326 CYS A N 1
ATOM 2606 C CA . CYS A 1 326 ? -0.592 34.878 13.218 1.00 82.56 326 CYS A CA 1
ATOM 2607 C C . CYS A 1 326 ? -0.368 33.869 14.342 1.00 82.56 326 CYS A C 1
ATOM 2609 O O . CYS A 1 326 ? 0.700 33.828 14.945 1.00 82.56 326 CYS A O 1
ATOM 2611 N N . GLU A 1 327 ? -1.379 33.068 14.644 1.00 88.88 327 GLU A N 1
ATOM 2612 C CA . GLU A 1 327 ? -1.248 31.982 15.606 1.00 88.88 327 GLU A CA 1
ATOM 2613 C C . GLU A 1 327 ? -0.815 30.714 14.870 1.00 88.88 327 GLU A C 1
ATOM 2615 O O . GLU A 1 327 ? -1.492 30.267 13.943 1.00 88.88 327 GLU A O 1
ATOM 2620 N N . VAL A 1 328 ? 0.318 30.145 15.277 1.00 90.69 328 VAL A N 1
ATOM 2621 C CA . VAL A 1 328 ? 0.815 28.870 14.750 1.00 90.69 328 VAL A CA 1
ATOM 2622 C C . VAL A 1 328 ? 0.562 27.775 15.767 1.00 90.69 328 VAL A C 1
ATOM 2624 O O . VAL A 1 328 ? 0.686 28.000 16.976 1.00 90.69 328 VAL A O 1
ATOM 2627 N N . LYS A 1 329 ? 0.227 26.577 15.284 1.00 91.44 329 LYS A N 1
ATOM 2628 C CA . LYS A 1 329 ? 0.011 25.436 16.172 1.00 91.44 329 LYS A CA 1
ATOM 2629 C C . LYS A 1 329 ? 1.241 24.568 16.262 1.00 91.44 329 LYS A C 1
ATOM 2631 O O . LYS A 1 329 ? 1.753 24.128 15.236 1.00 91.44 329 LYS A O 1
ATOM 2636 N N . VAL A 1 330 ? 1.667 24.281 17.483 1.00 90.62 330 VAL A N 1
ATOM 2637 C CA . VAL A 1 330 ? 2.823 23.429 17.756 1.00 90.62 330 VAL A CA 1
ATOM 2638 C C . VAL A 1 330 ? 2.349 22.112 18.351 1.00 90.62 330 VAL A C 1
ATOM 2640 O O . VAL A 1 330 ? 1.508 22.074 19.245 1.00 90.62 330 VAL A O 1
ATOM 2643 N N . SER A 1 331 ? 2.890 21.020 17.827 1.00 89.56 331 SER A N 1
ATOM 2644 C CA . SER A 1 331 ? 2.617 19.657 18.275 1.00 89.56 331 SER A CA 1
ATOM 2645 C C . SER A 1 331 ? 3.905 18.839 18.273 1.00 89.56 331 SER A C 1
ATOM 2647 O O . SER A 1 331 ? 4.878 19.190 17.597 1.00 89.56 331 SER A O 1
ATOM 2649 N N . ARG A 1 332 ? 3.938 17.742 19.037 1.00 85.38 332 ARG A N 1
ATOM 2650 C CA . ARG A 1 332 ? 5.069 16.809 18.974 1.00 85.38 332 ARG A CA 1
ATOM 2651 C C . ARG A 1 332 ? 5.112 16.141 17.606 1.00 85.38 332 ARG A C 1
ATOM 2653 O O . ARG A 1 332 ? 4.073 15.787 17.053 1.00 85.38 332 ARG A O 1
ATOM 2660 N N . CYS A 1 333 ? 6.316 15.936 17.081 1.00 84.69 333 CYS A N 1
ATOM 2661 C CA . CYS A 1 333 ? 6.480 15.137 15.877 1.00 84.69 333 CYS A CA 1
ATOM 2662 C C . CYS A 1 333 ? 6.204 13.666 16.219 1.00 84.69 333 CYS A C 1
ATOM 2664 O O . CYS A 1 333 ? 6.925 13.059 17.018 1.00 84.69 333 CYS A O 1
ATOM 2666 N N . LEU A 1 334 ? 5.125 13.138 15.644 1.00 83.00 334 LEU A N 1
ATOM 2667 C CA . LEU A 1 334 ? 4.662 11.769 15.809 1.00 83.00 334 LEU A CA 1
ATOM 2668 C C . LEU A 1 334 ? 4.835 11.035 14.482 1.00 83.00 334 LEU A C 1
ATOM 2670 O O . LEU A 1 334 ? 4.284 11.453 13.466 1.00 83.00 334 LEU A O 1
ATOM 2674 N N . GLU A 1 335 ? 5.560 9.928 14.506 1.00 83.31 335 GLU A N 1
ATOM 2675 C CA . GLU A 1 335 ? 5.631 9.000 13.386 1.00 83.31 335 GLU A CA 1
ATOM 2676 C C . GLU A 1 335 ? 4.823 7.752 13.743 1.00 83.31 335 GLU A C 1
ATOM 2678 O O . GLU A 1 335 ? 5.182 7.004 14.653 1.00 83.31 335 GLU A O 1
ATOM 2683 N N . THR A 1 336 ? 3.700 7.540 13.059 1.00 79.50 336 THR A N 1
ATOM 2684 C CA . THR A 1 336 ? 2.842 6.372 13.263 1.00 79.50 336 THR A CA 1
ATOM 2685 C C . THR A 1 336 ? 3.005 5.386 12.121 1.00 79.50 336 THR A C 1
ATOM 2687 O O . THR A 1 336 ? 2.968 5.742 10.948 1.00 79.50 336 THR A O 1
ATOM 2690 N N . ASN A 1 337 ? 3.157 4.115 12.473 1.00 80.88 337 ASN A N 1
ATOM 2691 C CA . ASN A 1 337 ? 3.211 3.017 11.527 1.00 80.88 337 ASN A CA 1
ATOM 2692 C C . ASN A 1 337 ? 2.206 1.944 11.947 1.00 80.88 337 ASN A C 1
ATOM 2694 O O . ASN A 1 337 ? 2.203 1.493 13.094 1.00 80.88 337 ASN A O 1
ATOM 2698 N N . LEU A 1 338 ? 1.362 1.525 11.005 1.00 81.12 338 LEU A N 1
ATOM 2699 C CA . LEU A 1 338 ? 0.492 0.367 11.182 1.00 81.12 338 LEU A CA 1
ATOM 2700 C C . LEU A 1 338 ? 1.284 -0.898 10.862 1.00 81.12 338 LEU A C 1
ATOM 2702 O O . LEU A 1 338 ? 1.838 -1.038 9.773 1.00 81.12 338 LEU A O 1
ATOM 2706 N N . GLN A 1 339 ? 1.330 -1.825 11.810 1.00 80.62 339 GLN A N 1
ATOM 2707 C CA . GLN A 1 339 ? 2.004 -3.107 11.660 1.00 80.62 339 GLN A CA 1
ATOM 2708 C C . GLN A 1 339 ? 1.070 -4.266 11.991 1.00 80.62 339 GLN A C 1
ATOM 2710 O O . GLN A 1 339 ? 0.058 -4.113 12.674 1.00 80.62 339 GLN A O 1
ATOM 2715 N N . ARG A 1 340 ? 1.451 -5.460 11.519 1.00 81.44 340 ARG A N 1
ATOM 2716 C CA . ARG A 1 340 ? 0.815 -6.739 11.874 1.00 81.44 340 ARG A CA 1
ATOM 2717 C C . ARG A 1 340 ? -0.707 -6.728 11.691 1.00 81.44 340 ARG A C 1
ATOM 2719 O O . ARG A 1 340 ? -1.425 -7.261 12.530 1.00 81.44 340 ARG A O 1
ATOM 2726 N N . LEU A 1 341 ? -1.183 -6.136 10.594 1.00 80.56 341 LEU A N 1
ATOM 2727 C CA . LEU A 1 341 ? -2.587 -6.216 10.210 1.00 80.56 341 LEU A CA 1
ATOM 2728 C C . LEU A 1 341 ? -2.965 -7.682 9.980 1.00 80.56 341 LEU A C 1
ATOM 2730 O O . LEU A 1 341 ? -2.400 -8.355 9.118 1.00 80.56 341 LEU A O 1
ATOM 2734 N N . GLN A 1 342 ? -3.916 -8.162 10.765 1.00 77.06 342 GLN A N 1
ATOM 2735 C CA . GLN A 1 342 ? -4.484 -9.494 10.686 1.00 77.06 342 GLN A CA 1
ATOM 2736 C C . GLN A 1 342 ? -5.991 -9.358 10.511 1.00 77.06 342 GLN A C 1
ATOM 2738 O O . GLN A 1 342 ? -6.668 -8.680 11.288 1.00 77.06 342 GLN A O 1
ATOM 2743 N N . THR A 1 343 ? -6.509 -10.016 9.482 1.00 73.50 343 THR A N 1
ATOM 2744 C CA . THR A 1 343 ? -7.942 -10.210 9.295 1.00 73.50 343 THR A CA 1
ATOM 2745 C C . THR A 1 343 ? -8.318 -11.577 9.843 1.00 73.50 343 THR A C 1
ATOM 2747 O O . THR A 1 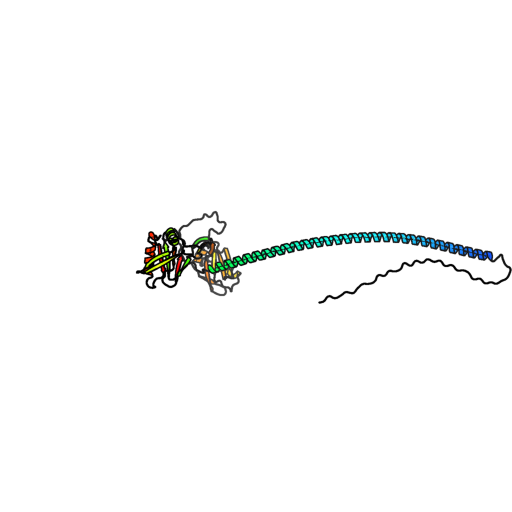343 ? -7.614 -12.565 9.636 1.00 73.50 343 THR A O 1
ATOM 2750 N N . TYR A 1 344 ? -9.433 -11.644 10.557 1.00 72.56 344 TYR A N 1
ATOM 2751 C CA . TYR A 1 344 ? -9.992 -12.905 11.024 1.00 72.56 344 TYR A CA 1
ATOM 2752 C C . TYR A 1 344 ? -11.449 -12.976 10.600 1.00 72.56 344 TYR A C 1
ATOM 2754 O O . TYR A 1 344 ? -12.219 -12.052 10.817 1.00 72.56 344 TYR A O 1
ATOM 2762 N N . SER A 1 345 ? -11.829 -14.078 9.971 1.00 69.81 345 SER A N 1
ATOM 2763 C CA . SER A 1 345 ? -13.225 -14.411 9.707 1.00 69.81 345 SER A CA 1
ATOM 2764 C C . SER A 1 345 ? -13.471 -15.793 10.281 1.00 69.81 345 SER A C 1
ATOM 2766 O O . SER A 1 345 ? -12.577 -16.645 10.291 1.00 69.81 345 SER A O 1
ATOM 2768 N N . GLY A 1 346 ? -14.651 -16.007 10.844 1.00 77.81 346 GLY A N 1
ATOM 2769 C CA . GLY A 1 346 ? -14.892 -17.245 11.556 1.00 77.81 346 GLY A CA 1
ATOM 2770 C C . GLY A 1 346 ? -16.301 -17.376 12.085 1.00 77.81 346 GLY A C 1
ATOM 2771 O O . GLY A 1 346 ? -17.104 -16.444 12.082 1.00 77.81 346 GLY A O 1
ATOM 2772 N N . ILE A 1 347 ? -16.577 -18.589 12.539 1.00 85.31 347 ILE A N 1
ATOM 2773 C CA . ILE A 1 347 ? -17.794 -18.931 13.256 1.00 85.31 347 ILE A CA 1
ATOM 2774 C C . ILE A 1 347 ? -17.511 -18.747 14.746 1.00 85.31 347 ILE A C 1
ATOM 2776 O O . ILE A 1 347 ? -16.472 -19.205 15.230 1.00 85.31 347 ILE A O 1
ATOM 2780 N N . SER A 1 348 ? -18.420 -18.094 15.473 1.00 87.81 348 SER A N 1
ATOM 2781 C CA . SER A 1 348 ? -18.309 -18.024 16.932 1.00 87.81 348 SER A CA 1
ATOM 2782 C C . SER A 1 348 ? -18.352 -19.428 17.527 1.00 87.81 348 SER A C 1
ATOM 2784 O O . SER A 1 348 ? -19.237 -20.224 17.216 1.00 87.81 348 SER A O 1
ATOM 2786 N N . ARG A 1 349 ? -17.380 -19.733 18.387 1.00 88.81 349 ARG A N 1
ATOM 2787 C CA . ARG A 1 349 ? -17.230 -21.059 18.995 1.00 88.81 349 ARG A CA 1
ATOM 2788 C C . ARG A 1 349 ? -18.156 -21.269 20.188 1.00 88.81 349 ARG A C 1
ATOM 2790 O O . ARG A 1 349 ? -18.650 -22.372 20.379 1.00 88.81 349 ARG A O 1
ATOM 2797 N N . ARG A 1 350 ? -18.408 -20.206 20.955 1.00 91.38 350 ARG A N 1
ATOM 2798 C CA . ARG A 1 350 ? -19.210 -20.231 22.189 1.00 91.38 350 ARG A CA 1
ATOM 2799 C C . ARG A 1 350 ? -20.616 -19.663 22.022 1.00 91.38 350 ARG A C 1
ATOM 2801 O O . ARG A 1 350 ? -21.433 -19.795 22.921 1.00 91.38 350 ARG A O 1
ATOM 2808 N N . THR A 1 351 ? -20.911 -19.017 20.891 1.00 92.31 351 THR A N 1
ATOM 2809 C CA . THR A 1 351 ? -22.210 -18.372 20.654 1.00 92.31 351 THR A CA 1
ATOM 2810 C C . THR A 1 351 ? -22.979 -19.035 19.521 1.00 92.31 351 THR A C 1
ATOM 2812 O O . THR A 1 351 ? -22.441 -19.259 18.436 1.00 92.31 351 THR A O 1
ATOM 2815 N N . ILE A 1 352 ? -24.265 -19.280 19.754 1.00 94.19 352 ILE A N 1
ATOM 2816 C CA . ILE A 1 352 ? -25.213 -19.781 18.757 1.00 94.19 352 ILE A CA 1
ATOM 2817 C C . ILE A 1 352 ? -26.272 -18.723 18.442 1.00 94.19 352 ILE A C 1
ATOM 2819 O O . ILE A 1 352 ? -26.607 -17.880 19.278 1.00 94.19 352 ILE A O 1
ATOM 2823 N N . LEU A 1 353 ? -26.830 -18.807 17.237 1.00 95.44 353 LEU A N 1
ATOM 2824 C CA . LEU A 1 353 ? -28.013 -18.058 16.842 1.00 95.44 353 LEU A CA 1
ATOM 2825 C C . LEU A 1 353 ? -29.207 -19.008 16.832 1.00 95.44 353 LEU A C 1
ATOM 2827 O O . LEU A 1 353 ? -29.195 -20.040 16.164 1.00 95.44 353 LEU A O 1
ATOM 2831 N N . LEU A 1 354 ? -30.253 -18.645 17.553 1.00 94.00 354 LEU A N 1
ATOM 2832 C CA . LEU A 1 354 ? -31.542 -19.309 17.502 1.00 94.00 354 LEU A CA 1
ATOM 2833 C C . LEU A 1 354 ? -32.4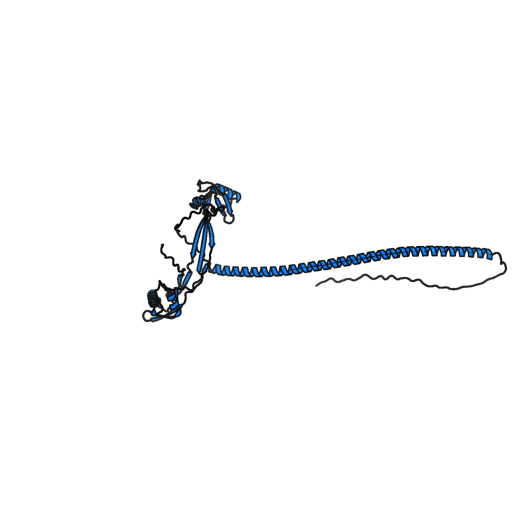37 -18.549 16.531 1.00 94.00 354 LEU A C 1
ATOM 2835 O O . LEU A 1 354 ? -32.535 -17.324 16.584 1.00 94.00 354 LEU A O 1
ATOM 2839 N N . THR A 1 355 ? -33.066 -19.291 15.632 1.00 92.25 355 THR A N 1
ATOM 2840 C CA . THR A 1 355 ? -33.919 -18.782 14.555 1.00 92.25 355 THR A CA 1
ATOM 2841 C C . THR A 1 355 ? -35.283 -19.463 14.587 1.00 92.25 355 THR A C 1
ATOM 2843 O O . THR A 1 355 ? -35.470 -20.446 15.308 1.00 92.25 355 THR A O 1
ATOM 2846 N N . ASP A 1 356 ? -36.220 -18.938 13.796 1.00 87.56 356 ASP A N 1
ATOM 2847 C CA . ASP A 1 356 ? -37.596 -19.433 13.661 1.00 87.56 356 ASP A CA 1
ATOM 2848 C C . ASP A 1 356 ? -38.446 -19.336 14.942 1.00 87.56 356 ASP A C 1
ATOM 2850 O O . ASP A 1 356 ? -39.457 -20.023 15.068 1.00 87.56 356 ASP A O 1
ATOM 2854 N N . ILE A 1 357 ? -38.094 -18.431 15.863 1.00 85.81 357 ILE A N 1
ATOM 2855 C CA . ILE A 1 357 ? -38.843 -18.218 17.106 1.00 85.81 357 ILE A CA 1
ATOM 2856 C C . ILE A 1 357 ? -40.155 -17.496 16.773 1.00 85.81 357 ILE A C 1
ATOM 2858 O O . ILE A 1 357 ? -40.183 -16.295 16.500 1.00 85.81 357 ILE A O 1
ATOM 2862 N N . ARG A 1 358 ? -41.259 -18.246 16.773 1.00 76.00 358 ARG A N 1
ATOM 2863 C CA . ARG A 1 358 ? -42.615 -17.729 16.546 1.00 76.00 358 ARG A CA 1
ATOM 2864 C C . ARG A 1 358 ? -43.289 -17.472 17.882 1.00 76.00 358 ARG A C 1
ATOM 2866 O O . ARG A 1 358 ? -43.950 -18.358 18.411 1.00 76.00 358 ARG A O 1
ATOM 2873 N N . ALA A 1 359 ? -43.109 -16.275 18.417 1.00 68.81 359 ALA A N 1
ATOM 2874 C CA . ALA A 1 359 ? -43.694 -15.902 19.694 1.00 68.81 359 ALA A CA 1
ATOM 2875 C C . ALA A 1 359 ? -44.328 -14.503 19.649 1.00 68.81 359 ALA A C 1
ATOM 2877 O O . ALA A 1 359 ? -44.040 -13.708 18.745 1.00 68.81 359 ALA A O 1
ATOM 2878 N N . GLY A 1 360 ? -45.239 -14.237 20.589 1.00 64.81 360 GLY A N 1
ATOM 2879 C CA . GLY A 1 360 ? -45.957 -12.971 20.706 1.00 64.81 360 GLY A CA 1
ATOM 2880 C C . GLY A 1 360 ? -45.021 -11.782 20.979 1.00 64.81 360 GLY A C 1
ATOM 2881 O O . GLY A 1 360 ? -43.914 -11.961 21.484 1.00 64.81 360 GLY A O 1
ATOM 2882 N N . PRO A 1 361 ? -45.419 -10.549 20.611 1.00 60.50 361 PRO A N 1
ATOM 2883 C CA . PRO A 1 361 ? -44.585 -9.360 20.790 1.00 60.50 361 PRO A CA 1
ATOM 2884 C C . PRO A 1 361 ? -44.404 -8.913 22.248 1.00 60.50 361 PRO A C 1
ATOM 2886 O O . PRO A 1 361 ? -43.465 -8.166 22.502 1.00 60.50 361 PRO A O 1
ATOM 2889 N N . ASP A 1 362 ? -45.264 -9.354 23.169 1.00 62.94 362 ASP A N 1
ATOM 2890 C CA . ASP A 1 362 ? -45.309 -8.853 24.551 1.00 62.94 362 ASP A CA 1
ATOM 2891 C C . ASP A 1 362 ? -44.537 -9.738 25.552 1.00 62.94 362 ASP A C 1
ATOM 2893 O O . ASP A 1 362 ? -44.479 -9.421 26.736 1.00 62.94 362 ASP A O 1
ATOM 2897 N N . ASP A 1 363 ? -43.860 -10.787 25.069 1.00 72.69 363 ASP A N 1
ATOM 2898 C CA . ASP A 1 363 ? -43.258 -11.832 25.911 1.00 72.69 363 ASP A CA 1
ATOM 2899 C C . ASP A 1 363 ? -41.716 -11.900 25.805 1.00 72.69 363 ASP A C 1
ATOM 2901 O O . ASP A 1 363 ? -41.129 -12.944 26.079 1.00 72.69 363 ASP A O 1
ATOM 2905 N N . GLU A 1 364 ? -41.022 -10.827 25.377 1.00 81.81 364 GLU A N 1
ATOM 2906 C CA . GLU A 1 364 ? -39.564 -10.860 25.092 1.00 81.81 364 GLU A CA 1
ATOM 2907 C C . GLU A 1 364 ? -38.730 -11.396 26.271 1.00 81.81 364 GLU A C 1
ATOM 2909 O O . GLU A 1 364 ? -37.854 -12.230 26.051 1.00 81.81 364 GLU A O 1
ATOM 2914 N N . GLU A 1 365 ? -39.019 -10.969 27.504 1.00 84.38 365 GLU A N 1
ATOM 2915 C CA . GLU A 1 365 ? -38.325 -11.452 28.710 1.00 84.38 365 GLU A CA 1
ATOM 2916 C C . GLU A 1 365 ? -38.706 -12.901 29.049 1.00 84.38 365 GLU A C 1
ATOM 2918 O O . GLU A 1 365 ? -37.822 -13.732 29.230 1.00 84.38 365 GLU A O 1
ATOM 2923 N N . SER A 1 366 ? -40.001 -13.244 29.016 1.00 85.50 366 SER A N 1
ATOM 2924 C CA . SER A 1 366 ? -40.486 -14.610 29.283 1.00 85.50 366 SER A CA 1
ATOM 2925 C C . SER A 1 366 ? -39.870 -15.633 28.321 1.00 85.50 366 SER A C 1
ATOM 2927 O O . SER A 1 366 ? -39.351 -16.671 28.731 1.00 85.50 366 SER A O 1
ATOM 2929 N N . ILE A 1 367 ? -39.846 -15.322 27.022 1.00 86.75 367 ILE A N 1
ATOM 2930 C CA . ILE A 1 367 ? -39.233 -16.179 26.001 1.00 86.75 367 ILE A CA 1
ATOM 2931 C C . ILE A 1 367 ? -37.731 -16.312 26.243 1.00 86.75 367 ILE A C 1
ATOM 2933 O O . ILE A 1 367 ? -37.187 -17.405 26.089 1.00 86.75 367 ILE A O 1
ATOM 2937 N N . GLN A 1 368 ? -37.057 -15.218 26.607 1.00 90.50 368 GLN A N 1
ATOM 2938 C CA . GLN A 1 368 ? -35.631 -15.247 26.903 1.00 90.50 368 GLN A CA 1
ATOM 2939 C C . GLN A 1 368 ? -35.335 -16.198 28.069 1.00 90.50 368 GLN A C 1
ATOM 2941 O O . GLN A 1 368 ? -34.500 -17.088 27.913 1.00 90.50 368 GLN A O 1
ATOM 2946 N N . ASP A 1 369 ? -36.083 -16.084 29.166 1.00 89.88 369 ASP A N 1
ATOM 2947 C CA . ASP A 1 369 ? -35.946 -16.946 30.342 1.00 89.88 369 ASP A CA 1
ATOM 2948 C C . ASP A 1 369 ? -36.243 -18.414 29.999 1.00 89.88 369 ASP A C 1
ATOM 2950 O O . ASP A 1 369 ? -35.520 -19.325 30.410 1.00 89.88 369 ASP A O 1
ATOM 2954 N N . MET A 1 370 ? -37.275 -18.679 29.188 1.00 89.62 370 MET A N 1
ATOM 2955 C CA . MET A 1 370 ? -37.605 -20.044 28.758 1.00 89.62 370 MET A CA 1
ATOM 2956 C C . MET A 1 370 ? -36.514 -20.661 27.877 1.00 89.62 370 MET A C 1
ATOM 2958 O O . MET A 1 370 ? -36.230 -21.858 27.993 1.00 89.62 370 MET A O 1
ATOM 2962 N N . ILE A 1 371 ? -35.892 -19.865 27.003 1.00 90.69 371 ILE A N 1
ATOM 2963 C CA . ILE A 1 371 ? -34.744 -20.297 26.199 1.00 90.69 371 ILE A CA 1
ATOM 2964 C C . ILE A 1 371 ? -33.549 -20.589 27.113 1.00 90.69 371 ILE A C 1
ATOM 2966 O O . ILE A 1 371 ? -32.923 -21.641 26.972 1.00 90.69 371 ILE A O 1
ATOM 2970 N N . GLU A 1 372 ? -33.253 -19.705 28.063 1.00 92.00 372 GLU A N 1
ATOM 2971 C CA . GLU A 1 372 ? -32.150 -19.870 29.010 1.00 92.00 372 GLU A CA 1
ATOM 2972 C C . GLU A 1 372 ? -32.308 -21.154 29.836 1.00 92.00 372 GLU A C 1
ATOM 2974 O O . GLU A 1 372 ? -31.442 -22.029 29.797 1.00 92.00 372 GLU A O 1
ATOM 2979 N N . ILE A 1 373 ? -33.473 -21.357 30.458 1.00 90.81 373 ILE A N 1
ATOM 2980 C CA . ILE A 1 373 ? -33.789 -22.570 31.227 1.00 90.81 373 ILE A CA 1
ATOM 2981 C C . ILE A 1 373 ? -33.715 -23.829 30.349 1.00 90.81 373 ILE A C 1
ATOM 2983 O O . ILE A 1 373 ? -33.333 -24.906 30.819 1.00 90.81 373 ILE A O 1
ATOM 2987 N N . HIS A 1 374 ? -34.102 -23.745 29.072 1.00 90.06 374 HIS A N 1
ATOM 2988 C CA . HIS A 1 374 ? -34.005 -24.880 28.156 1.00 90.06 374 HIS A CA 1
ATOM 2989 C C . HIS A 1 374 ? -32.549 -25.274 27.888 1.00 90.06 374 HIS A C 1
ATOM 2991 O O . HIS A 1 374 ? -32.241 -26.471 27.885 1.00 90.06 374 HIS A O 1
ATOM 2997 N N . PHE A 1 375 ? -31.670 -24.291 27.685 1.00 92.19 375 PHE A N 1
ATOM 2998 C CA . PHE A 1 375 ? -30.260 -24.504 27.364 1.00 92.19 375 PHE A CA 1
ATOM 2999 C C . PHE A 1 375 ? -29.333 -24.597 28.578 1.00 92.19 375 PHE A C 1
ATOM 3001 O O . PHE A 1 375 ? -28.189 -24.991 28.399 1.00 92.19 375 PHE A O 1
ATOM 3008 N N . GLN A 1 376 ? -29.823 -24.371 29.797 1.00 92.31 376 GLN A N 1
ATOM 3009 C CA . GLN A 1 376 ? -29.129 -24.763 31.029 1.00 92.31 376 GLN A CA 1
ATOM 3010 C C . GLN A 1 376 ? -29.274 -26.263 31.341 1.00 92.31 376 GLN A C 1
ATOM 3012 O O . GLN A 1 376 ? -28.496 -26.830 32.104 1.00 92.31 376 GLN A O 1
ATOM 3017 N N . LYS A 1 377 ? -30.259 -26.956 30.748 1.00 89.25 377 LYS A N 1
ATOM 3018 C CA . LYS A 1 377 ? -30.509 -28.382 31.020 1.00 89.25 377 LYS A CA 1
ATOM 3019 C C . LYS A 1 377 ? -29.537 -29.294 30.251 1.00 89.25 377 LYS A C 1
ATOM 3021 O O . LYS A 1 377 ? -29.613 -29.353 29.016 1.00 89.25 377 LYS A O 1
ATOM 3026 N N . PRO A 1 378 ? -28.738 -30.141 30.935 1.00 85.31 378 PRO A N 1
ATOM 3027 C CA . PRO A 1 378 ? -27.814 -31.067 30.269 1.00 85.31 378 PRO A CA 1
ATOM 3028 C C . PRO A 1 378 ? -28.506 -32.077 29.342 1.00 85.31 378 PRO A C 1
ATOM 3030 O O . PRO A 1 378 ? -27.947 -32.474 28.320 1.00 85.31 378 PRO A O 1
ATOM 3033 N N . SER A 1 379 ? -29.759 -32.460 29.628 1.00 84.12 379 SER A N 1
ATOM 3034 C CA . SER A 1 379 ? -30.554 -33.357 28.768 1.00 84.12 379 SER A CA 1
ATOM 3035 C C . SER A 1 379 ? -30.758 -32.798 27.354 1.00 84.12 379 SER A C 1
ATOM 3037 O O . SER A 1 379 ? -30.817 -33.549 26.374 1.00 84.12 379 SER A O 1
ATOM 3039 N N . ASN A 1 380 ? -30.783 -31.472 27.220 1.00 85.25 380 ASN A N 1
ATOM 3040 C CA . ASN A 1 380 ? -30.900 -30.783 25.939 1.00 85.25 380 ASN A CA 1
ATOM 3041 C C . ASN A 1 380 ? -29.538 -30.581 25.255 1.00 85.25 380 ASN A C 1
ATOM 3043 O O . ASN A 1 380 ? -29.485 -30.152 24.108 1.00 85.25 380 ASN A O 1
ATOM 3047 N N . GLY A 1 381 ? -28.444 -31.065 25.854 1.00 82.25 381 GLY A N 1
ATOM 3048 C CA . GLY A 1 381 ? -27.075 -30.776 25.413 1.00 82.25 381 GLY A CA 1
ATOM 3049 C C . GLY A 1 381 ? -26.606 -29.386 25.843 1.00 82.25 381 GLY A C 1
ATOM 3050 O O . GLY A 1 381 ? -25.656 -28.876 25.261 1.00 82.25 381 GLY A O 1
ATOM 3051 N N . GLY A 1 382 ? -27.321 -28.791 26.800 1.00 85.38 382 GLY A N 1
ATOM 3052 C CA . GLY A 1 382 ? -27.072 -27.485 27.385 1.00 85.38 382 GLY A CA 1
ATOM 3053 C C . GLY A 1 382 ? -25.994 -27.477 28.471 1.00 85.38 382 GLY A C 1
ATOM 3054 O O . GLY A 1 382 ? -25.451 -28.526 28.818 1.00 85.38 382 GLY A O 1
ATOM 3055 N N . GLY A 1 383 ? -25.716 -26.293 29.007 1.00 90.81 383 GLY A N 1
ATOM 3056 C CA . GLY A 1 383 ? -24.713 -26.014 30.035 1.00 90.81 383 GLY A CA 1
ATOM 3057 C C . GLY A 1 383 ? -24.842 -24.573 30.531 1.00 90.81 383 GLY A C 1
ATOM 3058 O O . GLY A 1 383 ? -25.874 -23.944 30.301 1.00 90.81 383 GLY A O 1
ATOM 3059 N N . GLU A 1 384 ? -23.813 -24.045 31.193 1.00 90.25 384 GLU A N 1
ATOM 3060 C CA . GLU A 1 384 ? -23.873 -22.691 31.758 1.00 90.25 384 GLU A CA 1
ATOM 3061 C C . GLU A 1 384 ? -23.970 -21.623 30.657 1.00 90.25 384 GLU A C 1
ATOM 3063 O O . GLU A 1 384 ? -23.190 -21.607 29.692 1.00 90.25 384 GLU A O 1
ATOM 3068 N N . VAL A 1 385 ? -24.969 -20.749 30.788 1.00 92.00 385 VAL A N 1
ATOM 3069 C CA . VAL A 1 385 ? -25.242 -19.661 29.846 1.00 92.00 385 VAL A CA 1
ATOM 3070 C C . VAL A 1 385 ? -24.572 -18.399 30.373 1.00 92.00 385 VAL A C 1
ATOM 3072 O O . VAL A 1 385 ? -24.969 -17.864 31.398 1.00 92.00 385 VAL A O 1
ATOM 3075 N N . GLU A 1 386 ? -23.583 -17.893 29.640 1.00 90.88 386 GLU A N 1
ATOM 3076 C CA . GLU A 1 386 ? -22.885 -16.649 29.986 1.00 90.88 386 GLU A CA 1
ATOM 3077 C C . GLU A 1 386 ? -23.753 -15.425 29.655 1.00 90.88 386 GLU A C 1
ATOM 3079 O O . GLU A 1 386 ? -23.788 -14.429 30.382 1.00 90.88 386 GLU A O 1
ATOM 3084 N N . ARG A 1 387 ? -24.439 -15.466 28.505 1.00 91.31 387 ARG A N 1
ATOM 3085 C CA . ARG A 1 387 ? -25.279 -14.358 28.043 1.00 91.31 387 ARG A CA 1
ATOM 3086 C C . ARG A 1 387 ? -26.343 -14.830 27.072 1.00 91.31 387 ARG A C 1
ATOM 3088 O O . ARG A 1 387 ? -26.058 -15.569 26.135 1.00 91.31 387 ARG A O 1
ATOM 3095 N N . ILE A 1 388 ? -27.544 -14.289 27.210 1.00 92.50 388 ILE A N 1
ATOM 3096 C CA . ILE A 1 388 ? -28.623 -14.479 26.248 1.00 92.50 388 ILE A CA 1
ATOM 3097 C C . ILE A 1 388 ? -29.263 -13.142 25.877 1.00 92.50 388 ILE A C 1
ATOM 3099 O O . ILE A 1 388 ? -29.406 -12.238 26.702 1.00 92.50 388 ILE A O 1
ATOM 3103 N N . ARG A 1 389 ? -29.644 -13.003 24.605 1.00 92.88 389 ARG A N 1
ATOM 3104 C CA . ARG A 1 389 ? -30.491 -11.902 24.160 1.00 92.88 389 ARG A CA 1
ATOM 3105 C C . ARG A 1 389 ? -31.453 -12.343 23.072 1.00 92.88 389 ARG A C 1
ATOM 3107 O O . ARG A 1 389 ? -31.020 -12.677 21.971 1.00 92.88 389 ARG A O 1
ATOM 3114 N N . TYR A 1 390 ? -32.748 -12.274 23.358 1.00 91.12 390 TYR A N 1
ATOM 3115 C CA . TYR A 1 390 ? -33.809 -12.439 22.365 1.00 91.12 390 TYR A CA 1
ATOM 3116 C C . TYR A 1 390 ? -34.258 -11.076 21.817 1.00 91.12 390 TYR A C 1
ATOM 3118 O O . TYR A 1 390 ? -34.141 -10.049 22.493 1.00 91.12 390 TYR A O 1
ATOM 3126 N N . LEU A 1 391 ? -34.719 -11.054 20.565 1.00 89.56 391 LEU A N 1
ATOM 3127 C CA . LEU A 1 391 ? -35.336 -9.887 19.948 1.00 89.56 391 LEU A CA 1
ATOM 3128 C C . LEU A 1 391 ? -36.665 -10.284 19.308 1.00 89.56 391 LEU A C 1
ATOM 3130 O O . LEU A 1 391 ? -36.690 -11.056 18.353 1.00 89.56 391 LEU A O 1
ATOM 3134 N N . SER A 1 392 ? -37.765 -9.710 19.792 1.00 86.81 392 SER A N 1
ATOM 3135 C CA . SER A 1 392 ? -39.114 -9.983 19.279 1.00 86.81 392 SER A CA 1
ATOM 3136 C C . SER A 1 392 ? -39.356 -9.361 17.894 1.00 86.81 392 SER A C 1
ATOM 3138 O O . SER A 1 392 ? -39.742 -10.044 16.944 1.00 86.81 392 SER A O 1
ATOM 3140 N N . LYS A 1 393 ? -39.088 -8.058 17.743 1.00 86.50 393 LYS A N 1
ATOM 3141 C CA . LYS A 1 393 ? -39.258 -7.286 16.500 1.00 86.50 393 LYS A CA 1
ATOM 3142 C C . LYS A 1 393 ? -38.096 -6.314 16.279 1.00 86.50 393 LYS A C 1
ATOM 3144 O O . LYS A 1 393 ? -37.464 -5.838 17.216 1.00 86.50 393 LYS A O 1
ATOM 3149 N N . GLY A 1 394 ? -37.854 -5.963 15.015 1.00 87.12 394 GLY A N 1
ATOM 3150 C CA . GLY A 1 394 ? -36.858 -4.959 14.630 1.00 87.12 394 GLY A CA 1
ATOM 3151 C C . GLY A 1 394 ? -35.453 -5.526 14.418 1.00 87.12 394 GLY A C 1
ATOM 3152 O O . GLY A 1 394 ? -35.292 -6.655 13.955 1.00 87.12 394 GLY A O 1
ATOM 3153 N N . ARG A 1 395 ? -34.435 -4.701 14.693 1.00 90.75 395 ARG A N 1
ATOM 3154 C CA . ARG A 1 395 ? -33.009 -5.030 14.540 1.00 90.75 395 ARG A CA 1
ATOM 3155 C C . ARG A 1 395 ? -32.198 -4.447 15.697 1.00 90.75 395 ARG A C 1
ATOM 3157 O O . ARG A 1 395 ? -32.378 -3.278 16.034 1.00 90.75 395 ARG A O 1
ATOM 3164 N N . LYS A 1 396 ? -31.287 -5.234 16.269 1.00 88.81 396 LYS A N 1
ATOM 3165 C CA . LYS A 1 396 ? -30.263 -4.784 17.230 1.00 88.81 396 LYS A CA 1
ATOM 3166 C C . LYS A 1 396 ? -28.882 -5.206 16.731 1.00 88.81 396 LYS A C 1
ATOM 3168 O O . LYS A 1 396 ? -28.766 -6.149 15.956 1.00 88.81 396 LYS A O 1
ATOM 3173 N N . VAL A 1 397 ? -27.840 -4.497 17.155 1.00 86.62 397 VAL A N 1
ATOM 3174 C CA . VAL A 1 397 ? -26.450 -4.839 16.820 1.00 86.62 397 VAL A CA 1
ATOM 3175 C C . VAL A 1 397 ? -25.766 -5.363 18.076 1.00 86.62 397 VAL A C 1
ATOM 3177 O O . VAL A 1 397 ? -25.715 -4.664 19.085 1.00 86.62 397 VAL A O 1
ATOM 3180 N N . ALA A 1 398 ? -25.265 -6.593 18.009 1.00 87.25 398 ALA A N 1
ATOM 3181 C CA . ALA A 1 398 ? -24.369 -7.173 19.001 1.00 87.25 398 ALA A CA 1
ATOM 3182 C C . ALA A 1 398 ? -22.917 -6.958 18.558 1.00 87.25 398 ALA A C 1
ATOM 3184 O O . ALA A 1 398 ? -22.638 -6.904 17.363 1.00 87.25 398 ALA A O 1
ATOM 3185 N N . TYR A 1 399 ? -21.994 -6.840 19.507 1.00 85.81 399 TYR A N 1
ATOM 3186 C CA . TYR A 1 399 ? -20.570 -6.682 19.224 1.00 85.81 399 TYR A CA 1
ATOM 3187 C C . TYR A 1 399 ? -19.805 -7.880 19.779 1.00 85.81 399 TYR A C 1
ATOM 3189 O O . TYR A 1 399 ? -19.940 -8.196 20.959 1.00 85.81 399 TYR A O 1
ATOM 3197 N N . PHE A 1 400 ? -19.023 -8.529 18.922 1.00 85.00 400 PHE A N 1
ATOM 3198 C CA . PHE A 1 400 ? -18.170 -9.660 19.267 1.00 85.00 400 PHE A CA 1
ATOM 3199 C C . PHE A 1 400 ? -16.719 -9.214 19.431 1.00 85.00 400 PHE A C 1
ATOM 3201 O O . PHE A 1 400 ? -16.231 -8.354 18.695 1.00 85.00 400 PHE A O 1
ATOM 3208 N N . GLU A 1 401 ? -16.032 -9.829 20.384 1.00 79.62 401 GLU A N 1
ATOM 3209 C CA . GLU A 1 401 ? -14.626 -9.592 20.705 1.00 79.62 401 GLU A CA 1
ATOM 3210 C C . GLU A 1 401 ? -13.885 -10.933 20.760 1.00 79.62 401 GLU A C 1
ATOM 3212 O O . GLU A 1 401 ? -14.510 -11.991 20.808 1.00 79.62 401 GLU A O 1
ATOM 3217 N N . GLU A 1 402 ? -12.555 -10.889 20.687 1.00 75.50 402 GLU A N 1
ATOM 3218 C CA . GLU A 1 402 ? -11.716 -12.078 20.844 1.00 75.50 402 GLU A CA 1
ATOM 3219 C C . GLU A 1 402 ? -11.725 -12.516 22.313 1.00 75.50 402 GLU A C 1
ATOM 3221 O O . GLU A 1 402 ? -11.508 -11.689 23.205 1.00 75.50 402 GLU A O 1
ATOM 3226 N N . ASP A 1 403 ? -11.952 -13.810 22.553 1.00 67.00 403 ASP A N 1
ATOM 3227 C CA . ASP A 1 403 ? -11.860 -14.407 23.885 1.00 67.00 403 ASP A CA 1
ATOM 3228 C C . ASP A 1 403 ? -10.445 -14.177 24.422 1.00 67.00 403 ASP A C 1
ATOM 3230 O O . ASP A 1 403 ? -9.466 -14.750 23.948 1.00 67.00 403 ASP A O 1
ATOM 3234 N N . SER A 1 404 ? -10.338 -13.247 25.366 1.00 58.16 404 SER A N 1
ATOM 3235 C CA . SER A 1 404 ? -9.079 -12.863 25.983 1.00 58.16 404 SER A CA 1
ATOM 3236 C C . SER A 1 404 ? -9.051 -13.466 27.380 1.00 58.16 404 SER A C 1
ATOM 3238 O O . SER A 1 404 ? -9.817 -13.035 28.234 1.00 58.16 404 SER A O 1
ATOM 3240 N N . ASP A 1 405 ? -8.123 -14.386 27.649 1.00 47.09 405 ASP A N 1
ATOM 3241 C CA . ASP A 1 405 ? -7.866 -14.935 28.997 1.00 47.09 405 ASP A CA 1
ATOM 3242 C C . ASP A 1 405 ? -7.308 -13.885 29.985 1.00 47.09 405 ASP A C 1
ATOM 3244 O O . ASP A 1 405 ? -6.870 -14.205 31.090 1.00 47.09 405 ASP A O 1
ATOM 3248 N N . ILE A 1 406 ? -7.273 -12.611 29.588 1.00 42.19 406 ILE A N 1
ATOM 3249 C CA . ILE A 1 406 ? -6.832 -11.508 30.431 1.00 42.19 406 ILE A CA 1
ATOM 3250 C C . ILE A 1 406 ? -8.044 -11.077 31.262 1.00 42.19 406 ILE A C 1
ATOM 3252 O O . ILE A 1 406 ? -9.027 -10.611 30.680 1.00 42.19 406 ILE A O 1
ATOM 3256 N N . PRO A 1 407 ? -7.995 -11.194 32.602 1.00 32.50 407 PRO A N 1
ATOM 3257 C CA . PRO A 1 407 ? -9.095 -10.775 33.454 1.00 32.50 407 PRO A CA 1
ATOM 3258 C C . PRO A 1 407 ? -9.495 -9.337 33.123 1.00 32.50 407 PRO A C 1
ATOM 3260 O O . PRO A 1 407 ? -8.652 -8.439 33.145 1.00 32.50 407 PRO A O 1
ATOM 3263 N N . GLN A 1 408 ? -10.786 -9.101 32.881 1.00 36.28 408 GLN A N 1
ATOM 3264 C CA . GLN A 1 408 ? -11.380 -7.762 32.773 1.00 36.28 408 GLN A CA 1
ATOM 3265 C C . GLN A 1 408 ? -11.403 -7.022 34.127 1.00 36.28 408 GLN A C 1
ATOM 3267 O O . GLN A 1 408 ? -12.352 -6.317 34.453 1.00 36.28 408 GLN A O 1
ATOM 3272 N N . ASN A 1 409 ? -10.353 -7.162 34.935 1.00 33.00 409 ASN A N 1
ATOM 3273 C CA . ASN A 1 409 ? -10.120 -6.309 36.085 1.00 33.00 409 ASN A CA 1
ATOM 3274 C C . ASN A 1 409 ? -9.070 -5.278 35.695 1.00 33.00 409 ASN A C 1
ATOM 3276 O O . ASN A 1 409 ? -7.882 -5.576 35.673 1.00 33.00 409 ASN A O 1
ATOM 3280 N N . ILE A 1 410 ? -9.551 -4.088 35.348 1.00 33.00 410 ILE A N 1
ATOM 3281 C CA . ILE A 1 410 ? -9.144 -2.776 35.871 1.00 33.00 410 ILE A CA 1
ATOM 3282 C C . ILE A 1 410 ? -10.047 -1.783 35.127 1.00 33.00 410 ILE A C 1
ATOM 3284 O O . ILE A 1 410 ? -9.782 -1.417 33.980 1.00 33.00 410 ILE A O 1
ATOM 3288 N N . ALA A 1 411 ? -11.161 -1.445 35.780 1.00 28.98 411 ALA A N 1
ATOM 3289 C CA . ALA A 1 411 ? -11.930 -0.242 35.488 1.00 28.98 411 ALA A CA 1
ATOM 3290 C C . ALA A 1 411 ? -11.123 1.012 35.858 1.00 28.98 411 ALA A C 1
ATOM 3292 O O . ALA A 1 411 ? -10.234 0.913 36.746 1.00 28.98 411 ALA A O 1
#

Radius of gyration: 60.22 Å; Cα contacts (8 Å, |Δi|>4): 497; chains: 1; bounding box: 116×75×178 Å

InterPro domains:
  IPR009909 Nmi/IFP 35 domain [PF07292] (200-287)
  IPR009909 Nmi/IFP 35 domain [PF07292] (298-386)
  IPR009938 Nmi/IFP 35 domain, N-terminal [PF07334] (114-199)
  IPR012677 Nucleotide-binding alpha-beta plait domain superfamily [G3DSA:3.30.70.330] (187-232)
  IPR012677 Nucleotide-binding alpha-beta plait domain superfamily [G3DSA:3.30.70.330] (252-316)

Sequence (411 aa):
MDMPRAAPPYSNSKQKVGCFRGVGALEKERSATGGGLQQIKHSSTSMEKLKMELAHWQEQCRRAEDEKTNLLLRKLDADDLKKEAVEKVTRLMSKEKEKDNEKVKLKECYERKIDEINRKNAEIKKEIQKLGNELEAKYSAYEEMSQELKFEKELPEKEVKFTHLEIIKEEDTENNAAFNIDCRFLVTAKIPFTLHGGQALVTFEEEEVAKNILKKQRHTINVDSDRVDLKAVPVTLSPGLKFEIHAKISQKKINVSHLPGDIPEESLRDKLELYFYKSKVGGGEVDDVKYDKQTRSAVITFLETGAADRLAKCTAYPFYTSTGCCEVKVSRCLETNLQRLQTYSGISRRTILLTDIRAGPDDEESIQDMIEIHFQKPSNGGGEVERIRYLSKGRKVAYFEEDSDIPQNIA

Nearest PDB structures (foldseek):
  3u1l-assembly1_A  TM=7.421E-01  e=4.855E-03  Saccharomyces cerevisiae S288C
  2mqo-assembly1_A  TM=7.083E-01  e=6.762E-03  Rattus norvegicus

pLDDT: mean 78.42, std 19.22, range [28.77, 97.19]